Protein AF-0000000068466746 (afdb_homodimer)

Sequence (550 aa):
MGERKVFMSQSTPCHAWAKSAGLSPSRPTHLNHRTTDLIKRGIPFWFIPQRPQYKPQELTPSAFEVVCAAPTAYIDFARQKLDHKIAVAAQNCYKVANGAFTGEISPGMIKDCGATWVVLGHSERRHVFGESDELIGQKVAHALAEGLGVIACIGEKLDEREAGITEKVVFEQTKVIADNVKDWNKVVLAYEPVWAIGTGKTATPQQAQEVHEKLRGWLKSNVSDAVAQSTRIIYGGSVTGATCKELASQPDVDGFLVGGASLKPEFVDIINAKQMGERKVFMSQSTPCHAWAKSAGLSPSRPTHLNHRTTDLIKRGIPFWFIPQRPQYKPQELTPSAFEVVCAAPTAYIDFARQKLDHKIAVAAQNCYKVANGAFTGEISPGMIKDCGATWVVLGHSERRHVFGESDELIGQKVAHALAEGLGVIACIGEKLDEREAGITEKVVFEQTKVIADNVKDWNKVVLAYEPVWAIGTGKTATPQQAQEVHEKLRGWLKSNVSDAVAQSTRIIYGGSVTGATCKELASQPDVDGFLVGGASLKPEFVDIINAKQ

InterPro domains:
  IPR000652 Triosephosphate isomerase [PF00121] (62-273)
  IPR000652 Triosephosphate isomerase [PS51440] (27-273)
  IPR000652 Triosephosphate isomerase [PTHR21139] (60-272)
  IPR000652 Triosephosphate isomerase [TIGR00419] (62-266)
  IPR000652 Triosephosphate isomerase [cd00311] (61-272)
  IPR013785 Aldolase-type TIM barrel [G3DSA:3.20.20.70] (52-275)
  IPR020861 Triosephosphate isomerase, active site [PS00171] (190-200)
  IPR022896 Triosephosphate isomerase, bacterial/eukaryotic [MF_00147_B] (27-273)
  IPR035990 Triosephosphate isomerase superfamily [SSF51351] (59-273)

Radius of gyration: 24.69 Å; Cα contacts (8 Å, |Δi|>4): 1128; chains: 2; bounding box: 55×73×59 Å

Organism: Equus asinus (NCBI:txid9793)

pLDDT: mean 82.62, std 21.28, range [28.38, 98.88]

Structure (mmCIF, N/CA/C/O backbone):
data_AF-0000000068466746-model_v1
#
loop_
_entity.id
_entity.type
_entity.pdbx_description
1 polymer 'Triosephosphate isomerase'
#
loop_
_atom_site.group_PDB
_atom_site.id
_atom_site.type_symbol
_atom_site.label_atom_id
_atom_site.label_alt_id
_atom_site.label_comp_id
_atom_site.label_asym_id
_atom_site.label_entity_id
_atom_site.label_seq_id
_atom_site.pdbx_PDB_ins_code
_atom_site.Cartn_x
_atom_site.Cartn_y
_atom_site.Cartn_z
_atom_site.occupancy
_atom_site.B_iso_or_equiv
_atom_site.auth_seq_id
_atom_site.auth_comp_id
_atom_site.auth_asym_id
_atom_site.auth_atom_id
_atom_site.pdbx_PDB_model_num
ATOM 1 N N . MET A 1 1 ? -11.305 -35.062 -11.664 1 28.62 1 MET A N 1
ATOM 2 C CA . MET A 1 1 ? -11.672 -33.688 -11.352 1 28.62 1 MET A CA 1
ATOM 3 C C . MET A 1 1 ? -10.75 -32.719 -12.07 1 28.62 1 MET A C 1
ATOM 5 O O . MET A 1 1 ? -9.523 -32.844 -12.008 1 28.62 1 MET A O 1
ATOM 9 N N . GLY A 1 2 ? -11.102 -32.188 -13.133 1 36.06 2 GLY A N 1
ATOM 10 C CA . GLY A 1 2 ? -10.273 -31.484 -14.109 1 36.06 2 GLY A CA 1
ATOM 11 C C . GLY A 1 2 ? -9.375 -30.438 -13.492 1 36.06 2 GLY A C 1
ATOM 12 O O . GLY A 1 2 ? -9.711 -29.859 -12.461 1 36.06 2 GLY A O 1
ATOM 13 N N . GLU A 1 3 ? -8.055 -30.5 -13.719 1 44.56 3 GLU A N 1
ATOM 14 C CA . GLU A 1 3 ? -6.922 -29.75 -13.195 1 44.56 3 GLU A CA 1
ATOM 15 C C . GLU A 1 3 ? -7.125 -28.25 -13.367 1 44.56 3 GLU A C 1
ATOM 17 O O . GLU A 1 3 ? -7.324 -27.766 -14.484 1 44.56 3 GLU A O 1
ATOM 22 N N . ARG A 1 4 ? -7.805 -27.672 -12.422 1 46.62 4 ARG A N 1
ATOM 23 C CA . ARG A 1 4 ? -8.07 -26.234 -12.5 1 46.62 4 ARG A CA 1
ATOM 24 C C . ARG A 1 4 ? -6.77 -25.438 -12.523 1 46.62 4 ARG A C 1
ATOM 26 O O . ARG A 1 4 ? -5.867 -25.688 -11.719 1 46.62 4 ARG A O 1
ATOM 33 N N . LYS A 1 5 ? -6.461 -24.766 -13.695 1 52.16 5 LYS A N 1
ATOM 34 C CA . LYS A 1 5 ? -5.309 -23.875 -13.828 1 52.16 5 LYS A CA 1
ATOM 35 C C . LYS A 1 5 ? -5.652 -22.469 -13.375 1 52.16 5 LYS A C 1
ATOM 37 O O . LYS A 1 5 ? -6.812 -22.047 -13.438 1 52.16 5 LYS A O 1
ATOM 42 N N . VAL A 1 6 ? -4.754 -21.859 -12.641 1 53.94 6 VAL A N 1
ATOM 43 C CA . VAL A 1 6 ? -4.941 -20.5 -12.141 1 53.94 6 VAL A CA 1
ATOM 44 C C . VAL A 1 6 ? -4.031 -19.531 -12.906 1 53.94 6 VAL A C 1
ATOM 46 O O . VAL A 1 6 ? -2.84 -19.797 -13.07 1 53.94 6 VAL A O 1
ATOM 49 N N . PHE A 1 7 ? -4.707 -18.609 -13.578 1 54.59 7 PHE A N 1
ATOM 50 C CA . PHE A 1 7 ? -3.982 -17.516 -14.234 1 54.59 7 PHE A CA 1
ATOM 51 C C . PHE A 1 7 ? -4.152 -16.219 -13.461 1 54.59 7 PHE A C 1
ATOM 53 O O . PHE A 1 7 ? -5.273 -15.82 -13.141 1 54.59 7 PHE A O 1
ATOM 60 N N . MET A 1 8 ? -3.072 -15.758 -12.945 1 62.41 8 MET A N 1
ATOM 61 C CA . MET A 1 8 ? -3.113 -14.5 -12.219 1 62.41 8 MET A CA 1
ATOM 62 C C . MET A 1 8 ? -2.383 -13.398 -12.984 1 62.41 8 MET A C 1
ATOM 64 O O . MET A 1 8 ? -1.306 -13.641 -13.539 1 62.41 8 MET A O 1
ATOM 68 N N . SER A 1 9 ? -3.17 -12.336 -13.281 1 47.03 9 SER A N 1
ATOM 69 C CA . SER A 1 9 ? -2.557 -11.133 -13.836 1 47.03 9 SER A CA 1
ATOM 70 C C . SER A 1 9 ? -2.174 -10.148 -12.742 1 47.03 9 SER A C 1
ATOM 72 O O . SER A 1 9 ? -2.971 -9.867 -11.844 1 47.03 9 SER A O 1
ATOM 74 N N . GLN A 1 10 ? -0.985 -9.969 -12.562 1 44 10 GLN A N 1
ATOM 75 C CA . GLN A 1 10 ? -0.5 -8.922 -11.672 1 44 10 GLN A CA 1
ATOM 76 C C . GLN A 1 10 ? 0.014 -7.719 -12.469 1 44 10 GLN A C 1
ATOM 78 O O . GLN A 1 10 ? 0.921 -7.855 -13.289 1 44 10 GLN A O 1
ATOM 83 N N . SER A 1 11 ? -0.916 -6.621 -12.68 1 43.25 11 SER A N 1
ATOM 84 C CA . SER A 1 11 ? -0.458 -5.465 -13.445 1 43.25 11 SER A CA 1
ATOM 85 C C . SER A 1 11 ? 0.37 -4.523 -12.578 1 43.25 11 SER A C 1
ATOM 87 O O . SER A 1 11 ? 0.077 -4.344 -11.391 1 43.25 11 SER A O 1
ATOM 89 N N . THR A 1 12 ? 1.605 -4.453 -12.82 1 42.25 12 THR A N 1
ATOM 90 C CA . THR A 1 12 ? 2.416 -3.375 -12.266 1 42.25 12 THR A CA 1
ATOM 91 C C . THR A 1 12 ? 1.878 -2.016 -12.703 1 42.25 12 THR A C 1
ATOM 93 O O . THR A 1 12 ? 1.372 -1.871 -13.82 1 42.25 12 THR A O 1
ATOM 96 N N . PRO A 1 13 ? 1.682 -1.043 -11.797 1 42.19 13 PRO A N 1
ATOM 97 C CA . PRO A 1 13 ? 1.099 0.283 -12.023 1 42.19 13 PRO A CA 1
ATOM 98 C C . PRO A 1 13 ? 1.595 0.939 -13.305 1 42.19 13 PRO A C 1
ATOM 100 O O . PRO A 1 13 ? 1.326 2.119 -13.547 1 42.19 13 PRO A O 1
ATOM 103 N N . CYS A 1 14 ? 2.238 0.568 -14.266 1 35.06 14 CYS A N 1
ATOM 104 C CA . CYS A 1 14 ? 2.99 1.465 -15.141 1 35.06 14 CYS A CA 1
ATOM 105 C C . CYS A 1 14 ? 2.057 2.26 -16.047 1 35.06 14 CYS A C 1
ATOM 107 O O . CYS A 1 14 ? 1.263 1.681 -16.781 1 35.06 14 CYS A O 1
ATOM 109 N N . HIS A 1 15 ? 1.691 3.451 -15.664 1 36.41 15 HIS A N 1
ATOM 110 C CA . HIS A 1 15 ? 1.267 4.441 -16.656 1 36.41 15 HIS A CA 1
ATOM 111 C C . HIS A 1 15 ? 1.992 4.242 -17.984 1 36.41 15 HIS A C 1
ATOM 113 O O . HIS A 1 15 ? 1.478 4.621 -19.031 1 36.41 15 HIS A O 1
ATOM 119 N N . ALA A 1 16 ? 3.217 3.904 -17.844 1 33.59 16 ALA A N 1
ATOM 120 C CA . ALA A 1 16 ? 4.016 3.887 -19.062 1 33.59 16 ALA A CA 1
ATOM 121 C C . ALA A 1 16 ? 3.396 2.965 -20.109 1 33.59 16 ALA A C 1
ATOM 123 O O . ALA A 1 16 ? 3.682 3.09 -21.297 1 33.59 16 ALA A O 1
ATOM 124 N N . TRP A 1 17 ? 2.828 2.02 -19.609 1 35.25 17 TRP A N 1
ATOM 125 C CA . TRP A 1 17 ? 2.416 1.04 -20.609 1 35.25 17 TRP A CA 1
ATOM 126 C C . TRP A 1 17 ? 1.396 1.642 -21.578 1 35.25 17 TRP A C 1
ATOM 128 O O . TRP A 1 17 ? 1.378 1.304 -22.766 1 35.25 17 TRP A O 1
ATOM 138 N N . ALA A 1 18 ? 0.621 2.525 -21.078 1 34.19 18 ALA A N 1
ATOM 139 C CA . ALA A 1 18 ? -0.237 3.133 -22.094 1 34.19 18 ALA A CA 1
ATOM 140 C C . ALA A 1 18 ? 0.592 3.729 -23.219 1 34.19 18 ALA A C 1
ATOM 142 O O . ALA A 1 18 ? 0.234 3.598 -24.391 1 34.19 18 ALA A O 1
ATOM 143 N N . LYS A 1 19 ? 1.604 4.324 -22.75 1 37.56 19 LYS A N 1
ATOM 144 C CA . LYS A 1 19 ? 2.416 4.898 -23.812 1 37.56 19 LYS A CA 1
ATOM 145 C C . LYS A 1 19 ? 3.059 3.803 -24.656 1 37.56 19 LYS A C 1
ATOM 147 O O . LYS A 1 19 ? 3.17 3.938 -25.875 1 37.56 19 LYS A O 1
ATOM 152 N N . SER A 1 20 ? 3.58 2.883 -24.016 1 30.94 20 SER A N 1
ATOM 153 C CA . SER A 1 20 ? 4.344 1.889 -24.766 1 30.94 20 SER A CA 1
ATOM 154 C C . SER A 1 20 ? 3.434 1.033 -25.641 1 30.94 20 SER A C 1
ATOM 156 O O . SER A 1 20 ? 3.902 0.339 -26.531 1 30.94 20 SER A O 1
ATOM 158 N N . ALA A 1 21 ? 2.336 0.753 -25.078 1 35.94 21 ALA A N 1
ATOM 159 C CA . ALA A 1 21 ? 1.472 -0.072 -25.922 1 35.94 21 ALA A CA 1
ATOM 160 C C . ALA A 1 21 ? 1.1 0.657 -27.203 1 35.94 21 ALA A C 1
ATOM 162 O O . ALA A 1 21 ? 0.241 0.196 -27.969 1 35.94 21 ALA A O 1
ATOM 163 N N . GLY A 1 22 ? 1.937 1.764 -27.641 1 32.28 22 GLY A N 1
ATOM 164 C CA . GLY A 1 22 ? 1.703 2.438 -28.906 1 32.28 22 GLY A CA 1
ATOM 165 C C . GLY A 1 22 ? 0.388 3.191 -28.953 1 32.28 22 GLY A C 1
ATOM 166 O O . GLY A 1 22 ? -0.135 3.48 -30.031 1 32.28 22 GLY A O 1
ATOM 167 N N . LEU A 1 23 ? -0.243 3.25 -27.859 1 34.62 23 LEU A N 1
ATOM 168 C CA . LEU A 1 23 ? -1.479 4.02 -27.922 1 34.62 23 LEU A CA 1
ATOM 169 C C . LEU A 1 23 ? -1.192 5.516 -27.844 1 34.62 23 LEU A C 1
ATOM 171 O O . LEU A 1 23 ? -0.68 6.004 -26.828 1 34.62 23 LEU A O 1
ATOM 175 N N . SER A 1 24 ? -0.604 6.109 -28.828 1 30.12 24 SER A N 1
ATOM 176 C CA . SER A 1 24 ? -0.427 7.547 -29 1 30.12 24 SER A CA 1
ATOM 177 C C . SER A 1 24 ? -1.722 8.305 -28.719 1 30.12 24 SER A C 1
ATOM 179 O O . SER A 1 24 ? -2.805 7.844 -29.094 1 30.12 24 SER A O 1
ATOM 181 N N . PRO A 1 25 ? -1.711 9.25 -27.781 1 31.89 25 PRO A N 1
ATOM 182 C CA . PRO A 1 25 ? -2.887 10.117 -27.672 1 31.89 25 PRO A CA 1
ATOM 183 C C . PRO A 1 25 ? -3.475 10.5 -29.016 1 31.89 25 PRO A C 1
ATOM 185 O O . PRO A 1 25 ? -4.582 11.031 -29.094 1 31.89 25 PRO A O 1
ATOM 188 N N . SER A 1 26 ? -2.695 10.797 -29.984 1 29.59 26 SER A N 1
ATOM 189 C CA . SER A 1 26 ? -3.289 11.312 -31.203 1 29.59 26 SER A CA 1
ATOM 190 C C . SER A 1 26 ? -4.234 10.297 -31.844 1 29.59 26 SER A C 1
ATOM 192 O O . SER A 1 26 ? -5.238 10.672 -32.438 1 29.59 26 SER A O 1
ATOM 194 N N . ARG A 1 27 ? -3.732 9.164 -32.5 1 29.78 27 ARG A N 1
ATOM 195 C CA . ARG A 1 27 ? -4.664 8.367 -33.281 1 29.78 27 ARG A CA 1
ATOM 196 C C . ARG A 1 27 ? -5.449 7.402 -32.406 1 29.78 27 ARG A C 1
ATOM 198 O O . ARG A 1 27 ? -4.91 6.387 -31.953 1 29.78 27 ARG A O 1
ATOM 205 N N . PRO A 1 28 ? -6.457 7.742 -31.547 1 35.41 28 PRO A N 1
ATOM 206 C CA . PRO A 1 28 ? -7.434 6.926 -30.828 1 35.41 28 PRO A CA 1
ATOM 207 C C . PRO A 1 28 ? -7.84 5.672 -31.594 1 35.41 28 PRO A C 1
ATOM 209 O O . PRO A 1 28 ? -8.719 5.73 -32.469 1 35.41 28 PRO A O 1
ATOM 212 N N . THR A 1 29 ? -7 4.926 -32.156 1 35.19 29 THR A N 1
ATOM 213 C CA . THR A 1 29 ? -7.664 3.779 -32.75 1 35.19 29 THR A CA 1
ATOM 214 C C . THR A 1 29 ? -8.688 3.178 -31.797 1 35.19 29 THR A C 1
ATOM 216 O O . THR A 1 29 ? -8.758 3.57 -30.625 1 35.19 29 THR A O 1
ATOM 219 N N . HIS A 1 30 ? -9.156 1.721 -32.125 1 38.94 30 HIS A N 1
ATOM 220 C CA . HIS A 1 30 ? -10.383 0.983 -31.828 1 38.94 30 HIS A CA 1
ATOM 221 C C . HIS A 1 30 ? -10.5 0.667 -30.344 1 38.94 30 HIS A C 1
ATOM 223 O O . HIS A 1 30 ? -11.383 -0.092 -29.938 1 38.94 30 HIS A O 1
ATOM 229 N N . LEU A 1 31 ? -9.453 0.789 -29.531 1 47.31 31 LEU A N 1
ATOM 230 C CA . LEU A 1 31 ? -9.891 0.447 -28.172 1 47.31 31 LEU A CA 1
ATOM 231 C C . LEU A 1 31 ? -10.758 1.558 -27.594 1 47.31 31 LEU A C 1
ATOM 233 O O . LEU A 1 31 ? -10.398 2.734 -27.672 1 47.31 31 LEU A O 1
ATOM 237 N N . ASN A 1 32 ? -11.977 1.319 -27.391 1 54.09 32 ASN A N 1
ATOM 238 C CA . ASN A 1 32 ? -12.898 2.268 -26.781 1 54.09 32 ASN A CA 1
ATOM 239 C C . ASN A 1 32 ? -12.359 2.795 -25.453 1 54.09 32 ASN A C 1
ATOM 241 O O . ASN A 1 32 ? -11.438 2.217 -24.875 1 54.09 32 ASN A O 1
ATOM 245 N N . HIS A 1 33 ? -12.547 4.043 -25.094 1 53 33 HIS A N 1
ATOM 246 C CA . HIS A 1 33 ? -12.18 4.777 -23.891 1 53 33 HIS A CA 1
ATOM 247 C C . HIS A 1 33 ? -12.203 3.867 -22.656 1 53 33 HIS A C 1
ATOM 249 O O . HIS A 1 33 ? -11.352 3.99 -21.781 1 53 33 HIS A O 1
ATOM 255 N N . ARG A 1 34 ? -12.93 2.906 -22.75 1 57.84 34 ARG A N 1
ATOM 256 C CA . ARG A 1 34 ? -13.094 2.002 -21.625 1 57.84 34 ARG A CA 1
ATOM 257 C C . ARG A 1 34 ? -11.906 1.056 -21.5 1 57.84 34 ARG A C 1
ATOM 259 O O . ARG A 1 34 ? -11.414 0.801 -20.391 1 57.84 34 ARG A O 1
ATOM 266 N N . THR A 1 35 ? -11.438 0.625 -22.656 1 56.09 35 THR A N 1
ATOM 267 C CA . THR A 1 35 ? -10.312 -0.31 -22.672 1 56.09 35 THR A CA 1
ATOM 268 C C . THR A 1 35 ? -9.031 0.377 -22.219 1 56.09 35 THR A C 1
ATOM 270 O O . THR A 1 35 ? -8.266 -0.182 -21.422 1 56.09 35 THR A O 1
ATOM 273 N N . THR A 1 36 ? -8.961 1.594 -22.625 1 60 36 THR A N 1
ATOM 274 C CA . THR A 1 36 ? -7.766 2.354 -22.266 1 60 36 THR A CA 1
ATOM 275 C C . THR A 1 36 ? -7.738 2.648 -20.766 1 60 36 THR A C 1
ATOM 277 O O . THR A 1 36 ? -6.68 2.59 -20.141 1 60 36 THR A O 1
ATOM 280 N N . ASP A 1 37 ? -8.922 2.793 -20.281 1 68.94 37 ASP A N 1
ATOM 281 C CA . ASP A 1 37 ? -9.039 3.1 -18.859 1 68.94 37 ASP A CA 1
ATOM 282 C C . ASP A 1 37 ? -8.648 1.899 -18 1 68.94 37 ASP A C 1
ATOM 284 O O . ASP A 1 37 ? -7.988 2.055 -16.969 1 68.94 37 ASP A O 1
ATOM 288 N N . LEU A 1 38 ? -8.867 0.789 -18.547 1 68.44 38 LEU A N 1
ATOM 289 C CA . LEU A 1 38 ? -8.562 -0.439 -17.812 1 68.44 38 LEU A CA 1
ATOM 290 C C . LEU A 1 38 ? -7.066 -0.732 -17.844 1 68.44 38 LEU A C 1
ATOM 292 O O . LEU A 1 38 ? -6.457 -0.992 -16.797 1 68.44 38 LEU A O 1
ATOM 296 N N . ILE A 1 39 ? -6.512 -0.577 -18.938 1 64.38 39 ILE A N 1
ATOM 297 C CA . ILE A 1 39 ? -5.098 -0.888 -19.109 1 64.38 39 ILE A CA 1
ATOM 298 C C . ILE A 1 39 ? -4.246 0.077 -18.297 1 64.38 39 ILE A C 1
ATOM 300 O O . ILE A 1 39 ? -3.283 -0.335 -17.641 1 64.38 39 ILE A O 1
ATOM 304 N N . LYS A 1 40 ? -4.746 1.323 -18.328 1 66.94 40 LYS A N 1
ATOM 305 C CA . LYS A 1 40 ? -4.027 2.342 -17.562 1 66.94 40 LYS A CA 1
ATOM 306 C C . LYS A 1 40 ? -4.035 2.018 -16.062 1 66.94 40 LYS A C 1
ATOM 308 O O . LYS A 1 40 ? -3.119 2.406 -15.336 1 66.94 40 LYS A O 1
ATOM 313 N N . ARG A 1 41 ? -4.992 1.191 -15.82 1 74.19 41 ARG A N 1
ATOM 314 C CA . ARG A 1 41 ? -5.156 0.898 -14.406 1 74.19 41 ARG A CA 1
ATOM 315 C C . ARG A 1 41 ? -4.664 -0.506 -14.07 1 74.19 41 ARG A C 1
ATOM 317 O O . ARG A 1 41 ? -4.906 -1.015 -12.977 1 74.19 41 ARG A O 1
ATOM 324 N N . GLY A 1 42 ? -3.932 -1.112 -15.102 1 67.62 42 GLY A N 1
ATOM 325 C CA . GLY A 1 42 ? -3.328 -2.416 -14.875 1 67.62 42 GLY A CA 1
ATOM 326 C C . GLY A 1 42 ? -4.34 -3.549 -14.867 1 67.62 42 GLY A C 1
ATOM 327 O O . GLY A 1 42 ? -4.113 -4.586 -14.242 1 67.62 42 GLY A O 1
ATOM 328 N N . ILE A 1 43 ? -5.5 -3.291 -15.453 1 69.19 43 ILE A N 1
ATOM 329 C CA . ILE A 1 43 ? -6.559 -4.293 -15.508 1 69.19 43 ILE A CA 1
ATOM 330 C C . ILE A 1 43 ? -6.648 -4.867 -16.922 1 69.19 43 ILE A C 1
ATOM 332 O O . ILE A 1 43 ? -6.758 -4.121 -17.891 1 69.19 43 ILE A O 1
ATOM 336 N N . PRO A 1 44 ? -6.52 -6.188 -16.953 1 64.75 44 PRO A N 1
ATOM 337 C CA . PRO A 1 44 ? -6.641 -6.789 -18.281 1 64.75 44 PRO A CA 1
ATOM 338 C C . PRO A 1 44 ? -8 -6.531 -18.922 1 64.75 44 PRO A C 1
ATOM 340 O O . PRO A 1 44 ? -9.039 -6.84 -18.328 1 64.75 44 PRO A O 1
ATOM 343 N N . PHE A 1 45 ? -8.047 -5.957 -20.094 1 57.38 45 PHE A N 1
ATOM 344 C CA . PHE A 1 45 ? -9.258 -5.461 -20.734 1 57.38 45 PHE A CA 1
ATOM 345 C C . PHE A 1 45 ? -10.023 -6.605 -21.391 1 57.38 45 PHE A C 1
ATOM 347 O O . PHE A 1 45 ? -11.203 -6.457 -21.719 1 57.38 45 PHE A O 1
ATOM 354 N N . TRP A 1 46 ? -9.438 -7.75 -21.484 1 58.53 46 TRP A N 1
ATOM 355 C CA . TRP A 1 46 ? -10.078 -8.859 -22.172 1 58.53 46 TRP A CA 1
ATOM 356 C C . TRP A 1 46 ? -11.188 -9.469 -21.312 1 58.53 46 TRP A C 1
ATOM 358 O O . TRP A 1 46 ? -11.984 -10.273 -21.812 1 58.53 46 TRP A O 1
ATOM 368 N N . PHE A 1 47 ? -11.352 -8.984 -20.156 1 57.38 47 PHE A N 1
ATOM 369 C CA . PHE A 1 47 ? -12.273 -9.641 -19.234 1 57.38 47 PHE A CA 1
ATOM 370 C C . PHE A 1 47 ? -13.492 -8.766 -18.969 1 57.38 47 PHE A C 1
ATOM 372 O O . PHE A 1 47 ? -14.219 -8.984 -18 1 57.38 47 PHE A O 1
ATOM 379 N N . ILE A 1 48 ? -13.734 -7.777 -19.906 1 53.81 48 ILE A N 1
ATOM 380 C CA . ILE A 1 48 ? -14.93 -6.961 -19.719 1 53.81 48 ILE A CA 1
ATOM 381 C C . ILE A 1 48 ? -16.094 -7.566 -20.5 1 53.81 48 ILE A C 1
ATOM 383 O O . ILE A 1 48 ? -15.906 -8.109 -21.594 1 53.81 48 ILE A O 1
ATOM 387 N N . PRO A 1 49 ? -17.328 -7.695 -19.953 1 48.69 49 PRO A N 1
ATOM 388 C CA . PRO A 1 49 ? -18.484 -8.312 -20.625 1 48.69 49 PRO A CA 1
ATOM 389 C C . PRO A 1 49 ? -18.719 -7.754 -22.031 1 48.69 49 PRO A C 1
ATOM 391 O O . PRO A 1 49 ? -19.203 -8.469 -22.906 1 48.69 49 PRO A O 1
ATOM 394 N N . GLN A 1 50 ? -18.781 -6.555 -22.359 1 44.22 50 GLN A N 1
ATOM 395 C CA . GLN A 1 50 ? -19.5 -6.031 -23.516 1 44.22 50 GLN A CA 1
ATOM 396 C C . GLN A 1 50 ? -18.734 -6.262 -24.812 1 44.22 50 GLN A C 1
ATOM 398 O O . GLN A 1 50 ? -19.109 -5.754 -25.859 1 44.22 50 GLN A O 1
ATOM 403 N N . ARG A 1 51 ? -17.609 -6.629 -24.906 1 44.53 51 ARG A N 1
ATOM 404 C CA . ARG A 1 51 ? -17.141 -6.508 -26.281 1 44.53 51 ARG A CA 1
ATOM 405 C C . ARG A 1 51 ? -17.734 -7.609 -27.156 1 44.53 51 ARG A C 1
ATOM 407 O O . ARG A 1 51 ? -17.516 -8.797 -26.906 1 44.53 51 ARG A O 1
ATOM 414 N N . PRO A 1 52 ? -18.688 -7.184 -28.016 1 39.56 52 PRO A N 1
ATOM 415 C CA . PRO A 1 52 ? -19.156 -8.125 -29.031 1 39.56 52 PRO A CA 1
ATOM 416 C C . PRO A 1 52 ? -18 -8.797 -29.781 1 39.56 52 PRO A C 1
ATOM 418 O O . PRO A 1 52 ? -18.125 -9.945 -30.219 1 39.56 52 PRO A O 1
ATOM 421 N N . GLN A 1 53 ? -17.094 -7.953 -30.203 1 37.41 53 GLN A N 1
ATOM 422 C CA . GLN A 1 53 ? -16.141 -8.523 -31.156 1 37.41 53 GLN A CA 1
ATOM 423 C C . GLN A 1 53 ? -15.234 -9.539 -30.469 1 37.41 53 GLN A C 1
ATOM 425 O O . GLN A 1 53 ? -14.602 -10.367 -31.141 1 37.41 53 GLN A O 1
ATOM 430 N N . TYR A 1 54 ? -14.734 -9.117 -29.453 1 37.69 54 TYR A N 1
ATOM 431 C CA . TYR A 1 54 ? -13.961 -10.172 -28.812 1 37.69 54 TYR A CA 1
ATOM 432 C C . TYR A 1 54 ? -14.859 -11.07 -27.969 1 37.69 54 TYR A C 1
ATOM 434 O O . TYR A 1 54 ? -15.352 -10.648 -26.906 1 37.69 54 TYR A O 1
ATOM 442 N N . LYS A 1 55 ? -15.719 -11.719 -28.641 1 37.84 55 LYS A N 1
ATOM 443 C CA . LYS A 1 55 ? -16.391 -12.797 -27.922 1 37.84 55 LYS A CA 1
ATOM 444 C C . LYS A 1 55 ? -15.422 -13.492 -26.953 1 37.84 55 LYS A C 1
ATOM 446 O O . LYS A 1 55 ? -14.406 -14.047 -27.391 1 37.84 55 LYS A O 1
ATOM 451 N N . PRO A 1 56 ? -15.273 -12.781 -25.672 1 40.47 56 PRO A N 1
ATOM 452 C CA . PRO A 1 56 ? -14.422 -13.703 -24.906 1 40.47 56 PRO A CA 1
ATOM 453 C C . PRO A 1 56 ? -14.453 -15.125 -25.469 1 40.47 56 PRO A C 1
ATOM 455 O O . PRO A 1 56 ? -15.531 -15.695 -25.656 1 40.47 56 PRO A O 1
ATOM 458 N N . GLN A 1 57 ? -13.812 -15.391 -26.469 1 39.66 57 GLN A N 1
ATOM 459 C CA . GLN A 1 57 ? -13.836 -16.844 -26.672 1 39.66 57 GLN A CA 1
ATOM 460 C C . GLN A 1 57 ? -14.289 -17.562 -25.406 1 39.66 57 GLN A C 1
ATOM 462 O O . GLN A 1 57 ? -13.969 -17.141 -24.297 1 39.66 57 GLN A O 1
ATOM 467 N N . GLU A 1 58 ? -15.352 -18.25 -25.516 1 41.69 58 GLU A N 1
ATOM 468 C CA . GLU A 1 58 ? -15.914 -19.109 -24.453 1 41.69 58 GLU A CA 1
ATOM 469 C C . GLU A 1 58 ? -14.836 -19.562 -23.484 1 41.69 58 GLU A C 1
ATOM 471 O O . GLU A 1 58 ? -13.992 -20.391 -23.812 1 41.69 58 GLU A O 1
ATOM 476 N N . LEU A 1 59 ? -14.133 -18.547 -22.906 1 46.38 59 LEU A N 1
ATOM 477 C CA . LEU A 1 59 ? -13.469 -19.125 -21.75 1 46.38 59 LEU A CA 1
ATOM 478 C C . LEU A 1 59 ? -14.289 -20.266 -21.156 1 46.38 59 LEU A C 1
ATOM 480 O O . LEU A 1 59 ? -15.438 -20.062 -20.75 1 46.38 59 LEU A O 1
ATOM 484 N N . THR A 1 60 ? -14.375 -21.312 -21.906 1 42.94 60 THR A N 1
ATOM 485 C CA . THR A 1 60 ? -15.039 -22.422 -21.219 1 42.94 60 THR A CA 1
ATOM 486 C C . THR A 1 60 ? -14.68 -22.422 -19.734 1 42.94 60 THR A C 1
ATOM 488 O O . THR A 1 60 ? -13.539 -22.703 -19.359 1 42.94 60 THR A O 1
ATOM 491 N N . PRO A 1 61 ? -15.352 -21.547 -19.047 1 47.84 61 PRO A N 1
ATOM 492 C CA . PRO A 1 61 ? -15.156 -21.266 -17.625 1 47.84 61 PRO A CA 1
ATOM 493 C C . PRO A 1 61 ? -14.695 -22.5 -16.844 1 47.84 61 PRO A C 1
ATOM 495 O O . PRO A 1 61 ? -14.016 -22.359 -15.82 1 47.84 61 PRO A O 1
ATOM 498 N N . SER A 1 62 ? -15.047 -23.734 -17.297 1 54.06 62 SER A N 1
ATOM 499 C CA . SER A 1 62 ? -15.062 -24.797 -16.312 1 54.06 62 SER A CA 1
ATOM 500 C C . SER A 1 62 ? -13.664 -25.344 -16.047 1 54.06 62 SER A C 1
ATOM 502 O O . SER A 1 62 ? -13.422 -26 -15.031 1 54.06 62 SER A O 1
ATOM 504 N N . ALA A 1 63 ? -12.508 -24.844 -16.875 1 64.56 63 ALA A N 1
ATOM 505 C CA . ALA A 1 63 ? -11.281 -25.594 -16.656 1 64.56 63 ALA A CA 1
ATOM 506 C C . ALA A 1 63 ? -10.195 -24.734 -16.031 1 64.56 63 ALA A C 1
ATOM 508 O O . ALA A 1 63 ? -9.195 -25.234 -15.516 1 64.56 63 ALA A O 1
ATOM 509 N N . PHE A 1 64 ? -10.461 -23.375 -16.016 1 76.88 64 PHE A N 1
ATOM 510 C CA . PHE A 1 64 ? -9.414 -22.562 -15.414 1 76.88 64 PHE A CA 1
ATOM 511 C C . PHE A 1 64 ? -10.023 -21.422 -14.594 1 76.88 64 PHE A C 1
ATOM 513 O O . PHE A 1 64 ? -11.18 -21.047 -14.805 1 76.88 64 PHE A O 1
ATOM 520 N N . GLU A 1 65 ? -9.32 -21.062 -13.648 1 84.75 65 GLU A N 1
ATOM 521 C CA . GLU A 1 65 ? -9.641 -19.891 -12.828 1 84.75 65 GLU A CA 1
ATOM 522 C C . GLU A 1 65 ? -8.742 -18.719 -13.172 1 84.75 65 GLU A C 1
ATOM 524 O O . GLU A 1 65 ? -7.523 -18.859 -13.297 1 84.75 65 GLU A O 1
ATOM 529 N N . VAL A 1 66 ? -9.336 -17.609 -13.438 1 86.94 66 VAL A N 1
ATOM 530 C CA . VAL A 1 66 ? -8.594 -16.375 -13.734 1 86.94 66 VAL A CA 1
ATOM 531 C C . VAL A 1 66 ? -8.742 -15.391 -12.586 1 86.94 66 VAL A C 1
ATOM 533 O O . VAL A 1 66 ? -9.852 -15.148 -12.102 1 86.94 66 VAL A O 1
ATOM 536 N N . VAL A 1 67 ? -7.629 -14.922 -12.109 1 90.69 67 VAL A N 1
ATOM 537 C CA . VAL A 1 67 ? -7.602 -13.938 -11.039 1 90.69 67 VAL A CA 1
ATOM 538 C C . VAL A 1 67 ? -6.805 -12.711 -11.484 1 90.69 67 VAL A C 1
ATOM 540 O O . VAL A 1 67 ? -5.695 -12.844 -12 1 90.69 67 VAL A O 1
ATOM 543 N N . CYS A 1 68 ? -7.359 -11.516 -11.328 1 90.31 68 CYS A N 1
ATOM 544 C CA . CYS A 1 68 ? -6.676 -10.266 -11.633 1 90.31 68 CYS A CA 1
ATOM 545 C C . CYS A 1 68 ? -6.176 -9.586 -10.367 1 90.31 68 CYS A C 1
ATOM 547 O O . CYS A 1 68 ? -6.973 -9.156 -9.531 1 90.31 68 CYS A O 1
ATOM 549 N N . ALA A 1 69 ? -4.898 -9.523 -10.234 1 93.81 69 ALA A N 1
ATOM 550 C CA . ALA A 1 69 ? -4.312 -8.805 -9.102 1 93.81 69 ALA A CA 1
ATOM 551 C C . ALA A 1 69 ? -4.109 -7.332 -9.43 1 93.81 69 ALA A C 1
ATOM 553 O O . ALA A 1 69 ? -3.07 -6.949 -9.977 1 93.81 69 ALA A O 1
ATOM 554 N N . ALA A 1 70 ? -5.031 -6.559 -9.023 1 91.56 70 ALA A N 1
ATOM 555 C CA . ALA A 1 70 ? -5.02 -5.137 -9.352 1 91.56 70 ALA A CA 1
ATOM 556 C C . ALA A 1 70 ? -4.254 -4.34 -8.297 1 91.56 70 ALA A C 1
ATOM 558 O O . ALA A 1 70 ? -4.203 -4.73 -7.133 1 91.56 70 ALA A O 1
ATOM 559 N N . PRO A 1 71 ? -3.641 -3.184 -8.766 1 93 71 PRO A N 1
ATOM 560 C CA . PRO A 1 71 ? -3.139 -2.273 -7.734 1 93 71 PRO A CA 1
ATOM 561 C C . PRO A 1 71 ? -4.203 -1.911 -6.699 1 93 71 PRO A C 1
ATOM 563 O O . PRO A 1 71 ? -5.387 -1.808 -7.035 1 93 71 PRO A O 1
ATOM 566 N N . THR A 1 72 ? -3.781 -1.713 -5.516 1 94.44 72 THR A N 1
ATOM 567 C CA . THR A 1 72 ? -4.688 -1.52 -4.391 1 94.44 72 THR A CA 1
ATOM 568 C C . THR A 1 72 ? -5.695 -0.412 -4.691 1 94.44 72 THR A C 1
ATOM 570 O O . THR A 1 72 ? -6.879 -0.541 -4.379 1 94.44 72 THR A O 1
ATOM 573 N N . ALA A 1 73 ? -5.215 0.641 -5.309 1 93.19 73 ALA A N 1
ATOM 574 C CA . ALA A 1 73 ? -6.062 1.8 -5.578 1 93.19 73 ALA A CA 1
ATOM 575 C C . ALA A 1 73 ? -7.207 1.434 -6.52 1 93.19 73 ALA A C 1
ATOM 577 O O . ALA A 1 73 ? -8.203 2.152 -6.598 1 93.19 73 ALA A O 1
ATOM 578 N N . TYR A 1 74 ? -7.086 0.252 -7.199 1 92.19 74 TYR A N 1
ATOM 579 C CA . TYR A 1 74 ? -8.039 -0.049 -8.266 1 92.19 74 TYR A CA 1
ATOM 580 C C . TYR A 1 74 ? -8.781 -1.348 -7.977 1 92.19 74 TYR A C 1
ATOM 582 O O . TYR A 1 74 ? -9.414 -1.917 -8.867 1 92.19 74 TYR A O 1
ATOM 590 N N . ILE A 1 75 ? -8.688 -1.853 -6.801 1 93.88 75 ILE A N 1
ATOM 591 C CA . ILE A 1 75 ? -9.344 -3.119 -6.496 1 93.88 75 ILE A CA 1
ATOM 592 C C . ILE A 1 75 ? -10.852 -2.982 -6.695 1 93.88 75 ILE A C 1
ATOM 594 O O . ILE A 1 75 ? -11.469 -3.799 -7.383 1 93.88 75 ILE A O 1
ATOM 598 N N . ASP A 1 76 ? -11.453 -1.981 -6.125 1 91.25 76 ASP A N 1
ATOM 599 C CA . ASP A 1 76 ? -12.891 -1.772 -6.246 1 91.25 76 ASP A CA 1
ATOM 600 C C . ASP A 1 76 ? -13.297 -1.536 -7.699 1 91.25 76 ASP A C 1
ATOM 602 O O . ASP A 1 76 ? -14.289 -2.094 -8.172 1 91.25 76 ASP A O 1
ATOM 606 N N . PHE A 1 77 ? -12.5 -0.752 -8.414 1 89.88 77 PHE A N 1
ATOM 607 C CA . PHE A 1 77 ? -12.742 -0.481 -9.828 1 89.88 77 PHE A CA 1
ATOM 608 C C . PHE A 1 77 ? -12.703 -1.77 -10.641 1 89.88 77 PHE A C 1
ATOM 610 O O . PHE A 1 77 ? -13.594 -2.021 -11.453 1 89.88 77 PHE A O 1
ATOM 617 N N . ALA A 1 78 ? -11.672 -2.588 -10.375 1 89.44 78 ALA A N 1
ATOM 618 C CA . ALA A 1 78 ? -11.531 -3.861 -11.078 1 89.44 78 ALA A CA 1
ATOM 619 C C . ALA A 1 78 ? -12.734 -4.766 -10.82 1 89.44 78 ALA A C 1
ATOM 621 O O . ALA A 1 78 ? -13.273 -5.371 -11.75 1 89.44 78 ALA A O 1
ATOM 622 N N . ARG A 1 79 ? -13.117 -4.812 -9.578 1 91.88 79 ARG A N 1
ATOM 623 C CA . ARG A 1 79 ? -14.25 -5.664 -9.234 1 91.88 79 ARG A CA 1
ATOM 624 C C . ARG A 1 79 ? -15.516 -5.199 -9.953 1 91.88 79 ARG A C 1
ATOM 626 O O . ARG A 1 79 ? -16.312 -6.02 -10.414 1 91.88 79 ARG A O 1
ATOM 633 N N . GLN A 1 80 ? -15.664 -3.926 -10.133 1 86.75 80 GLN A N 1
ATOM 634 C CA . GLN A 1 80 ? -16.859 -3.363 -10.766 1 86.75 80 GLN A CA 1
ATOM 635 C C . GLN A 1 80 ? -16.844 -3.607 -12.266 1 86.75 80 GLN A C 1
ATOM 637 O O . GLN A 1 80 ? -17.891 -3.764 -12.883 1 86.75 80 GLN A O 1
ATOM 642 N N . LYS A 1 81 ? -15.719 -3.652 -12.82 1 82.56 81 LYS A N 1
ATOM 643 C CA . LYS A 1 81 ? -15.625 -3.623 -14.273 1 82.56 81 LYS A CA 1
ATOM 644 C C . LYS A 1 81 ? -15.43 -5.027 -14.844 1 82.56 81 LYS A C 1
ATOM 646 O O . LYS A 1 81 ? -15.859 -5.316 -15.961 1 82.56 81 LYS A O 1
ATOM 651 N N . LEU A 1 82 ? -14.812 -5.891 -14.086 1 83.31 82 LEU A N 1
ATOM 652 C CA . LEU A 1 82 ? -14.477 -7.215 -14.594 1 83.31 82 LEU A CA 1
ATOM 653 C C . LEU A 1 82 ? -15.672 -8.156 -14.469 1 83.31 82 LEU A C 1
ATOM 655 O O . LEU A 1 82 ? -16.484 -8.023 -13.547 1 83.31 82 LEU A O 1
ATOM 659 N N . ASP A 1 83 ? -15.711 -9.078 -15.422 1 80.31 83 ASP A N 1
ATOM 660 C CA . ASP A 1 83 ? -16.672 -10.172 -15.32 1 80.31 83 ASP A CA 1
ATOM 661 C C . ASP A 1 83 ? -16.562 -10.891 -13.977 1 80.31 83 ASP A C 1
ATOM 663 O O . ASP A 1 83 ? -15.445 -11.141 -13.5 1 80.31 83 ASP A O 1
ATOM 667 N N . HIS A 1 84 ? -17.719 -11.234 -13.375 1 84 84 HIS A N 1
ATOM 668 C CA . HIS A 1 84 ? -17.75 -11.844 -12.047 1 84 84 HIS A CA 1
ATOM 669 C C . HIS A 1 84 ? -17.047 -13.203 -12.062 1 84 84 HIS A C 1
ATOM 671 O O . HIS A 1 84 ? -16.703 -13.734 -11 1 84 84 HIS A O 1
ATOM 677 N N . LYS A 1 85 ? -16.797 -13.742 -13.242 1 78.5 85 LYS A N 1
ATOM 678 C CA . LYS A 1 85 ? -16.109 -15.016 -13.352 1 78.5 85 LYS A CA 1
ATOM 679 C C . LYS A 1 85 ? -14.609 -14.852 -13.094 1 78.5 85 LYS A C 1
ATOM 681 O O . LYS A 1 85 ? -13.906 -15.836 -12.844 1 78.5 85 LYS A O 1
ATOM 686 N N . ILE A 1 86 ? -14.203 -13.602 -13.211 1 85.12 86 ILE A N 1
ATOM 687 C CA . ILE A 1 86 ? -12.797 -13.297 -12.945 1 85.12 86 ILE A CA 1
ATOM 688 C C . ILE A 1 86 ? -12.648 -12.812 -11.508 1 85.12 86 ILE A C 1
ATOM 690 O O . ILE A 1 86 ? -13.211 -11.781 -11.125 1 85.12 86 ILE A O 1
ATOM 694 N N . ALA A 1 87 ? -11.945 -13.531 -10.773 1 91.44 87 ALA A N 1
ATOM 695 C CA . ALA A 1 87 ? -11.703 -13.094 -9.398 1 91.44 87 ALA A CA 1
ATOM 696 C C . ALA A 1 87 ? -10.711 -11.938 -9.359 1 91.44 87 ALA A C 1
ATOM 698 O O . ALA A 1 87 ? -9.945 -11.734 -10.312 1 91.44 87 ALA A O 1
ATOM 699 N N . VAL A 1 88 ? -10.781 -11.156 -8.32 1 93.31 88 VAL A N 1
ATOM 700 C CA . VAL A 1 88 ? -9.867 -10.039 -8.109 1 93.31 88 VAL A CA 1
ATOM 701 C C . VAL A 1 88 ? -8.992 -10.312 -6.891 1 93.31 88 VAL A C 1
ATOM 703 O O . VAL A 1 88 ? -9.453 -10.867 -5.895 1 93.31 88 VAL A O 1
ATOM 706 N N . ALA A 1 89 ? -7.754 -9.93 -7.016 1 95.5 89 ALA A N 1
ATOM 707 C CA . ALA A 1 89 ? -6.781 -10.062 -5.934 1 95.5 89 ALA A CA 1
ATOM 708 C C . ALA A 1 89 ? -6.102 -8.727 -5.641 1 95.5 89 ALA A C 1
ATOM 710 O O . ALA A 1 89 ? -6.012 -7.867 -6.516 1 95.5 89 ALA A O 1
ATOM 711 N N . ALA A 1 90 ? -5.703 -8.594 -4.379 1 96.62 90 ALA A N 1
ATOM 712 C CA . ALA A 1 90 ? -4.754 -7.539 -4.039 1 96.62 90 ALA A CA 1
ATOM 713 C C . ALA A 1 90 ? -3.316 -7.988 -4.301 1 96.62 90 ALA A C 1
ATOM 715 O O . ALA A 1 90 ? -3.047 -9.18 -4.43 1 96.62 90 ALA A O 1
ATOM 716 N N . GLN A 1 91 ? -2.451 -7.023 -4.387 1 96.56 91 GLN A N 1
ATOM 717 C CA . GLN A 1 91 ? -1.046 -7.324 -4.652 1 96.56 91 GLN A CA 1
ATOM 718 C C . GLN A 1 91 ? -0.252 -7.426 -3.352 1 96.56 91 GLN A C 1
ATOM 720 O O . GLN A 1 91 ? 0.935 -7.758 -3.369 1 96.56 91 GLN A O 1
ATOM 725 N N . ASN A 1 92 ? -0.929 -7.109 -2.266 1 97.44 92 ASN A N 1
ATOM 726 C CA . ASN A 1 92 ? -0.312 -7.152 -0.944 1 97.44 92 ASN A CA 1
ATOM 727 C C . ASN A 1 92 ? -1.324 -6.852 0.158 1 97.44 92 ASN A C 1
ATOM 729 O O . ASN A 1 92 ? -2.404 -6.324 -0.112 1 97.44 92 ASN A O 1
ATOM 733 N N . CYS A 1 93 ? -0.984 -7.211 1.378 1 97.62 93 CYS A N 1
ATOM 734 C CA . CYS A 1 93 ? -1.686 -6.777 2.582 1 97.62 93 CYS A CA 1
ATOM 735 C C . CYS A 1 93 ? -0.808 -6.949 3.816 1 97.62 93 CYS A C 1
ATOM 737 O O . CYS A 1 93 ? 0.246 -7.582 3.75 1 97.62 93 CYS A O 1
ATOM 739 N N . TYR A 1 94 ? -1.22 -6.316 4.836 1 97.12 94 TYR A N 1
ATOM 740 C CA . TYR A 1 94 ? -0.429 -6.406 6.059 1 97.12 94 TYR A CA 1
ATOM 741 C C . TYR A 1 94 ? -0.926 -7.543 6.945 1 97.12 94 TYR A C 1
ATOM 743 O O . TYR A 1 94 ? -1.829 -8.289 6.562 1 97.12 94 TYR A O 1
ATOM 751 N N . LYS A 1 95 ? -0.376 -7.723 8.094 1 97.94 95 LYS A N 1
ATOM 752 C CA . LYS A 1 95 ? -0.471 -8.945 8.875 1 97.94 95 LYS A CA 1
ATOM 753 C C . LYS A 1 95 ? -1.504 -8.805 9.992 1 97.94 95 LYS A C 1
ATOM 755 O O . LYS A 1 95 ? -1.679 -9.719 10.805 1 97.94 95 LYS A O 1
ATOM 760 N N . VAL A 1 96 ? -2.184 -7.625 10.125 1 95.19 96 VAL A N 1
ATOM 761 C CA . VAL A 1 96 ? -3.154 -7.406 11.188 1 95.19 96 VAL A CA 1
ATOM 762 C C . VAL A 1 96 ? -4.387 -6.695 10.625 1 95.19 96 VAL A C 1
ATOM 764 O O . VAL A 1 96 ? -4.344 -6.141 9.531 1 95.19 96 VAL A O 1
ATOM 767 N N . ALA A 1 97 ? -5.434 -6.742 11.414 1 92.31 97 ALA A N 1
ATOM 768 C CA . ALA A 1 97 ? -6.707 -6.168 10.992 1 92.31 97 ALA A CA 1
ATOM 769 C C . ALA A 1 97 ? -6.676 -4.645 11.07 1 92.31 97 ALA A C 1
ATOM 771 O O . ALA A 1 97 ? -7.324 -3.963 10.266 1 92.31 97 ALA A O 1
ATOM 772 N N . ASN A 1 98 ? -5.965 -4.129 12.07 1 87.94 98 ASN A N 1
ATOM 773 C CA . ASN A 1 98 ? -5.867 -2.697 12.336 1 87.94 98 ASN A CA 1
ATOM 774 C C . ASN A 1 98 ? -4.648 -2.367 13.195 1 87.94 98 ASN A C 1
ATOM 776 O O . ASN A 1 98 ? -4.004 -3.266 13.734 1 87.94 98 ASN A O 1
ATOM 780 N N . GLY A 1 99 ? -4.281 -1.095 13.203 1 87.5 99 GLY A N 1
ATOM 781 C CA . GLY A 1 99 ? -3.168 -0.644 14.023 1 87.5 99 GLY A CA 1
ATOM 782 C C . GLY A 1 99 ? -2.387 0.495 13.391 1 87.5 99 GLY A C 1
ATOM 783 O O . GLY A 1 99 ? -2.85 1.117 12.438 1 87.5 99 GLY A O 1
ATOM 784 N N . ALA A 1 100 ? -1.245 0.809 13.984 1 88.19 100 ALA A N 1
ATOM 785 C CA . ALA A 1 100 ? -0.39 1.911 13.555 1 88.19 100 ALA A CA 1
ATOM 786 C C . ALA A 1 100 ? 0.491 1.492 12.383 1 88.19 100 ALA A C 1
ATOM 788 O O . ALA A 1 100 ? 1.706 1.347 12.531 1 88.19 100 ALA A O 1
ATOM 789 N N . PHE A 1 101 ? -0.172 1.306 11.227 1 93.25 101 PHE A N 1
ATOM 790 C CA . PHE A 1 101 ? 0.507 0.875 10.008 1 93.25 101 PHE A CA 1
ATOM 791 C C . PHE A 1 101 ? 0.064 1.712 8.812 1 93.25 101 PHE A C 1
ATOM 793 O O . PHE A 1 101 ? -0.337 1.169 7.781 1 93.25 101 PHE A O 1
ATOM 800 N N . THR A 1 102 ? 0.196 3.029 9.016 1 92.06 102 THR A N 1
ATOM 801 C CA . THR A 1 102 ? -0.237 3.996 8.016 1 92.06 102 THR A CA 1
ATOM 802 C C . THR A 1 102 ? 0.275 3.607 6.629 1 92.06 102 THR A C 1
ATOM 804 O O . THR A 1 102 ? 1.455 3.293 6.465 1 92.06 102 THR A O 1
ATOM 807 N N . GLY A 1 103 ? -0.661 3.533 5.695 1 93.81 103 GLY A N 1
ATOM 808 C CA . GLY A 1 103 ? -0.287 3.264 4.316 1 93.81 103 GLY A CA 1
ATOM 809 C C . GLY A 1 103 ? -0.501 1.818 3.908 1 93.81 103 GLY A C 1
ATOM 810 O O . GLY A 1 103 ? -0.519 1.499 2.719 1 93.81 103 GLY A O 1
ATOM 811 N N . GLU A 1 104 ? -0.647 0.895 4.879 1 95 104 GLU A N 1
ATOM 812 C CA . GLU A 1 104 ? -0.892 -0.513 4.578 1 95 104 GLU A CA 1
ATOM 813 C C . GLU A 1 104 ? -2.385 -0.798 4.449 1 95 104 GLU A C 1
ATOM 815 O O . GLU A 1 104 ? -3.215 0.014 4.863 1 95 104 GLU A O 1
ATOM 820 N N . ILE A 1 105 ? -2.686 -1.905 3.834 1 94 105 ILE A N 1
ATOM 821 C CA . ILE A 1 105 ? -4.07 -2.354 3.729 1 94 105 ILE A CA 1
ATOM 822 C C . ILE A 1 105 ? -4.227 -3.707 4.418 1 94 105 ILE A C 1
ATOM 824 O O . ILE A 1 105 ? -3.314 -4.535 4.391 1 94 105 ILE A O 1
ATOM 828 N N . SER A 1 106 ? -5.414 -3.867 5.008 1 95.25 106 SER A N 1
ATOM 829 C CA . SER A 1 106 ? -5.707 -5.121 5.691 1 95.25 106 SER A CA 1
ATOM 830 C C . SER A 1 106 ? -6.484 -6.074 4.789 1 95.25 106 SER A C 1
ATOM 832 O O . SER A 1 106 ? -7.117 -5.645 3.82 1 95.25 106 SER A O 1
ATOM 834 N N . PRO A 1 107 ? -6.406 -7.387 5.156 1 97.06 107 PRO A N 1
ATOM 835 C CA . PRO A 1 107 ? -7.27 -8.328 4.438 1 97.06 107 PRO A CA 1
ATOM 836 C C . PRO A 1 107 ? -8.742 -7.934 4.484 1 97.06 107 PRO A C 1
ATOM 838 O O . PRO A 1 107 ? -9.469 -8.117 3.502 1 97.06 107 PRO A O 1
ATOM 841 N N . GLY A 1 108 ? -9.195 -7.41 5.59 1 95.25 108 GLY A N 1
ATOM 842 C CA . GLY A 1 108 ? -10.57 -6.957 5.691 1 95.25 108 GLY A CA 1
ATOM 843 C C . GLY A 1 108 ? -10.93 -5.895 4.668 1 95.25 108 GLY A C 1
ATOM 844 O O . GLY A 1 108 ? -12.031 -5.902 4.113 1 95.25 108 GLY A O 1
ATOM 845 N N . MET A 1 109 ? -10.016 -4.977 4.363 1 93.25 109 MET A N 1
ATOM 846 C CA . MET A 1 109 ? -10.242 -3.936 3.365 1 93.25 109 MET A CA 1
ATOM 847 C C . MET A 1 109 ? -10.32 -4.531 1.965 1 93.25 109 MET A C 1
ATOM 849 O O . MET A 1 109 ? -11.117 -4.078 1.137 1 93.25 109 MET A O 1
ATOM 853 N N . ILE A 1 110 ? -9.492 -5.523 1.726 1 96.25 110 ILE A N 1
ATOM 854 C CA . ILE A 1 110 ? -9.5 -6.211 0.439 1 96.25 110 ILE A CA 1
ATOM 855 C C . ILE A 1 110 ? -10.875 -6.844 0.202 1 96.25 110 ILE A C 1
ATOM 857 O O . ILE A 1 110 ? -11.469 -6.664 -0.861 1 96.25 110 ILE A O 1
ATOM 861 N N . LYS A 1 111 ? -11.398 -7.492 1.165 1 95.75 111 LYS A N 1
ATOM 862 C CA . LYS A 1 111 ? -12.711 -8.133 1.075 1 95.75 111 LYS A CA 1
ATOM 863 C C . LYS A 1 111 ? -13.82 -7.094 0.911 1 95.75 111 LYS A C 1
ATOM 865 O O . LYS A 1 111 ? -14.766 -7.309 0.152 1 95.75 111 LYS A O 1
ATOM 870 N N . ASP A 1 112 ? -13.617 -6.039 1.635 1 93.19 112 ASP A N 1
ATOM 871 C CA . ASP A 1 112 ? -14.609 -4.969 1.562 1 93.19 112 ASP A CA 1
ATOM 872 C C . ASP A 1 112 ? -14.734 -4.43 0.139 1 93.19 112 ASP A C 1
ATOM 874 O O . ASP A 1 112 ? -15.82 -4.012 -0.282 1 93.19 112 ASP A O 1
ATOM 878 N N . CYS A 1 113 ? -13.656 -4.492 -0.606 1 92.75 113 CYS A N 1
ATOM 879 C CA . CYS A 1 113 ? -13.648 -4.008 -1.982 1 92.75 113 CYS A CA 1
ATOM 880 C C . CYS A 1 113 ? -14.086 -5.102 -2.947 1 92.75 113 CYS A C 1
ATOM 882 O O . CYS A 1 113 ? -14.078 -4.906 -4.164 1 92.75 113 CYS A O 1
ATOM 884 N N . GLY A 1 114 ? -14.352 -6.281 -2.467 1 94.31 114 GLY A N 1
ATOM 885 C CA . GLY A 1 114 ? -14.922 -7.344 -3.279 1 94.31 114 GLY A CA 1
ATOM 886 C C . GLY A 1 114 ? -13.875 -8.312 -3.812 1 94.31 114 GLY A C 1
ATOM 887 O O . GLY A 1 114 ? -14.203 -9.227 -4.57 1 94.31 114 GLY A O 1
ATOM 888 N N . ALA A 1 115 ? -12.672 -8.133 -3.422 1 95.69 115 ALA A N 1
ATOM 889 C CA . ALA A 1 115 ? -11.633 -9.078 -3.826 1 95.69 115 ALA A CA 1
ATOM 890 C C . ALA A 1 115 ? -11.617 -10.297 -2.912 1 95.69 115 ALA A C 1
ATOM 892 O O . ALA A 1 115 ? -12.055 -10.227 -1.761 1 95.69 115 ALA A O 1
ATOM 893 N N . THR A 1 116 ? -11.062 -11.391 -3.465 1 97 116 THR A N 1
ATOM 894 C CA . THR A 1 116 ? -11.141 -12.633 -2.701 1 97 116 THR A CA 1
ATOM 895 C C . THR A 1 116 ? -9.758 -13.273 -2.572 1 97 116 THR A C 1
ATOM 897 O O . THR A 1 116 ? -9.609 -14.312 -1.919 1 97 116 THR A O 1
ATOM 900 N N . TRP A 1 117 ? -8.742 -12.703 -3.207 1 97.06 117 TRP A N 1
ATOM 901 C CA . TRP A 1 117 ? -7.383 -13.227 -3.189 1 97.06 117 TRP A CA 1
ATOM 902 C C . TRP A 1 117 ? -6.383 -12.133 -2.84 1 97.06 117 TRP A C 1
ATOM 904 O O . TRP A 1 117 ? -6.703 -10.938 -2.918 1 97.06 117 TRP A O 1
ATOM 914 N N . VAL A 1 118 ? -5.211 -12.547 -2.416 1 98.12 118 VAL A N 1
ATOM 915 C CA . VAL A 1 118 ? -4.094 -11.625 -2.244 1 98.12 118 VAL A CA 1
ATOM 916 C C . VAL A 1 118 ? -2.783 -12.328 -2.592 1 98.12 118 VAL A C 1
ATOM 918 O O . VAL A 1 118 ? -2.59 -13.492 -2.252 1 98.12 118 VAL A O 1
ATOM 921 N N . VAL A 1 119 ? -1.93 -11.625 -3.332 1 97.69 119 VAL A N 1
ATOM 922 C CA . VAL A 1 119 ? -0.575 -12.086 -3.609 1 97.69 119 VAL A CA 1
ATOM 923 C C . VAL A 1 119 ? 0.352 -11.695 -2.463 1 97.69 119 VAL A C 1
ATOM 925 O O . VAL A 1 119 ? 0.412 -10.523 -2.08 1 97.69 119 VAL A O 1
ATOM 928 N N . LEU A 1 120 ? 1.063 -12.68 -1.88 1 98.62 120 LEU A N 1
ATOM 929 C CA . LEU A 1 120 ? 1.991 -12.406 -0.79 1 98.62 120 LEU A CA 1
ATOM 930 C C . LEU A 1 120 ? 3.35 -13.047 -1.054 1 98.62 120 LEU A C 1
ATOM 932 O O . LEU A 1 120 ? 3.426 -14.133 -1.635 1 98.62 120 LEU A O 1
ATOM 936 N N . GLY A 1 121 ? 4.379 -12.359 -0.706 1 98.12 121 GLY A N 1
ATOM 937 C CA . GLY A 1 121 ? 5.727 -12.883 -0.858 1 98.12 121 GLY A CA 1
ATOM 938 C C . GLY A 1 121 ? 6.285 -12.695 -2.258 1 98.12 121 GLY A C 1
ATOM 939 O O . GLY A 1 121 ? 7.219 -13.398 -2.658 1 98.12 121 GLY A O 1
ATOM 940 N N . HIS A 1 122 ? 5.664 -11.812 -3.018 1 96.88 122 HIS A N 1
ATOM 941 C CA . HIS A 1 122 ? 6.207 -11.516 -4.34 1 96.88 122 HIS A CA 1
ATOM 942 C C . HIS A 1 122 ? 7.68 -11.133 -4.258 1 96.88 122 HIS A C 1
ATOM 944 O O . HIS A 1 122 ? 8.109 -10.516 -3.281 1 96.88 122 HIS A O 1
ATOM 950 N N . SER A 1 123 ? 8.422 -11.398 -5.301 1 95.69 123 SER A N 1
ATOM 951 C CA . SER A 1 123 ? 9.867 -11.195 -5.328 1 95.69 123 SER A CA 1
ATOM 952 C C . SER A 1 123 ? 10.227 -9.75 -5.031 1 95.69 123 SER A C 1
ATOM 954 O O . SER A 1 123 ? 11.18 -9.477 -4.301 1 95.69 123 SER A O 1
ATOM 956 N N . GLU A 1 124 ? 9.445 -8.891 -5.57 1 93.12 124 GLU A N 1
ATOM 957 C CA . GLU A 1 124 ? 9.727 -7.477 -5.379 1 93.12 124 GLU A CA 1
ATOM 958 C C . GLU A 1 124 ? 9.461 -7.047 -3.939 1 93.12 124 GLU A C 1
ATOM 960 O O . GLU A 1 124 ? 10.148 -6.164 -3.414 1 93.12 124 GLU A O 1
ATOM 965 N N . ARG A 1 125 ? 8.484 -7.652 -3.281 1 97.06 125 ARG A N 1
ATOM 966 C CA . ARG A 1 125 ? 8.242 -7.383 -1.869 1 97.06 125 ARG A CA 1
ATOM 967 C C . ARG A 1 125 ? 9.383 -7.898 -1.006 1 97.06 125 ARG A C 1
ATOM 969 O O . ARG A 1 125 ? 9.766 -7.266 -0.018 1 97.06 125 ARG A O 1
ATOM 976 N N . ARG A 1 126 ? 9.969 -9.023 -1.402 1 97.25 126 ARG A N 1
ATOM 977 C CA . ARG A 1 126 ? 11.086 -9.609 -0.675 1 97.25 126 ARG A CA 1
ATOM 978 C C . ARG A 1 126 ? 12.359 -8.797 -0.885 1 97.25 126 ARG A C 1
ATOM 980 O O . ARG A 1 126 ? 12.984 -8.352 0.08 1 97.25 126 ARG A O 1
ATOM 987 N N . HIS A 1 127 ? 12.688 -8.453 -2.104 1 94.62 127 HIS A N 1
ATOM 988 C CA . HIS A 1 127 ? 14.055 -8.055 -2.41 1 94.62 127 HIS A CA 1
ATOM 989 C C . HIS A 1 127 ? 14.18 -6.535 -2.492 1 94.62 127 HIS A C 1
ATOM 991 O O . HIS A 1 127 ? 15.25 -5.98 -2.24 1 94.62 127 HIS A O 1
ATOM 997 N N . VAL A 1 128 ? 13.031 -5.922 -2.855 1 93.38 128 VAL A N 1
ATOM 998 C CA . VAL A 1 128 ? 13.07 -4.465 -2.939 1 93.38 128 VAL A CA 1
ATOM 999 C C . VAL A 1 128 ? 12.625 -3.857 -1.614 1 93.38 128 VAL A C 1
ATOM 1001 O O . VAL A 1 128 ? 13.227 -2.902 -1.124 1 93.38 128 VAL A O 1
ATOM 1004 N N . PHE A 1 129 ? 11.641 -4.488 -0.935 1 95.5 129 PHE A N 1
ATOM 1005 C CA . PHE A 1 129 ? 11.039 -3.859 0.234 1 95.5 129 PHE A CA 1
ATOM 1006 C C . PHE A 1 129 ? 11.406 -4.617 1.506 1 95.5 129 PHE A C 1
ATOM 1008 O O . PHE A 1 129 ? 11 -4.227 2.604 1 95.5 129 PHE A O 1
ATOM 1015 N N . GLY A 1 130 ? 12.094 -5.723 1.375 1 96.5 130 GLY A N 1
ATOM 1016 C CA . GLY A 1 130 ? 12.75 -6.359 2.506 1 96.5 130 GLY A CA 1
ATOM 1017 C C . GLY A 1 130 ? 11.805 -7.191 3.355 1 96.5 130 GLY A C 1
ATOM 1018 O O . GLY A 1 130 ? 12.039 -7.379 4.551 1 96.5 130 GLY A O 1
ATOM 1019 N N . GLU A 1 131 ? 10.711 -7.664 2.805 1 97.75 131 GLU A N 1
ATOM 1020 C CA . GLU A 1 131 ? 9.828 -8.523 3.586 1 97.75 131 GLU A CA 1
ATOM 1021 C C . GLU A 1 131 ? 10.492 -9.867 3.883 1 97.75 131 GLU A C 1
ATOM 1023 O O . GLU A 1 131 ? 10.922 -10.57 2.965 1 97.75 131 GLU A O 1
ATOM 1028 N N . SER A 1 132 ? 10.5 -10.227 5.113 1 98.25 132 SER A N 1
ATOM 1029 C CA . SER A 1 132 ? 11.117 -11.477 5.547 1 98.25 132 SER A CA 1
ATOM 1030 C C . SER A 1 132 ? 10.141 -12.641 5.414 1 98.25 132 SER A C 1
ATOM 1032 O O . SER A 1 132 ? 8.93 -12.445 5.34 1 98.25 132 SER A O 1
ATOM 1034 N N . ASP A 1 133 ? 10.727 -13.812 5.438 1 98.56 133 ASP A N 1
ATOM 1035 C CA . ASP A 1 133 ? 9.883 -15 5.445 1 98.56 133 ASP A CA 1
ATOM 1036 C C . ASP A 1 133 ? 8.93 -14.992 6.637 1 98.56 133 ASP A C 1
ATOM 1038 O O . ASP A 1 133 ? 7.758 -15.352 6.504 1 98.56 133 ASP A O 1
ATOM 1042 N N . GLU A 1 134 ? 9.43 -14.555 7.75 1 98.56 134 GLU A N 1
ATOM 1043 C CA . GLU A 1 134 ? 8.617 -14.523 8.961 1 98.56 134 GLU A CA 1
ATOM 1044 C C . GLU A 1 134 ? 7.414 -13.594 8.789 1 98.56 134 GLU A C 1
ATOM 1046 O O . GLU A 1 134 ? 6.289 -13.969 9.125 1 98.56 134 GLU A O 1
ATOM 1051 N N . LEU A 1 135 ? 7.664 -12.414 8.312 1 98.5 135 LEU A N 1
ATOM 1052 C CA . LEU A 1 135 ? 6.578 -11.469 8.078 1 98.5 135 LEU A CA 1
ATOM 1053 C C . LEU A 1 135 ? 5.586 -12.031 7.066 1 98.5 135 LEU A C 1
ATOM 1055 O O . LEU A 1 135 ? 4.371 -11.93 7.262 1 98.5 135 LEU A O 1
ATOM 1059 N N . ILE A 1 136 ? 6.117 -12.648 6.004 1 98.75 136 ILE A N 1
ATOM 1060 C CA . ILE A 1 136 ? 5.258 -13.211 4.965 1 98.75 136 ILE A CA 1
ATOM 1061 C C . ILE A 1 136 ? 4.383 -14.312 5.559 1 98.75 136 ILE A C 1
ATOM 1063 O O . ILE A 1 136 ? 3.191 -14.391 5.262 1 98.75 136 ILE A O 1
ATOM 1067 N N . GLY A 1 137 ? 4.992 -15.109 6.395 1 98.81 137 GLY A N 1
ATOM 1068 C CA . GLY A 1 137 ? 4.199 -16.109 7.082 1 98.81 137 GLY A CA 1
ATOM 1069 C C . GLY A 1 137 ? 3.064 -15.531 7.898 1 98.81 137 GLY A C 1
ATOM 1070 O O . GLY A 1 137 ? 1.94 -16.031 7.863 1 98.81 137 GLY A O 1
ATOM 1071 N N . GLN A 1 138 ? 3.293 -14.461 8.609 1 98.81 138 GLN A N 1
ATOM 1072 C CA . GLN A 1 138 ? 2.273 -13.797 9.414 1 98.81 138 GLN A CA 1
ATOM 1073 C C . GLN A 1 138 ? 1.178 -13.203 8.531 1 98.81 138 GLN A C 1
ATOM 1075 O O . GLN A 1 138 ? -0.005 -13.273 8.875 1 98.81 138 GLN A O 1
ATOM 1080 N N . LYS A 1 139 ? 1.603 -12.664 7.461 1 98.75 139 LYS A N 1
ATOM 1081 C CA . LYS A 1 139 ? 0.632 -12.125 6.512 1 98.75 139 LYS A CA 1
ATOM 1082 C C . LYS A 1 139 ? -0.267 -13.227 5.957 1 98.75 139 LYS A C 1
ATOM 1084 O O . LYS A 1 139 ? -1.481 -13.047 5.852 1 98.75 139 LYS A O 1
ATOM 1089 N N . VAL A 1 140 ? 0.34 -14.352 5.617 1 98.81 140 VAL A N 1
ATOM 1090 C CA . VAL A 1 140 ? -0.407 -15.492 5.098 1 98.81 140 VAL A CA 1
ATOM 1091 C C . VAL A 1 140 ? -1.425 -15.961 6.133 1 98.81 140 VAL A C 1
ATOM 1093 O O . VAL A 1 140 ? -2.604 -16.141 5.816 1 98.81 140 VAL A O 1
ATOM 1096 N N . ALA A 1 141 ? -1.011 -16.062 7.332 1 98.75 141 ALA A N 1
ATOM 1097 C CA . ALA A 1 141 ? -1.894 -16.516 8.406 1 98.75 141 ALA A CA 1
ATOM 1098 C C . ALA A 1 141 ? -3.096 -15.586 8.555 1 98.75 141 ALA A C 1
ATOM 1100 O O . ALA A 1 141 ? -4.238 -16.047 8.609 1 98.75 141 ALA A O 1
ATOM 1101 N N . HIS A 1 142 ? -2.834 -14.375 8.586 1 98.5 142 HIS A N 1
ATOM 1102 C CA . HIS A 1 142 ? -3.918 -13.422 8.812 1 98.5 142 HIS A CA 1
ATOM 1103 C C . HIS A 1 142 ? -4.855 -13.359 7.609 1 98.5 142 HIS A C 1
ATOM 1105 O O . HIS A 1 142 ? -6.074 -13.289 7.77 1 98.5 142 HIS A O 1
ATOM 1111 N N . ALA A 1 143 ? -4.277 -13.32 6.418 1 98.56 143 ALA A N 1
ATOM 1112 C CA . ALA A 1 143 ? -5.102 -13.297 5.211 1 98.56 143 ALA A CA 1
ATOM 1113 C C . ALA A 1 143 ? -6.055 -14.484 5.168 1 98.56 143 ALA A C 1
ATOM 1115 O O . ALA A 1 143 ? -7.25 -14.32 4.91 1 98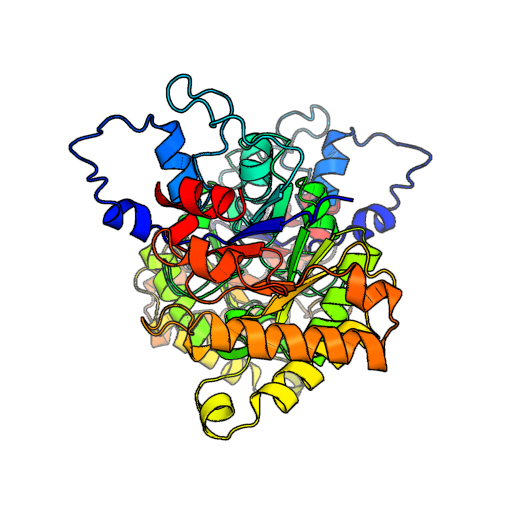.56 143 ALA A O 1
ATOM 1116 N N . LEU A 1 144 ? -5.574 -15.641 5.461 1 98.56 144 LEU A N 1
ATOM 1117 C CA . LEU A 1 144 ? -6.395 -16.844 5.469 1 98.56 144 LEU A CA 1
ATOM 1118 C C . LEU A 1 144 ? -7.441 -16.781 6.574 1 98.56 144 LEU A C 1
ATOM 1120 O O . LEU A 1 144 ? -8.602 -17.156 6.359 1 98.56 144 LEU A O 1
ATOM 1124 N N . ALA A 1 145 ? -7.043 -16.297 7.691 1 98.25 145 ALA A N 1
ATOM 1125 C CA . ALA A 1 145 ? -7.965 -16.203 8.82 1 98.25 145 ALA A CA 1
ATOM 1126 C C . ALA A 1 145 ? -9.133 -15.273 8.492 1 98.25 145 ALA A C 1
ATOM 1128 O O . ALA A 1 145 ? -10.25 -15.477 8.977 1 98.25 145 ALA A O 1
ATOM 1129 N N . GLU A 1 146 ? -8.891 -14.312 7.668 1 97.12 146 GLU A N 1
ATOM 1130 C CA . GLU A 1 146 ? -9.922 -13.344 7.293 1 97.12 146 GLU A CA 1
ATOM 1131 C C . GLU A 1 146 ? -10.742 -13.852 6.105 1 97.12 146 GLU A C 1
ATOM 1133 O O . GLU A 1 146 ? -11.648 -13.164 5.637 1 97.12 146 GLU A O 1
ATOM 1138 N N . GLY A 1 147 ? -10.328 -14.953 5.543 1 97.56 147 GLY A N 1
ATOM 1139 C CA . GLY A 1 147 ? -11.164 -15.594 4.539 1 97.56 147 GLY A CA 1
ATOM 1140 C C . GLY A 1 147 ? -10.688 -15.352 3.119 1 97.56 147 GLY A C 1
ATOM 1141 O O . GLY A 1 147 ? -11.375 -15.703 2.158 1 97.56 147 GLY A O 1
ATOM 1142 N N . LEU A 1 148 ? -9.516 -14.789 2.949 1 97.94 148 LEU A N 1
ATOM 1143 C CA . LEU A 1 148 ? -8.953 -14.602 1.616 1 97.94 148 LEU A CA 1
ATOM 1144 C C . LEU A 1 148 ? -8.227 -15.867 1.157 1 97.94 148 LEU A C 1
ATOM 1146 O O . LEU A 1 148 ? -7.715 -16.625 1.981 1 97.94 148 LEU A O 1
ATOM 1150 N N . GLY A 1 149 ? -8.25 -16.094 -0.19 1 97.75 149 GLY A N 1
ATOM 1151 C CA . GLY A 1 149 ? -7.234 -16.969 -0.762 1 97.75 149 GLY A CA 1
ATOM 1152 C C . GLY A 1 149 ? -5.875 -16.297 -0.882 1 97.75 149 GLY A C 1
ATOM 1153 O O . GLY A 1 149 ? -5.785 -15.078 -1.023 1 97.75 149 GLY A O 1
ATOM 1154 N N . VAL A 1 150 ? -4.852 -17.141 -0.802 1 98.44 150 VAL A N 1
ATOM 1155 C CA . VAL A 1 150 ? -3.508 -16.562 -0.845 1 98.44 150 VAL A CA 1
ATOM 1156 C C . VAL A 1 150 ? -2.727 -17.188 -2.004 1 98.44 150 VAL A C 1
ATOM 1158 O O . VAL A 1 150 ? -2.701 -18.406 -2.164 1 98.44 150 VAL A O 1
ATOM 1161 N N . ILE A 1 151 ? -2.197 -16.328 -2.84 1 97.69 151 ILE A N 1
ATOM 1162 C CA . ILE A 1 151 ? -1.164 -16.719 -3.793 1 97.69 151 ILE A CA 1
ATOM 1163 C C . ILE A 1 151 ? 0.215 -16.422 -3.211 1 97.69 151 ILE A C 1
ATOM 1165 O O . ILE A 1 151 ? 0.642 -15.258 -3.184 1 97.69 151 ILE A O 1
ATOM 1169 N N . ALA A 1 152 ? 0.833 -17.422 -2.725 1 98.44 152 ALA A N 1
ATOM 1170 C CA . ALA A 1 152 ? 2.105 -17.266 -2.023 1 98.44 152 ALA A CA 1
ATOM 1171 C C . ALA A 1 152 ? 3.283 -17.469 -2.977 1 98.44 152 ALA A C 1
ATOM 1173 O O . ALA A 1 152 ? 3.434 -18.531 -3.578 1 98.44 152 ALA A O 1
ATOM 1174 N N . CYS A 1 153 ? 4.113 -16.484 -3.061 1 98.12 153 CYS A N 1
ATOM 1175 C CA . CYS A 1 153 ? 5.227 -16.516 -4.004 1 98.12 153 CYS A CA 1
ATOM 1176 C C . CYS A 1 153 ? 6.512 -16.969 -3.32 1 98.12 153 CYS A C 1
ATOM 1178 O O . CYS A 1 153 ? 6.785 -16.578 -2.184 1 98.12 153 CYS A O 1
ATOM 1180 N N . ILE A 1 154 ? 7.199 -17.781 -4.016 1 98.62 154 ILE A N 1
ATOM 1181 C CA . ILE A 1 154 ? 8.516 -18.25 -3.59 1 98.62 154 ILE A CA 1
ATOM 1182 C C . ILE A 1 154 ? 9.469 -18.25 -4.785 1 98.62 154 ILE A C 1
ATOM 1184 O O . ILE A 1 154 ? 9.031 -18.359 -5.934 1 98.62 154 ILE A O 1
ATOM 1188 N N . GLY A 1 155 ? 10.758 -18.109 -4.543 1 98.06 155 GLY A N 1
ATOM 1189 C CA . GLY A 1 155 ? 11.727 -18.125 -5.629 1 98.06 155 GLY A CA 1
ATOM 1190 C C . GLY A 1 155 ? 13.133 -17.766 -5.18 1 98.06 155 GLY A C 1
ATOM 1191 O O . GLY A 1 155 ? 13.312 -17.094 -4.16 1 98.06 155 GLY A O 1
ATOM 1192 N N . GLU A 1 156 ? 14.07 -18.219 -5.961 1 97.94 156 GLU A N 1
ATOM 1193 C CA . GLU A 1 156 ? 15.477 -17.953 -5.637 1 97.94 156 GLU A CA 1
ATOM 1194 C C . GLU A 1 156 ? 16.047 -16.859 -6.527 1 97.94 156 GLU A C 1
ATOM 1196 O O . GLU A 1 156 ? 15.609 -16.672 -7.66 1 97.94 156 GLU A O 1
ATOM 1201 N N . LYS A 1 157 ? 17.031 -16.234 -6.031 1 96.06 157 LYS A N 1
ATOM 1202 C CA . LYS A 1 157 ? 17.797 -15.273 -6.812 1 96.06 157 LYS A CA 1
ATOM 1203 C C . LYS A 1 157 ? 18.766 -15.977 -7.762 1 96.06 157 LYS A C 1
ATOM 1205 O O . LYS A 1 157 ? 18.969 -17.188 -7.664 1 96.06 157 LYS A O 1
ATOM 1210 N N . LEU A 1 158 ? 19.344 -15.18 -8.656 1 94.69 158 LEU A N 1
ATOM 1211 C CA . LEU A 1 158 ? 20.266 -15.727 -9.648 1 94.69 158 LEU A CA 1
ATOM 1212 C C . LEU A 1 158 ? 21.484 -16.344 -8.969 1 94.69 158 LEU A C 1
ATOM 1214 O O . LEU A 1 158 ? 21.906 -17.438 -9.344 1 94.69 158 LEU A O 1
ATOM 1218 N N . ASP A 1 159 ? 22.016 -15.633 -8.016 1 96.25 159 ASP A N 1
ATOM 1219 C CA . ASP A 1 159 ? 23.219 -16.125 -7.336 1 96.25 159 ASP A CA 1
ATOM 1220 C C . ASP A 1 159 ? 22.922 -17.422 -6.594 1 96.25 159 ASP A C 1
ATOM 1222 O O . ASP A 1 159 ? 23.766 -18.312 -6.523 1 96.25 159 ASP A O 1
ATOM 1226 N N . GLU A 1 160 ? 21.734 -17.609 -6.066 1 97.19 160 GLU A N 1
ATOM 1227 C CA . GLU A 1 160 ? 21.312 -18.844 -5.395 1 97.19 160 GLU A CA 1
ATOM 1228 C C . GLU A 1 160 ? 21.141 -19.984 -6.387 1 97.19 160 GLU A C 1
ATOM 1230 O O . GLU A 1 160 ? 21.516 -21.125 -6.09 1 97.19 160 GLU A O 1
ATOM 1235 N N . ARG A 1 161 ? 20.625 -19.672 -7.57 1 95.44 161 ARG A N 1
ATOM 1236 C CA . ARG A 1 161 ? 20.516 -20.656 -8.641 1 95.44 161 ARG A CA 1
ATOM 1237 C C . ARG A 1 161 ? 21.906 -21.141 -9.086 1 95.44 161 ARG A C 1
ATOM 1239 O O . ARG A 1 161 ? 22.125 -22.344 -9.211 1 95.44 161 ARG A O 1
ATOM 1246 N N . GLU A 1 162 ? 22.766 -20.188 -9.273 1 95.5 162 GLU A N 1
ATOM 1247 C CA . GLU A 1 162 ? 24.125 -20.5 -9.734 1 95.5 162 GLU A CA 1
ATOM 1248 C C . GLU A 1 162 ? 24.906 -21.281 -8.672 1 95.5 162 GLU A C 1
ATOM 1250 O O . GLU A 1 162 ? 25.766 -22.078 -9 1 95.5 162 GLU A O 1
ATOM 1255 N N . ALA A 1 163 ? 24.578 -21.078 -7.43 1 97.81 163 ALA A N 1
ATOM 1256 C CA . ALA A 1 163 ? 25.219 -21.781 -6.324 1 97.81 163 ALA A CA 1
ATOM 1257 C C . ALA A 1 163 ? 24.594 -23.156 -6.121 1 97.81 163 ALA A C 1
ATOM 1259 O O . ALA A 1 163 ? 25.047 -23.922 -5.27 1 97.81 163 ALA A O 1
ATOM 1260 N N . GLY A 1 164 ? 23.562 -23.453 -6.828 1 96.94 164 GLY A N 1
ATOM 1261 C CA . GLY A 1 164 ? 22.938 -24.766 -6.766 1 96.94 164 GLY A CA 1
ATOM 1262 C C . GLY A 1 164 ? 22.094 -24.969 -5.527 1 96.94 164 GLY A C 1
ATOM 1263 O O . GLY A 1 164 ? 21.906 -26.094 -5.066 1 96.94 164 GLY A O 1
ATOM 1264 N N . ILE A 1 165 ? 21.531 -23.844 -4.984 1 98.25 165 ILE A N 1
ATOM 1265 C CA . ILE A 1 165 ? 20.812 -24.016 -3.725 1 98.25 165 ILE A CA 1
ATOM 1266 C C . ILE A 1 165 ? 19.344 -23.625 -3.91 1 98.25 165 ILE A C 1
ATOM 1268 O O . ILE A 1 165 ? 18.688 -23.172 -2.967 1 98.25 165 ILE A O 1
ATOM 1272 N N . THR A 1 166 ? 18.797 -23.719 -5.102 1 98.12 166 THR A N 1
ATOM 1273 C CA . THR A 1 166 ? 17.406 -23.422 -5.398 1 98.12 166 THR A CA 1
ATOM 1274 C C . THR A 1 166 ? 16.469 -24.156 -4.438 1 98.12 166 THR A C 1
ATOM 1276 O O . THR A 1 166 ? 15.617 -23.547 -3.799 1 98.12 166 THR A O 1
ATOM 1279 N N . GLU A 1 167 ? 16.688 -25.422 -4.301 1 98.12 167 GLU A N 1
ATOM 1280 C CA . GLU A 1 167 ? 15.812 -26.234 -3.461 1 98.12 167 GLU A CA 1
ATOM 1281 C C . GLU A 1 167 ? 15.82 -25.734 -2.016 1 98.12 167 GLU A C 1
ATOM 1283 O O . GLU A 1 167 ? 14.766 -25.641 -1.384 1 98.12 167 GLU A O 1
ATOM 1288 N N . LYS A 1 168 ? 17 -25.453 -1.548 1 98.5 168 LYS A N 1
ATOM 1289 C CA . LYS A 1 168 ? 17.125 -24.969 -0.175 1 98.5 168 LYS A CA 1
ATOM 1290 C C . LYS A 1 168 ? 16.312 -23.703 0.033 1 98.5 168 LYS A C 1
ATOM 1292 O O . LYS A 1 168 ? 15.547 -23.594 0.993 1 98.5 168 LYS A O 1
ATOM 1297 N N . VAL A 1 169 ? 16.438 -22.781 -0.871 1 98.56 169 VAL A N 1
ATOM 1298 C CA . VAL A 1 169 ? 15.797 -21.469 -0.76 1 98.56 169 VAL A CA 1
ATOM 1299 C C . VAL A 1 169 ? 14.281 -21.641 -0.847 1 98.56 169 VAL A C 1
ATOM 1301 O O . VAL A 1 169 ? 13.547 -21.156 0.026 1 98.56 169 VAL A O 1
ATOM 1304 N N . VAL A 1 170 ? 13.828 -22.344 -1.846 1 98.62 170 VAL A N 1
ATOM 1305 C CA . VAL A 1 170 ? 12.391 -22.438 -2.08 1 98.62 170 VAL A CA 1
ATOM 1306 C C . VAL A 1 170 ? 11.742 -23.281 -0.986 1 98.62 170 VAL A C 1
ATOM 1308 O O . VAL A 1 170 ? 10.609 -23.016 -0.576 1 98.62 170 VAL A O 1
ATOM 1311 N N . PHE A 1 171 ? 12.406 -24.281 -0.44 1 98.81 171 PHE A N 1
ATOM 1312 C CA . PHE A 1 171 ? 11.859 -25.109 0.631 1 98.81 171 PHE A CA 1
ATOM 1313 C 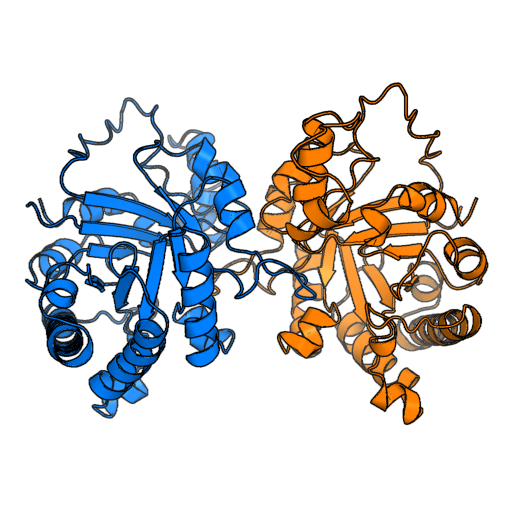C . PHE A 1 171 ? 11.773 -24.312 1.931 1 98.81 171 PHE A C 1
ATOM 1315 O O . PHE A 1 171 ? 10.797 -24.438 2.672 1 98.81 171 PHE A O 1
ATOM 1322 N N . GLU A 1 172 ? 12.766 -23.547 2.18 1 98.75 172 GLU A N 1
ATOM 1323 C CA . GLU A 1 172 ? 12.742 -22.719 3.381 1 98.75 172 GLU A CA 1
ATOM 1324 C C . GLU A 1 172 ? 11.602 -21.703 3.332 1 98.75 172 GLU A C 1
ATOM 1326 O O . GLU A 1 172 ? 10.875 -21.531 4.312 1 98.75 172 GLU A O 1
ATOM 1331 N N . GLN A 1 173 ? 11.484 -21.047 2.223 1 98.81 173 GLN A N 1
ATOM 1332 C CA . GLN A 1 173 ? 10.375 -20.109 2.051 1 98.81 173 GLN A CA 1
ATOM 1333 C C . GLN A 1 173 ? 9.031 -20.828 2.172 1 98.81 173 GLN A C 1
ATOM 1335 O O . GLN A 1 173 ? 8.125 -20.328 2.844 1 98.81 173 GLN A O 1
ATOM 1340 N N . THR A 1 174 ? 8.875 -22 1.578 1 98.88 174 THR A N 1
ATOM 1341 C CA . THR A 1 174 ? 7.637 -22.781 1.612 1 98.88 174 THR A CA 1
ATOM 1342 C C . THR A 1 174 ? 7.332 -23.25 3.031 1 98.88 174 THR A C 1
ATOM 1344 O O . THR A 1 174 ? 6.176 -23.266 3.451 1 98.88 174 THR A O 1
ATOM 1347 N N . LYS A 1 175 ? 8.336 -23.625 3.744 1 98.88 175 LYS A N 1
ATOM 1348 C CA . LYS A 1 175 ? 8.148 -24.109 5.105 1 98.88 175 LYS A CA 1
ATOM 1349 C C . LYS A 1 175 ? 7.512 -23.031 5.988 1 98.88 175 LYS A C 1
ATOM 1351 O O . LYS A 1 175 ? 6.574 -23.328 6.742 1 98.88 175 LYS A O 1
ATOM 1356 N N . VAL A 1 176 ? 8.023 -21.844 5.938 1 98.75 176 VAL A N 1
ATOM 1357 C CA . VAL A 1 176 ? 7.484 -20.75 6.75 1 98.75 176 VAL A CA 1
ATOM 1358 C C . VAL A 1 176 ? 6.023 -20.5 6.391 1 98.75 176 VAL A C 1
ATOM 1360 O O . VAL A 1 176 ? 5.188 -20.281 7.27 1 98.75 176 VAL A O 1
ATOM 1363 N N . ILE A 1 177 ? 5.73 -20.531 5.066 1 98.75 177 ILE A N 1
ATOM 1364 C CA . ILE A 1 177 ? 4.352 -20.375 4.617 1 98.75 177 ILE A CA 1
ATOM 1365 C C . ILE A 1 177 ? 3.504 -21.531 5.168 1 98.75 177 ILE A C 1
ATOM 1367 O O . ILE A 1 177 ? 2.465 -21.297 5.789 1 98.75 177 ILE A O 1
ATOM 1371 N N . ALA A 1 178 ? 3.984 -22.734 5.027 1 98.81 178 ALA A N 1
ATOM 1372 C CA . ALA A 1 178 ? 3.248 -23.922 5.434 1 98.81 178 ALA A CA 1
ATOM 1373 C C . ALA A 1 178 ? 2.965 -23.906 6.934 1 98.81 178 ALA A C 1
ATOM 1375 O O . ALA A 1 178 ? 1.896 -24.344 7.375 1 98.81 178 ALA A O 1
ATOM 1376 N N . ASP A 1 179 ? 3.873 -23.422 7.715 1 98.69 179 ASP A N 1
ATOM 1377 C CA . ASP A 1 179 ? 3.719 -23.359 9.164 1 98.69 179 ASP A CA 1
ATOM 1378 C C . ASP A 1 179 ? 2.586 -22.406 9.547 1 98.69 179 ASP A C 1
ATOM 1380 O O . ASP A 1 179 ? 2.113 -22.422 10.688 1 98.69 179 ASP A O 1
ATOM 1384 N N . ASN A 1 180 ? 2.146 -21.594 8.57 1 98.62 180 ASN A N 1
ATOM 1385 C CA . ASN A 1 180 ? 1.129 -20.594 8.852 1 98.62 180 ASN A CA 1
ATOM 1386 C C . ASN A 1 180 ? -0.159 -20.875 8.086 1 98.62 180 ASN A C 1
ATOM 1388 O O . ASN A 1 180 ? -1.039 -20 8.008 1 98.62 180 ASN A O 1
ATOM 1392 N N . VAL A 1 181 ? -0.285 -22.031 7.473 1 98.5 181 VAL A N 1
ATOM 1393 C CA . VAL A 1 181 ? -1.468 -22.391 6.695 1 98.5 181 VAL A CA 1
ATOM 1394 C C . VAL A 1 181 ? -2.291 -23.422 7.465 1 98.5 181 VAL A C 1
ATOM 1396 O O . VAL A 1 181 ? -1.778 -24.484 7.848 1 98.5 181 VAL A O 1
ATOM 1399 N N . LYS A 1 182 ? -3.537 -23.109 7.68 1 93.56 182 LYS A N 1
ATOM 1400 C CA . LYS A 1 182 ? -4.445 -24.062 8.32 1 93.56 182 LYS A CA 1
ATOM 1401 C C . LYS A 1 182 ? -5.344 -24.75 7.285 1 93.56 182 LYS A C 1
ATOM 1403 O O . LYS A 1 182 ? -5.812 -25.859 7.504 1 93.56 182 LYS A O 1
ATOM 1408 N N . ASP A 1 183 ? -5.539 -24.078 6.207 1 94.69 183 ASP A N 1
ATOM 1409 C CA . ASP A 1 183 ? -6.379 -24.594 5.133 1 94.69 183 ASP A CA 1
ATOM 1410 C C . ASP A 1 183 ? -5.711 -24.406 3.771 1 94.69 183 ASP A C 1
ATOM 1412 O O . ASP A 1 183 ? -5.684 -23.297 3.232 1 94.69 183 ASP A O 1
ATOM 1416 N N . TRP A 1 184 ? -5.273 -25.453 3.178 1 97.19 184 TRP A N 1
ATOM 1417 C CA . TRP A 1 184 ? -4.508 -25.406 1.936 1 97.19 184 TRP A CA 1
ATOM 1418 C C . TRP A 1 184 ? -5.434 -25.266 0.732 1 97.19 184 TRP A C 1
ATOM 1420 O O . TRP A 1 184 ? -4.98 -24.969 -0.377 1 97.19 184 TRP A O 1
ATOM 1430 N N . ASN A 1 185 ? -6.762 -25.375 0.956 1 94.62 185 ASN A N 1
ATOM 1431 C CA . ASN A 1 185 ? -7.715 -25.203 -0.138 1 94.62 185 ASN A CA 1
ATOM 1432 C C . ASN A 1 185 ? -7.754 -23.766 -0.643 1 94.62 185 ASN A C 1
ATOM 1434 O O . ASN A 1 185 ? -8.281 -23.5 -1.723 1 94.62 185 ASN A O 1
ATOM 1438 N N . LYS A 1 186 ? -7.156 -22.891 0.103 1 95.62 186 LYS A N 1
ATOM 1439 C CA . LYS A 1 186 ? -7.199 -21.469 -0.242 1 95.62 186 LYS A CA 1
ATOM 1440 C C . LYS A 1 186 ? -5.797 -20.938 -0.526 1 95.62 186 LYS A C 1
ATOM 1442 O O . LYS A 1 186 ? -5.551 -19.734 -0.391 1 95.62 186 LYS A O 1
ATOM 1447 N N . VAL A 1 187 ? -4.883 -21.844 -0.808 1 97.88 187 VAL A N 1
ATOM 1448 C CA . VAL A 1 187 ? -3.504 -21.422 -1.036 1 97.88 187 VAL A CA 1
ATOM 1449 C C . VAL A 1 187 ? -3.029 -21.922 -2.4 1 97.88 187 VAL A C 1
ATOM 1451 O O . VAL A 1 187 ? -3.254 -23.078 -2.758 1 97.88 187 VAL A O 1
ATOM 1454 N N . VAL A 1 188 ? -2.521 -21.047 -3.18 1 97.12 188 VAL A N 1
ATOM 1455 C CA . VAL A 1 188 ? -1.777 -21.344 -4.398 1 97.12 188 VAL A CA 1
ATOM 1456 C C . VAL A 1 188 ? -0.306 -20.984 -4.207 1 97.12 188 VAL A C 1
ATOM 1458 O O . VAL A 1 188 ? 0.013 -19.922 -3.65 1 97.12 188 VAL A O 1
ATOM 1461 N N . LEU A 1 189 ? 0.58 -21.844 -4.551 1 98.12 189 LEU A N 1
ATOM 1462 C CA . LEU A 1 189 ? 2.006 -21.531 -4.535 1 98.12 189 LEU A CA 1
ATOM 1463 C C . LEU A 1 189 ? 2.475 -21.062 -5.906 1 98.12 189 LEU A C 1
ATOM 1465 O O . LEU A 1 189 ? 2.186 -21.703 -6.922 1 98.12 189 LEU A O 1
ATOM 1469 N N . ALA A 1 190 ? 3.086 -19.922 -5.926 1 97.62 190 ALA A N 1
ATOM 1470 C CA . ALA A 1 190 ? 3.635 -19.375 -7.164 1 97.62 190 ALA A CA 1
ATOM 1471 C C . ALA A 1 190 ? 5.16 -19.391 -7.137 1 97.62 190 ALA A C 1
ATOM 1473 O O . ALA A 1 190 ? 5.777 -18.656 -6.355 1 97.62 190 ALA A O 1
ATOM 1474 N N . TYR A 1 191 ? 5.711 -20.188 -7.973 1 98.06 191 TYR A N 1
ATOM 1475 C CA . TYR A 1 191 ? 7.164 -20.188 -8.125 1 98.06 191 TYR A CA 1
ATOM 1476 C C . TYR A 1 191 ? 7.613 -19.125 -9.109 1 98.06 191 TYR A C 1
ATOM 1478 O O . TYR A 1 191 ? 7.242 -19.141 -10.281 1 98.06 191 TYR A O 1
ATOM 1486 N N . GLU A 1 192 ? 8.391 -18.203 -8.523 1 95 192 GLU A N 1
ATOM 1487 C CA . GLU A 1 192 ? 8.945 -17.078 -9.273 1 95 192 GLU A CA 1
ATOM 1488 C C . GLU A 1 192 ? 10.469 -17.078 -9.227 1 95 192 GLU A C 1
ATOM 1490 O O . GLU A 1 192 ? 11.062 -16.406 -8.367 1 95 192 GLU A O 1
ATOM 1495 N N . PRO A 1 193 ? 11.102 -17.844 -10.203 1 96.56 193 PRO A N 1
ATOM 1496 C CA . PRO A 1 193 ? 12.555 -17.625 -10.242 1 96.56 193 PRO A CA 1
ATOM 1497 C C . PRO A 1 193 ? 12.922 -16.172 -10.492 1 96.56 193 PRO A C 1
ATOM 1499 O O . PRO A 1 193 ? 12.719 -15.656 -11.594 1 96.56 193 PRO A O 1
ATOM 1502 N N . VAL A 1 194 ? 13.477 -15.57 -9.508 1 94.88 194 VAL A N 1
ATOM 1503 C CA . VAL A 1 194 ? 13.688 -14.125 -9.516 1 94.88 194 VAL A CA 1
ATOM 1504 C C . VAL A 1 194 ? 14.531 -13.734 -10.727 1 94.88 194 VAL A C 1
ATOM 1506 O O . VAL A 1 194 ? 14.32 -12.672 -11.328 1 94.88 194 VAL A O 1
ATOM 1509 N N . TRP A 1 195 ? 15.422 -14.547 -11.141 1 92.88 195 TRP A N 1
ATOM 1510 C CA . TRP A 1 195 ? 16.344 -14.305 -12.25 1 92.88 195 TRP A CA 1
ATOM 1511 C C . TRP A 1 195 ? 15.602 -14.352 -13.578 1 92.88 195 TRP A C 1
ATOM 1513 O O . TRP A 1 195 ? 16.141 -13.953 -14.617 1 92.88 195 TRP A O 1
ATOM 1523 N N . ALA A 1 196 ? 14.367 -14.758 -13.602 1 89.31 196 ALA A N 1
ATOM 1524 C CA . ALA A 1 196 ? 13.594 -14.875 -14.828 1 89.31 196 ALA A CA 1
ATOM 1525 C C . ALA A 1 196 ? 12.477 -13.836 -14.875 1 89.31 196 ALA A C 1
ATOM 1527 O O . ALA A 1 196 ? 11.609 -13.883 -15.758 1 89.31 196 ALA A O 1
ATOM 1528 N N . ILE A 1 197 ? 12.422 -12.922 -13.93 1 85.06 197 ILE A N 1
ATOM 1529 C CA . ILE A 1 197 ? 11.359 -11.922 -13.867 1 85.06 197 ILE A CA 1
ATOM 1530 C C . ILE A 1 197 ? 11.852 -10.609 -14.469 1 85.06 197 ILE A C 1
ATOM 1532 O O . ILE A 1 197 ? 12.711 -9.93 -13.883 1 85.06 197 ILE A O 1
ATOM 1536 N N . GLY A 1 198 ? 11.43 -10.234 -15.531 1 73.5 198 GLY A N 1
ATOM 1537 C CA . GLY A 1 198 ? 11.695 -8.938 -16.125 1 73.5 198 GLY A CA 1
ATOM 1538 C C . GLY A 1 198 ? 13.133 -8.773 -16.578 1 73.5 198 GLY A C 1
ATOM 1539 O O . GLY A 1 198 ? 13.609 -7.648 -16.766 1 73.5 198 GLY A O 1
ATOM 1540 N N . THR A 1 199 ? 13.945 -9.734 -16.641 1 71.94 199 THR A N 1
ATOM 1541 C CA . THR A 1 199 ? 15.359 -9.633 -16.984 1 71.94 199 THR A CA 1
ATOM 1542 C C . THR A 1 199 ? 15.594 -9.992 -18.438 1 71.94 199 THR A C 1
ATOM 1544 O O . THR A 1 199 ? 16.672 -9.75 -18.984 1 71.94 199 THR A O 1
ATOM 1547 N N . GLY A 1 200 ? 14.625 -10.484 -19.047 1 74 200 GLY A N 1
ATOM 1548 C CA . GLY A 1 200 ? 14.812 -11.008 -20.391 1 74 200 GLY A CA 1
ATOM 1549 C C . GLY A 1 200 ? 15.289 -12.453 -20.406 1 74 200 GLY A C 1
ATOM 1550 O O . GLY A 1 200 ? 15.219 -13.117 -21.438 1 74 200 GLY A O 1
ATOM 1551 N N . LYS A 1 201 ? 15.781 -12.93 -19.234 1 80.31 201 LYS A N 1
ATOM 1552 C CA . LYS A 1 201 ? 16.094 -14.352 -19.094 1 80.31 201 LYS A CA 1
ATOM 1553 C C . LYS A 1 201 ? 14.852 -15.164 -18.75 1 80.31 201 LYS A C 1
ATOM 1555 O O . LYS A 1 201 ? 14.016 -14.719 -17.969 1 80.31 201 LYS A O 1
ATOM 1560 N N . THR A 1 202 ? 14.695 -16.266 -19.469 1 83.88 202 THR A N 1
ATOM 1561 C CA . THR A 1 202 ? 13.539 -17.125 -19.234 1 83.88 202 THR A CA 1
ATOM 1562 C C . THR A 1 202 ? 13.984 -18.547 -18.875 1 83.88 202 THR A C 1
ATOM 1564 O O . THR A 1 202 ? 14.922 -19.078 -19.469 1 83.88 202 THR A O 1
ATOM 1567 N N . ALA A 1 203 ? 13.422 -19.062 -17.859 1 91.31 203 ALA A N 1
ATOM 1568 C CA . ALA A 1 203 ? 13.656 -20.469 -17.531 1 91.31 203 ALA A CA 1
ATOM 1569 C C . ALA A 1 203 ? 13.078 -21.375 -18.609 1 91.31 203 ALA A C 1
ATOM 1571 O O . ALA A 1 203 ? 12.055 -21.047 -19.234 1 91.31 203 ALA A O 1
ATOM 1572 N N . THR A 1 204 ? 13.781 -22.516 -18.828 1 94.06 204 THR A N 1
ATOM 1573 C CA . THR A 1 204 ? 13.195 -23.516 -19.703 1 94.06 204 THR A CA 1
ATOM 1574 C C . THR A 1 204 ? 12.023 -24.234 -19.031 1 94.06 204 THR A C 1
ATOM 1576 O O . THR A 1 204 ? 11.945 -24.266 -17.797 1 94.06 204 THR A O 1
ATOM 1579 N N . PRO A 1 205 ? 11.156 -24.766 -19.875 1 95.5 205 PRO A N 1
ATOM 1580 C CA . PRO A 1 205 ? 10.062 -25.547 -19.281 1 95.5 205 PRO A CA 1
ATOM 1581 C C . PRO A 1 205 ? 10.562 -26.656 -18.375 1 95.5 205 PRO A C 1
ATOM 1583 O O . PRO A 1 205 ? 9.961 -26.922 -17.328 1 95.5 205 PRO A O 1
ATOM 1586 N N . GLN A 1 206 ? 11.688 -27.219 -18.719 1 96.12 206 GLN A N 1
ATOM 1587 C CA . GLN A 1 206 ? 12.258 -28.281 -17.906 1 96.12 206 GLN A CA 1
ATOM 1588 C C . GLN A 1 206 ? 12.75 -27.766 -16.562 1 96.12 206 GLN A C 1
ATOM 1590 O O . GLN A 1 206 ? 12.602 -28.438 -15.547 1 96.12 206 GLN A O 1
ATOM 1595 N N . GLN A 1 207 ? 13.305 -26.594 -16.609 1 95.69 207 GLN A N 1
ATOM 1596 C CA . GLN A 1 207 ? 13.75 -25.984 -15.359 1 95.69 207 GLN A CA 1
ATOM 1597 C C . GLN A 1 207 ? 12.57 -25.672 -14.445 1 95.69 207 GLN A C 1
ATOM 1599 O O . GLN A 1 207 ? 12.641 -25.906 -13.234 1 95.69 207 GLN A O 1
ATOM 1604 N N . ALA A 1 208 ? 11.523 -25.109 -14.992 1 96.75 208 ALA A N 1
ATOM 1605 C CA . ALA A 1 208 ? 10.305 -24.859 -14.234 1 96.75 208 ALA A CA 1
ATOM 1606 C C . ALA A 1 208 ? 9.734 -26.156 -13.656 1 96.75 208 ALA A C 1
ATOM 1608 O O . ALA A 1 208 ? 9.414 -26.219 -12.469 1 96.75 208 ALA A O 1
ATOM 1609 N N . GLN A 1 209 ? 9.688 -27.234 -14.477 1 97.62 209 GLN A N 1
ATOM 1610 C CA . GLN A 1 209 ? 9.156 -28.531 -14.07 1 97.62 209 GLN A CA 1
ATOM 1611 C C . GLN A 1 209 ? 9.984 -29.141 -12.938 1 97.62 209 GLN A C 1
ATOM 1613 O O . GLN A 1 209 ? 9.43 -29.703 -12 1 97.62 209 GLN A O 1
ATOM 1618 N N . GLU A 1 210 ? 11.234 -28.953 -13.07 1 97.75 210 GLU A N 1
ATOM 1619 C CA . GLU A 1 210 ? 12.125 -29.516 -12.062 1 97.75 210 GLU A CA 1
ATOM 1620 C C . GLU A 1 210 ? 11.805 -28.969 -10.672 1 97.75 210 GLU A C 1
ATOM 1622 O O . GLU A 1 210 ? 11.633 -29.734 -9.719 1 97.75 210 GLU A O 1
ATOM 1627 N N . VAL A 1 211 ? 11.695 -27.656 -10.531 1 98.19 211 VAL A N 1
ATOM 1628 C CA . VAL A 1 211 ? 11.445 -27.031 -9.242 1 98.19 211 VAL A CA 1
ATOM 1629 C C . VAL A 1 211 ? 10.016 -27.344 -8.781 1 98.19 211 VAL A C 1
ATOM 1631 O O . VAL A 1 211 ? 9.781 -27.625 -7.605 1 98.19 211 VAL A O 1
ATOM 1634 N N . HIS A 1 212 ? 9.055 -27.312 -9.742 1 98.44 212 HIS A N 1
ATOM 1635 C CA . HIS A 1 212 ? 7.668 -27.625 -9.406 1 98.44 212 HIS A CA 1
ATOM 1636 C C . HIS A 1 212 ? 7.535 -29.047 -8.859 1 98.44 212 HIS A C 1
ATOM 1638 O O . HIS A 1 212 ? 6.824 -29.266 -7.879 1 98.44 212 HIS A O 1
ATOM 1644 N N . GLU A 1 213 ? 8.227 -29.984 -9.5 1 98.44 213 GLU A N 1
ATOM 1645 C CA . GLU A 1 213 ? 8.211 -31.359 -9.039 1 98.44 213 GLU A CA 1
ATOM 1646 C C . GLU A 1 213 ? 8.789 -31.484 -7.633 1 98.44 213 GLU A C 1
ATOM 1648 O O . GLU A 1 213 ? 8.242 -32.188 -6.789 1 98.44 213 GLU A O 1
ATOM 1653 N N . LYS A 1 214 ? 9.875 -30.844 -7.426 1 98.56 214 LYS A N 1
ATOM 1654 C CA . LYS A 1 214 ? 10.516 -30.875 -6.113 1 98.56 214 LYS A CA 1
ATOM 1655 C C . LYS A 1 214 ? 9.617 -30.25 -5.051 1 98.56 214 LYS A C 1
ATOM 1657 O O . LYS A 1 214 ? 9.547 -30.734 -3.92 1 98.56 214 LYS A O 1
ATOM 1662 N N . LEU A 1 215 ? 8.93 -29.172 -5.395 1 98.62 215 LEU A N 1
ATOM 1663 C CA . LEU A 1 215 ? 8.008 -28.516 -4.48 1 98.62 215 LEU A CA 1
ATOM 1664 C C . LEU A 1 215 ? 6.848 -29.422 -4.117 1 98.62 215 LEU A C 1
ATOM 1666 O O . LEU A 1 215 ? 6.453 -29.516 -2.949 1 98.62 215 LEU A O 1
ATOM 1670 N N . ARG A 1 216 ? 6.297 -30.094 -5.098 1 98.5 216 ARG A N 1
ATOM 1671 C CA . ARG A 1 216 ? 5.207 -31.031 -4.84 1 98.5 216 ARG A CA 1
ATOM 1672 C C . ARG A 1 216 ? 5.664 -32.156 -3.939 1 98.5 216 ARG A C 1
ATOM 1674 O O . ARG A 1 216 ? 4.934 -32.594 -3.041 1 98.5 216 ARG A O 1
ATOM 1681 N N . GLY A 1 217 ? 6.852 -32.688 -4.211 1 98.62 217 GLY A N 1
ATOM 1682 C CA . GLY A 1 217 ? 7.434 -33.656 -3.326 1 98.62 217 GLY A CA 1
ATOM 1683 C C . GLY A 1 217 ? 7.617 -33.156 -1.906 1 98.62 217 GLY A C 1
ATOM 1684 O O . GLY A 1 217 ? 7.363 -33.906 -0.947 1 98.62 217 GLY A O 1
ATOM 1685 N N . TRP A 1 218 ? 8.023 -31.969 -1.774 1 98.75 218 TRP A N 1
ATOM 1686 C CA . TRP A 1 218 ? 8.203 -31.375 -0.455 1 98.75 218 TRP A CA 1
ATOM 1687 C C . TRP A 1 218 ? 6.875 -31.312 0.296 1 98.75 218 TRP A C 1
ATOM 1689 O O . TRP A 1 218 ? 6.805 -31.641 1.479 1 98.75 218 TRP A O 1
ATOM 1699 N N . LEU A 1 219 ? 5.832 -30.859 -0.367 1 98.75 219 LEU A N 1
ATOM 1700 C CA . LEU A 1 219 ? 4.504 -30.797 0.238 1 98.75 219 LEU A CA 1
ATOM 1701 C C . LEU A 1 219 ? 4.051 -32.156 0.707 1 98.75 219 LEU A C 1
ATOM 1703 O O . LEU A 1 219 ? 3.475 -32.312 1.789 1 98.75 219 LEU A O 1
ATOM 1707 N N . LYS A 1 220 ? 4.355 -33.188 -0.142 1 98.62 220 LYS A N 1
ATOM 1708 C CA . LYS A 1 220 ? 3.988 -34.531 0.201 1 98.62 220 LYS A CA 1
ATOM 1709 C C . LYS A 1 220 ? 4.672 -35 1.49 1 98.62 220 LYS A C 1
ATOM 1711 O O . LYS A 1 220 ? 4.031 -35.562 2.373 1 98.62 220 LYS A O 1
ATOM 1716 N N . SER A 1 221 ? 5.895 -34.625 1.647 1 98.56 221 SER A N 1
ATOM 1717 C CA . SER A 1 221 ? 6.719 -35.125 2.752 1 98.56 221 SER A CA 1
ATOM 1718 C C . SER A 1 221 ? 6.492 -34.281 4.012 1 98.56 221 SER A C 1
ATOM 1720 O O . SER A 1 221 ? 6.617 -34.812 5.125 1 98.56 221 SER A O 1
ATOM 1722 N N . ASN A 1 222 ? 6.125 -33.031 3.877 1 98.5 222 ASN A N 1
ATOM 1723 C CA . ASN A 1 222 ? 6.164 -32.125 5.023 1 98.5 222 ASN A CA 1
ATOM 1724 C C . ASN A 1 222 ? 4.766 -31.688 5.434 1 98.5 222 ASN A C 1
ATOM 1726 O O . ASN A 1 222 ? 4.57 -31.172 6.531 1 98.5 222 ASN A O 1
ATOM 1730 N N . VAL A 1 223 ? 3.801 -31.844 4.551 1 98.25 223 VAL A N 1
ATOM 1731 C CA . VAL A 1 223 ? 2.426 -31.469 4.863 1 98.25 223 VAL A CA 1
ATOM 1732 C C . VAL A 1 223 ? 1.523 -32.688 4.785 1 98.25 223 VAL A C 1
ATOM 1734 O O . VAL A 1 223 ? 1.103 -33.219 5.812 1 98.25 223 VAL A O 1
ATOM 1737 N N . SER A 1 224 ? 1.168 -33.281 3.633 1 98.25 224 SER A N 1
ATOM 1738 C CA . SER A 1 224 ? 0.437 -34.531 3.42 1 98.25 224 SER A CA 1
ATOM 1739 C C . SER A 1 224 ? 0.328 -34.844 1.935 1 98.25 224 SER A C 1
ATOM 1741 O O . SER A 1 224 ? 0.492 -33.969 1.084 1 98.25 224 SER A O 1
ATOM 1743 N N . ASP A 1 225 ? 0.028 -36.031 1.61 1 97.94 225 ASP A N 1
ATOM 1744 C CA . ASP A 1 225 ? -0.192 -36.469 0.235 1 97.94 225 ASP A CA 1
ATOM 1745 C C . ASP A 1 225 ? -1.387 -35.75 -0.386 1 97.94 225 ASP A C 1
ATOM 1747 O O . ASP A 1 225 ? -1.344 -35.344 -1.554 1 97.94 225 ASP A O 1
ATOM 1751 N N . ALA A 1 226 ? -2.42 -35.594 0.401 1 97.56 226 ALA A N 1
ATOM 1752 C CA . ALA A 1 226 ? -3.631 -34.938 -0.078 1 97.56 226 ALA A CA 1
ATOM 1753 C C . ALA A 1 226 ? -3.348 -33.5 -0.476 1 97.56 226 ALA A C 1
ATOM 1755 O O . ALA A 1 226 ? -3.791 -33.031 -1.531 1 97.56 226 ALA A O 1
ATOM 1756 N N . VAL A 1 227 ? -2.551 -32.75 0.36 1 97.94 227 VAL A N 1
ATOM 1757 C CA . VAL A 1 227 ? -2.203 -31.359 0.086 1 97.94 227 VAL A CA 1
ATOM 1758 C C . VAL A 1 227 ? -1.297 -31.281 -1.142 1 97.94 227 VAL A C 1
ATOM 1760 O O . VAL A 1 227 ? -1.459 -30.406 -1.987 1 97.94 227 VAL A O 1
ATOM 1763 N N . ALA A 1 228 ? -0.351 -32.156 -1.3 1 98.06 228 ALA A N 1
ATOM 1764 C CA . ALA A 1 228 ? 0.54 -32.219 -2.457 1 98.06 228 ALA A CA 1
ATOM 1765 C C . ALA A 1 228 ? -0.249 -32.375 -3.752 1 98.06 228 ALA A C 1
ATOM 1767 O O . ALA A 1 228 ? 0.076 -31.75 -4.77 1 98.06 228 ALA A O 1
ATOM 1768 N N . GLN A 1 229 ? -1.301 -33.156 -3.725 1 95.31 229 GLN A N 1
ATOM 1769 C CA . GLN A 1 229 ? -2.078 -33.469 -4.918 1 95.31 229 GLN A CA 1
ATOM 1770 C C . GLN A 1 229 ? -3.041 -32.344 -5.262 1 95.31 229 GLN A C 1
ATOM 1772 O O . GLN A 1 229 ? -3.318 -32.094 -6.438 1 95.31 229 GLN A O 1
ATOM 1777 N N . SER A 1 230 ? -3.496 -31.656 -4.25 1 94.56 230 SER A N 1
ATOM 1778 C CA . SER A 1 230 ? -4.582 -30.719 -4.492 1 94.56 230 SER A CA 1
ATOM 1779 C C . SER A 1 230 ? -4.059 -29.281 -4.648 1 94.56 230 SER A C 1
ATOM 1781 O O . SER A 1 230 ? -4.719 -28.438 -5.254 1 94.56 230 SER A O 1
ATOM 1783 N N . THR A 1 231 ? -2.871 -28.984 -4.086 1 96.81 231 THR A N 1
ATOM 1784 C CA . THR A 1 231 ? -2.346 -27.625 -4.137 1 96.81 231 THR A CA 1
ATOM 1785 C C . THR A 1 231 ? -1.954 -27.25 -5.562 1 96.81 231 THR A C 1
ATOM 1787 O O . THR A 1 231 ? -1.246 -28 -6.234 1 96.81 231 THR A O 1
ATOM 1790 N N . ARG A 1 232 ? -2.441 -26.172 -5.996 1 95.62 232 ARG A N 1
ATOM 1791 C CA . ARG A 1 232 ? -2.014 -25.656 -7.293 1 95.62 232 ARG A CA 1
ATOM 1792 C C . ARG A 1 232 ? -0.672 -24.938 -7.18 1 95.62 232 ARG A C 1
ATOM 1794 O O . ARG A 1 232 ? -0.507 -24.047 -6.348 1 95.62 232 ARG A O 1
ATOM 1801 N N . ILE A 1 233 ? 0.279 -25.344 -7.969 1 97.19 233 ILE A N 1
ATOM 1802 C CA . ILE A 1 233 ? 1.589 -24.719 -8.078 1 97.19 233 ILE A CA 1
ATOM 1803 C C . ILE A 1 233 ? 1.728 -24.047 -9.445 1 97.19 233 ILE A C 1
ATOM 1805 O O . ILE A 1 233 ? 1.7 -24.734 -10.477 1 97.19 233 ILE A O 1
ATOM 1809 N N . ILE A 1 234 ? 1.87 -22.703 -9.406 1 96.31 234 ILE A N 1
ATOM 1810 C CA . ILE A 1 234 ? 1.866 -21.969 -10.664 1 96.31 234 ILE A CA 1
ATOM 1811 C C . ILE A 1 234 ? 3.242 -21.359 -10.914 1 96.31 234 ILE A C 1
ATOM 1813 O O . ILE A 1 234 ? 4.062 -21.266 -10 1 96.31 234 ILE A O 1
ATOM 1817 N N . TYR A 1 235 ? 3.414 -21.062 -12.211 1 95.94 235 TYR A N 1
ATOM 1818 C CA . TYR A 1 235 ? 4.723 -20.562 -12.625 1 95.94 235 TYR A CA 1
ATOM 1819 C C . TYR A 1 235 ? 4.664 -19.078 -12.961 1 95.94 235 TYR A C 1
ATOM 1821 O O . TYR A 1 235 ? 3.787 -18.641 -13.703 1 95.94 235 TYR A O 1
ATOM 1829 N N . GLY A 1 236 ? 5.594 -18.312 -12.336 1 93 236 GLY A N 1
ATOM 1830 C CA . GLY A 1 236 ? 5.629 -16.859 -12.531 1 93 236 GLY A CA 1
ATOM 1831 C C . GLY A 1 236 ? 6.949 -16.375 -13.086 1 93 236 GLY A C 1
ATOM 1832 O O . GLY A 1 236 ? 7.512 -15.398 -12.594 1 93 236 GLY A O 1
ATOM 1833 N N . GLY A 1 237 ? 7.492 -16.969 -14.133 1 90.19 237 GLY A N 1
ATOM 1834 C CA . GLY A 1 237 ? 8.734 -16.531 -14.742 1 90.19 237 GLY A CA 1
ATOM 1835 C C . GLY A 1 237 ? 8.578 -16.109 -16.188 1 90.19 237 GLY A C 1
ATOM 1836 O O . GLY A 1 237 ? 8.914 -16.875 -17.094 1 90.19 237 GLY A O 1
ATOM 1837 N N . SER A 1 238 ? 8.086 -14.883 -16.469 1 86 238 SER A N 1
ATOM 1838 C CA . SER A 1 238 ? 8.023 -14.234 -17.781 1 86 238 SER A CA 1
ATOM 1839 C C . SER A 1 238 ? 7.281 -15.102 -18.797 1 86 238 SER A C 1
ATOM 1841 O O . SER A 1 238 ? 7.773 -15.344 -19.891 1 86 238 SER A O 1
ATOM 1843 N N . VAL A 1 239 ? 6.168 -15.57 -18.453 1 90 239 VAL A N 1
ATOM 1844 C CA . VAL A 1 239 ? 5.309 -16.328 -19.344 1 90 239 VAL A CA 1
ATOM 1845 C C . VAL A 1 239 ? 4.762 -15.422 -20.438 1 90 239 VAL A C 1
ATOM 1847 O O . VAL A 1 239 ? 4.328 -14.305 -20.172 1 90 239 VAL A O 1
ATOM 1850 N N . THR A 1 240 ? 4.938 -15.844 -21.656 1 87.88 240 THR A N 1
ATOM 1851 C CA . THR A 1 240 ? 4.43 -15.117 -22.812 1 87.88 240 THR A CA 1
ATOM 1852 C C . THR A 1 240 ? 3.566 -16.031 -23.688 1 87.88 240 THR A C 1
ATOM 1854 O O . THR A 1 240 ? 3.48 -17.234 -23.438 1 87.88 240 THR A O 1
ATOM 1857 N N . GLY A 1 241 ? 2.898 -15.43 -24.672 1 88.44 241 GLY A N 1
ATOM 1858 C CA . GLY A 1 241 ? 2.162 -16.219 -25.641 1 88.44 241 GLY A CA 1
ATOM 1859 C C . GLY A 1 241 ? 3.025 -17.25 -26.344 1 88.44 241 GLY A C 1
ATOM 1860 O O . GLY A 1 241 ? 2.551 -18.328 -26.703 1 88.44 241 GLY A O 1
ATOM 1861 N N . ALA A 1 242 ? 4.285 -16.938 -26.469 1 91.38 242 ALA A N 1
ATOM 1862 C CA . ALA A 1 242 ? 5.207 -17.812 -27.203 1 91.38 242 ALA A CA 1
ATOM 1863 C C . ALA A 1 242 ? 5.652 -18.984 -26.359 1 91.38 242 ALA A C 1
ATOM 1865 O O . ALA A 1 242 ? 5.938 -20.062 -26.875 1 91.38 242 ALA A O 1
ATOM 1866 N N . THR A 1 243 ? 5.664 -18.875 -25 1 92.12 243 THR A N 1
ATOM 1867 C CA . THR A 1 243 ? 6.254 -19.906 -24.141 1 92.12 243 THR A CA 1
ATOM 1868 C C . THR A 1 243 ? 5.172 -20.672 -23.391 1 92.12 243 THR A C 1
ATOM 1870 O O . THR A 1 243 ? 5.434 -21.734 -22.828 1 92.12 243 THR A O 1
ATOM 1873 N N . CYS A 1 244 ? 3.955 -20.188 -23.375 1 92.44 244 CYS A N 1
ATOM 1874 C CA . CYS A 1 244 ? 2.914 -20.641 -22.453 1 92.44 244 CYS A CA 1
ATOM 1875 C C . CYS A 1 244 ? 2.537 -22.094 -22.75 1 92.44 244 CYS A C 1
ATOM 1877 O O . CYS A 1 244 ? 2.293 -22.875 -21.828 1 92.44 244 CYS A O 1
ATOM 1879 N N . LYS A 1 245 ? 2.512 -22.531 -24 1 92.5 245 LYS A N 1
ATOM 1880 C CA . LYS A 1 245 ? 2.062 -23.875 -24.344 1 92.5 245 LYS A CA 1
ATOM 1881 C C . LYS A 1 245 ? 3.037 -24.938 -23.844 1 92.5 245 LYS A C 1
ATOM 1883 O O . LYS A 1 245 ? 2.623 -25.938 -23.25 1 92.5 245 LYS A O 1
ATOM 1888 N N . GLU A 1 246 ? 4.312 -24.703 -24.078 1 94.88 246 GLU A N 1
ATOM 1889 C CA . GLU A 1 246 ? 5.316 -25.641 -23.609 1 94.88 246 GLU A CA 1
ATOM 1890 C C . GLU A 1 246 ? 5.355 -25.703 -22.078 1 94.88 246 GLU A C 1
ATOM 1892 O O . GLU A 1 246 ? 5.453 -26.781 -21.5 1 94.88 246 GLU A O 1
ATOM 1897 N N . LEU A 1 247 ? 5.25 -24.578 -21.469 1 94.81 247 LEU A N 1
ATOM 1898 C CA . LEU A 1 247 ? 5.227 -24.516 -20.016 1 94.81 247 LEU A CA 1
ATOM 1899 C C . LEU A 1 247 ? 4.008 -25.25 -19.453 1 94.81 247 LEU A C 1
ATOM 1901 O O . LEU A 1 247 ? 4.121 -26.016 -18.5 1 94.81 247 LEU A O 1
ATOM 1905 N N . ALA A 1 248 ? 2.859 -25.078 -20.125 1 92.56 248 ALA A N 1
ATOM 1906 C CA . ALA A 1 248 ? 1.6 -25.656 -19.656 1 92.56 248 ALA A CA 1
ATOM 1907 C C . ALA A 1 248 ? 1.601 -27.172 -19.812 1 92.56 248 ALA A C 1
ATOM 1909 O O . ALA A 1 248 ? 0.828 -27.859 -19.141 1 92.56 248 ALA A O 1
ATOM 1910 N N . SER A 1 249 ? 2.455 -27.672 -20.672 1 93.31 249 SER A N 1
ATOM 1911 C CA . SER A 1 249 ? 2.512 -29.109 -20.922 1 93.31 249 SER A CA 1
ATOM 1912 C C . SER A 1 249 ? 3.285 -29.844 -19.828 1 93.31 249 SER A C 1
ATOM 1914 O O . SER A 1 249 ? 3.232 -31.062 -19.734 1 93.31 249 SER A O 1
ATOM 1916 N N . GLN A 1 250 ? 4.012 -29.047 -19.016 1 94.62 250 GLN A N 1
ATOM 1917 C CA . GLN A 1 250 ? 4.746 -29.656 -17.906 1 94.62 250 GLN A CA 1
ATOM 1918 C C . GLN A 1 250 ? 3.793 -30.203 -16.844 1 94.62 250 GLN A C 1
ATOM 1920 O O . GLN A 1 250 ? 2.854 -29.516 -16.438 1 94.62 250 GLN A O 1
ATOM 1925 N N . PRO A 1 251 ? 3.969 -31.406 -16.359 1 94.88 251 PRO A N 1
ATOM 1926 C CA . PRO A 1 251 ? 2.979 -32.125 -15.539 1 94.88 251 PRO A CA 1
ATOM 1927 C C . PRO A 1 251 ? 2.695 -31.406 -14.219 1 94.88 251 PRO A C 1
ATOM 1929 O O . PRO A 1 251 ? 1.587 -31.516 -13.688 1 94.88 251 PRO A O 1
ATOM 1932 N N . ASP A 1 252 ? 3.715 -30.688 -13.664 1 96.38 252 ASP A N 1
ATOM 1933 C CA . ASP A 1 252 ? 3.502 -30.125 -12.336 1 96.38 252 ASP A CA 1
ATOM 1934 C C . ASP A 1 252 ? 3.236 -28.625 -12.406 1 96.38 252 ASP A C 1
ATOM 1936 O O . ASP A 1 252 ? 3.16 -27.953 -11.375 1 96.38 252 ASP A O 1
ATOM 1940 N N . VAL A 1 253 ? 3.09 -28.047 -13.578 1 94.94 253 VAL A N 1
ATOM 1941 C CA . VAL A 1 253 ? 2.719 -26.656 -13.75 1 94.94 253 VAL A CA 1
ATOM 1942 C C . VAL A 1 253 ? 1.2 -26.531 -13.859 1 94.94 253 VAL A C 1
ATOM 1944 O O . VAL A 1 253 ? 0.614 -26.891 -14.883 1 94.94 253 VAL A O 1
ATOM 1947 N N . ASP A 1 2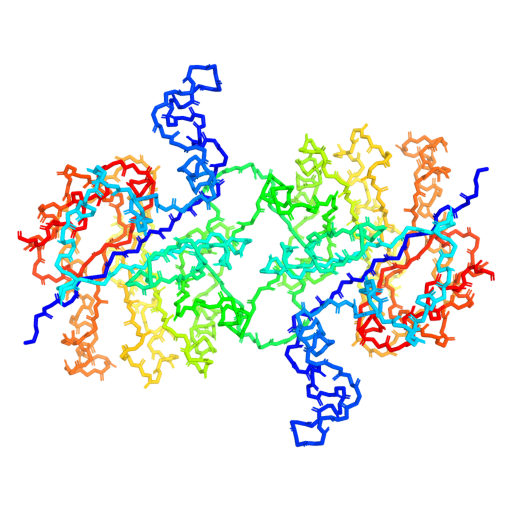54 ? 0.613 -25.906 -12.828 1 93.94 254 ASP A N 1
ATOM 1948 C CA . ASP A 1 254 ? -0.842 -25.906 -12.711 1 93.94 254 ASP A CA 1
ATOM 1949 C C . ASP A 1 254 ? -1.429 -24.578 -13.18 1 93.94 254 ASP A C 1
ATOM 1951 O O . ASP A 1 254 ? -2.631 -24.344 -13.047 1 93.94 254 ASP A O 1
ATOM 1955 N N . GLY A 1 255 ? -0.613 -23.656 -13.664 1 93.31 255 GLY A N 1
ATOM 1956 C CA . GLY A 1 255 ? -1.042 -22.344 -14.109 1 93.31 255 GLY A CA 1
ATOM 1957 C C . GLY A 1 255 ? 0.082 -21.328 -14.133 1 93.31 255 GLY A C 1
ATOM 1958 O O . GLY A 1 255 ? 1.258 -21.688 -14.078 1 93.31 255 GLY A O 1
ATOM 1959 N N . PHE A 1 256 ? -0.359 -20.047 -14.227 1 92.94 256 PHE A N 1
ATOM 1960 C CA . PHE A 1 256 ? 0.66 -19.016 -14.43 1 92.94 256 PHE A CA 1
ATOM 1961 C C . PHE A 1 256 ? 0.354 -17.781 -13.594 1 92.94 256 PHE A C 1
ATOM 1963 O O . PHE A 1 256 ? -0.812 -17.438 -13.383 1 92.94 256 PHE A O 1
ATOM 1970 N N . LEU A 1 257 ? 1.334 -17.219 -13.07 1 93.31 257 LEU A N 1
ATOM 1971 C CA . LEU A 1 257 ? 1.336 -15.836 -12.609 1 93.31 257 LEU A CA 1
ATOM 1972 C C . LEU A 1 257 ? 1.977 -14.922 -13.648 1 93.31 257 LEU A C 1
ATOM 1974 O O . LEU A 1 257 ? 3.199 -14.906 -13.797 1 93.31 257 LEU A O 1
ATOM 1978 N N . VAL A 1 258 ? 1.123 -14.086 -14.32 1 89.38 258 VAL A N 1
ATOM 1979 C CA . VAL A 1 258 ? 1.545 -13.391 -15.531 1 89.38 258 VAL A CA 1
ATOM 1980 C C . VAL A 1 258 ? 1.672 -11.898 -15.258 1 89.38 258 VAL A C 1
ATOM 1982 O O . VAL A 1 258 ? 0.767 -11.289 -14.68 1 89.38 258 VAL A O 1
ATOM 1985 N N . GLY A 1 259 ? 2.752 -11.32 -15.633 1 85.88 259 GLY A N 1
ATOM 1986 C CA . GLY A 1 259 ? 2.961 -9.891 -15.469 1 85.88 259 GLY A CA 1
ATOM 1987 C C . GLY A 1 259 ? 2.529 -9.086 -16.672 1 85.88 259 GLY A C 1
ATOM 1988 O O . GLY A 1 259 ? 1.371 -9.156 -17.094 1 85.88 259 GLY A O 1
ATOM 1989 N N . GLY A 1 260 ? 3.475 -8.453 -17.312 1 81.5 260 GLY A N 1
ATOM 1990 C CA . GLY A 1 260 ? 3.217 -7.531 -18.406 1 81.5 260 GLY A CA 1
ATOM 1991 C C . GLY A 1 260 ? 2.445 -8.156 -19.547 1 81.5 260 GLY A C 1
ATOM 1992 O O . GLY A 1 260 ? 1.654 -7.488 -20.219 1 81.5 260 GLY A O 1
ATOM 1993 N N . ALA A 1 261 ? 2.555 -9.391 -19.812 1 83.38 261 ALA A N 1
ATOM 1994 C CA . ALA A 1 261 ? 1.879 -10.078 -20.922 1 83.38 261 ALA A CA 1
ATOM 1995 C C . ALA A 1 261 ? 0.367 -10.086 -20.703 1 83.38 261 ALA A C 1
ATOM 1997 O O . ALA A 1 261 ? -0.395 -10.266 -21.656 1 83.38 261 ALA A O 1
ATOM 1998 N N . SER A 1 262 ? -0.069 -9.953 -19.438 1 83.75 262 SER A N 1
ATOM 1999 C CA . SER A 1 262 ? -1.499 -9.961 -19.156 1 83.75 262 SER A CA 1
ATOM 2000 C C . SER A 1 262 ? -2.186 -8.719 -19.719 1 83.75 262 SER A C 1
ATOM 2002 O O . SER A 1 262 ? -3.412 -8.688 -19.844 1 83.75 262 SER A O 1
ATOM 2004 N N . LEU A 1 263 ? -1.421 -7.723 -20.016 1 78.38 263 LEU A N 1
ATOM 2005 C CA . LEU A 1 263 ? -1.983 -6.469 -20.5 1 78.38 263 LEU A CA 1
ATOM 2006 C C . LEU A 1 263 ? -1.938 -6.402 -22.016 1 78.38 263 LEU A C 1
ATOM 2008 O O . LEU A 1 263 ? -2.27 -5.371 -22.609 1 78.38 263 LEU A O 1
ATOM 2012 N N . LYS A 1 264 ? -1.49 -7.477 -22.594 1 75.94 264 LYS A N 1
ATOM 2013 C CA . LYS A 1 264 ? -1.367 -7.582 -24.047 1 75.94 264 LYS A CA 1
ATOM 2014 C C . LYS A 1 264 ? -2.357 -8.594 -24.609 1 75.94 264 LYS A C 1
ATOM 2016 O O . LYS A 1 264 ? -2.854 -9.461 -23.875 1 75.94 264 LYS A O 1
ATOM 2021 N N . PRO A 1 265 ? -2.617 -8.523 -25.891 1 74.69 265 PRO A N 1
ATOM 2022 C CA . PRO A 1 265 ? -3.559 -9.461 -26.516 1 74.69 265 PRO A CA 1
ATOM 2023 C C . PRO A 1 265 ? -3.135 -10.914 -26.359 1 74.69 265 PRO A C 1
ATOM 2025 O O . PRO A 1 265 ? -3.984 -11.812 -26.328 1 74.69 265 PRO A O 1
ATOM 2028 N N . GLU A 1 266 ? -1.871 -11.195 -26.203 1 82.5 266 GLU A N 1
ATOM 2029 C CA . GLU A 1 266 ? -1.358 -12.555 -26.109 1 82.5 266 GLU A CA 1
ATOM 2030 C C . GLU A 1 266 ? -1.852 -13.242 -24.828 1 82.5 266 GLU A C 1
ATOM 2032 O O . GLU A 1 266 ? -1.718 -14.453 -24.688 1 82.5 266 GLU A O 1
ATOM 2037 N N . PHE A 1 267 ? -2.457 -12.445 -23.984 1 83.94 267 PHE A N 1
ATOM 2038 C CA . PHE A 1 267 ? -2.957 -13.008 -22.734 1 83.94 267 PHE A CA 1
ATOM 2039 C C . PHE A 1 267 ? -4.012 -14.078 -23 1 83.94 267 PHE A C 1
ATOM 2041 O O . PHE A 1 267 ? -4.125 -15.047 -22.25 1 83.94 267 PHE A O 1
ATOM 2048 N N . VAL A 1 268 ? -4.746 -13.938 -24.031 1 77.62 268 VAL A N 1
ATOM 2049 C CA . VAL A 1 268 ? -5.758 -14.922 -24.391 1 77.62 268 VAL A CA 1
ATOM 2050 C C . VAL A 1 268 ? -5.086 -16.266 -24.703 1 77.62 268 VAL A C 1
ATOM 2052 O O . VAL A 1 268 ? -5.602 -17.312 -24.312 1 77.62 268 VAL A O 1
ATOM 2055 N N . ASP A 1 269 ? -3.943 -16.188 -25.328 1 83.62 269 ASP A N 1
ATOM 2056 C CA . ASP A 1 269 ? -3.189 -17.406 -25.625 1 83.62 269 ASP A CA 1
ATOM 2057 C C . ASP A 1 269 ? -2.713 -18.078 -24.328 1 83.62 269 ASP A C 1
ATOM 2059 O O . ASP A 1 269 ? -2.713 -19.312 -24.234 1 83.62 269 ASP A O 1
ATOM 2063 N N . ILE A 1 270 ? -2.367 -17.281 -23.391 1 87 270 ILE A N 1
ATOM 2064 C CA . ILE A 1 270 ? -1.853 -17.781 -22.125 1 87 270 ILE A CA 1
ATOM 2065 C C . ILE A 1 270 ? -2.971 -18.469 -21.359 1 87 270 ILE A C 1
ATOM 2067 O O . ILE A 1 270 ? -2.781 -19.578 -20.828 1 87 270 ILE A O 1
ATOM 2071 N N . ILE A 1 271 ? -4.109 -17.875 -21.375 1 82.25 271 ILE A N 1
ATOM 2072 C CA . ILE A 1 271 ? -5.254 -18.438 -20.672 1 82.25 271 ILE A CA 1
ATOM 2073 C C . ILE A 1 271 ? -5.648 -19.781 -21.297 1 82.25 271 ILE A C 1
ATOM 2075 O O . ILE A 1 271 ? -6.039 -20.719 -20.594 1 82.25 271 ILE A O 1
ATOM 2079 N N . ASN A 1 272 ? -5.414 -19.891 -22.562 1 78.19 272 ASN A N 1
ATOM 2080 C CA . ASN A 1 272 ? -5.852 -21.062 -23.297 1 78.19 272 ASN A CA 1
ATOM 2081 C C . ASN A 1 272 ? -4.719 -22.078 -23.453 1 78.19 272 ASN A C 1
ATOM 2083 O O . ASN A 1 272 ? -4.852 -23.047 -24.203 1 78.19 272 ASN A O 1
ATOM 2087 N N . ALA A 1 273 ? -3.666 -21.844 -22.891 1 83.19 273 ALA A N 1
ATOM 2088 C CA . ALA A 1 273 ? -2.471 -22.641 -23.125 1 83.19 273 ALA A CA 1
ATOM 2089 C C . ALA A 1 273 ? -2.701 -24.109 -22.75 1 83.19 273 ALA A C 1
ATOM 2091 O O . ALA A 1 273 ? -2.086 -25 -23.328 1 83.19 273 ALA A O 1
ATOM 2092 N N . LYS A 1 274 ? -3.469 -24.422 -21.703 1 71.5 274 LYS A N 1
ATOM 2093 C CA . LYS A 1 274 ? -3.68 -25.828 -21.344 1 71.5 274 LYS A CA 1
ATOM 2094 C C . LYS A 1 274 ? -4.906 -26.391 -22.047 1 71.5 274 LYS A C 1
ATOM 2096 O O . LYS A 1 274 ? -5.254 -27.562 -21.844 1 71.5 274 LYS A O 1
ATOM 2101 N N . GLN A 1 275 ? -5.547 -25.75 -23.047 1 59.44 275 GLN A N 1
ATOM 2102 C CA . GLN A 1 275 ? -6.613 -26.422 -23.781 1 59.44 275 GLN A CA 1
ATOM 2103 C C . GLN A 1 275 ? -6.043 -27.453 -24.766 1 59.44 275 GLN A C 1
ATOM 2105 O O . GLN A 1 275 ? -4.941 -27.266 -25.281 1 59.44 275 GLN A O 1
ATOM 2110 N N . MET B 1 1 ? -3.99 37.969 4.418 1 28.38 1 MET B N 1
ATOM 2111 C CA . MET B 1 1 ? -4.473 36.781 3.752 1 28.38 1 MET B CA 1
ATOM 2112 C C . MET B 1 1 ? -4.699 35.656 4.758 1 28.38 1 MET B C 1
ATOM 2114 O O . MET B 1 1 ? -3.826 35.375 5.578 1 28.38 1 MET B O 1
ATOM 2118 N N . GLY B 1 2 ? -5.828 35.406 5.191 1 35.22 2 GLY B N 1
ATOM 2119 C CA . GLY B 1 2 ? -6.203 34.625 6.363 1 35.22 2 GLY B CA 1
ATOM 2120 C C . GLY B 1 2 ? -5.535 33.281 6.414 1 35.22 2 GLY B C 1
ATOM 2121 O O . GLY B 1 2 ? -5.25 32.656 5.371 1 35.22 2 GLY B O 1
ATOM 2122 N N . GLU B 1 3 ? -4.812 32.938 7.504 1 43.84 3 GLU B N 1
ATOM 2123 C CA . GLU B 1 3 ? -3.955 31.797 7.812 1 43.84 3 GLU B CA 1
ATOM 2124 C C . GLU B 1 3 ? -4.695 30.484 7.605 1 43.84 3 GLU B C 1
ATOM 2126 O O . GLU B 1 3 ? -5.75 30.25 8.203 1 43.84 3 GLU B O 1
ATOM 2131 N N . ARG B 1 4 ? -4.684 30.031 6.383 1 45.91 4 ARG B N 1
ATOM 2132 C CA . ARG B 1 4 ? -5.379 28.781 6.07 1 45.91 4 ARG B CA 1
ATOM 2133 C C . ARG B 1 4 ? -4.824 27.625 6.895 1 45.91 4 ARG B C 1
ATOM 2135 O O . ARG B 1 4 ? -3.609 27.469 7.004 1 45.91 4 ARG B O 1
ATOM 2142 N N . LYS B 1 5 ? -5.668 27.078 7.859 1 51.16 5 LYS B N 1
ATOM 2143 C CA . LYS B 1 5 ? -5.312 25.906 8.641 1 51.16 5 LYS B CA 1
ATOM 2144 C C . LYS B 1 5 ? -5.66 24.625 7.891 1 51.16 5 LYS B C 1
ATOM 2146 O O . LYS B 1 5 ? -6.562 24.609 7.051 1 51.16 5 LYS B O 1
ATOM 2151 N N . VAL B 1 6 ? -4.758 23.672 7.938 1 52.12 6 VAL B N 1
ATOM 2152 C CA . VAL B 1 6 ? -4.957 22.391 7.27 1 52.12 6 VAL B CA 1
ATOM 2153 C C . VAL B 1 6 ? -5.227 21.312 8.312 1 52.12 6 VAL B C 1
ATOM 2155 O O . VAL B 1 6 ? -4.508 21.203 9.305 1 52.12 6 VAL B O 1
ATOM 2158 N N . PHE B 1 7 ? -6.438 20.734 8.18 1 53.31 7 PHE B N 1
ATOM 2159 C CA . PHE B 1 7 ? -6.777 19.578 9 1 53.31 7 PHE B CA 1
ATOM 2160 C C . PHE B 1 7 ? -6.762 18.312 8.164 1 53.31 7 PHE B C 1
ATOM 2162 O O . PHE B 1 7 ? -7.363 18.25 7.094 1 53.31 7 PHE B O 1
ATOM 2169 N N . MET B 1 8 ? -5.855 17.469 8.516 1 62.47 8 MET B N 1
ATOM 2170 C CA . MET B 1 8 ? -5.766 16.188 7.805 1 62.47 8 MET B CA 1
ATOM 2171 C C . MET B 1 8 ? -6.199 15.039 8.703 1 62.47 8 MET B C 1
ATOM 2173 O O . MET B 1 8 ? -5.832 14.984 9.875 1 62.47 8 MET B O 1
ATOM 2177 N N . SER B 1 9 ? -7.238 14.32 8.18 1 47.25 9 SER B N 1
ATOM 2178 C CA . SER B 1 9 ? -7.617 13.07 8.828 1 47.25 9 SER B CA 1
ATOM 2179 C C . SER B 1 9 ? -6.898 11.875 8.203 1 47.25 9 SER B C 1
ATOM 2181 O O . SER B 1 9 ? -6.852 11.75 6.977 1 47.25 9 SER B O 1
ATOM 2183 N N . GLN B 1 10 ? -6.09 11.328 8.914 1 43.38 10 GLN B N 1
ATOM 2184 C CA . GLN B 1 10 ? -5.473 10.078 8.484 1 43.38 10 GLN B CA 1
ATOM 2185 C C . GLN B 1 10 ? -6.07 8.891 9.242 1 43.38 10 GLN B C 1
ATOM 2187 O O . GLN B 1 10 ? -5.98 8.812 10.469 1 43.38 10 GLN B O 1
ATOM 2192 N N . SER B 1 11 ? -7.191 8.219 8.609 1 43.22 11 SER B N 1
ATOM 2193 C CA . SER B 1 11 ? -7.801 7.094 9.305 1 43.22 11 SER B CA 1
ATOM 2194 C C . SER B 1 11 ? -7.031 5.805 9.055 1 43.22 11 SER B C 1
ATOM 2196 O O . SER B 1 11 ? -6.535 5.578 7.945 1 43.22 11 SER B O 1
ATOM 2198 N N . THR B 1 12 ? -6.387 5.305 10.016 1 42.06 12 THR B N 1
ATOM 2199 C CA . THR B 1 12 ? -5.863 3.943 9.969 1 42.06 12 THR B CA 1
ATOM 2200 C C . THR B 1 12 ? -6.992 2.934 9.805 1 42.06 12 THR B C 1
ATOM 2202 O O . THR B 1 12 ? -8.086 3.119 10.344 1 42.06 12 THR B O 1
ATOM 2205 N N . PRO B 1 13 ? -6.93 1.986 8.844 1 42.12 13 PRO B N 1
ATOM 2206 C CA . PRO B 1 13 ? -7.93 0.997 8.438 1 42.12 13 PRO B CA 1
ATOM 2207 C C . PRO B 1 13 ? -8.625 0.339 9.625 1 42.12 13 PRO B C 1
ATOM 2209 O O . PRO B 1 13 ? -9.406 -0.599 9.445 1 42.12 13 PRO B O 1
ATOM 2212 N N . CYS B 1 14 ? -8.664 0.528 10.812 1 35.25 14 CYS B N 1
ATOM 2213 C CA . CYS B 1 14 ? -9.055 -0.529 11.734 1 35.25 14 CYS B CA 1
ATOM 2214 C C . CYS B 1 14 ? -10.555 -0.776 11.68 1 35.25 14 CYS B C 1
ATOM 2216 O O . CYS B 1 14 ? -11.352 0.158 11.812 1 35.25 14 CYS B O 1
ATOM 2218 N N . HIS B 1 15 ? -10.977 -1.826 10.992 1 36.53 15 HIS B N 1
ATOM 2219 C CA . HIS B 1 15 ? -12.273 -2.434 11.266 1 36.53 15 HIS B CA 1
ATOM 2220 C C . HIS B 1 15 ? -12.648 -2.283 12.734 1 36.53 15 HIS B C 1
ATOM 2222 O O . HIS B 1 15 ? -13.836 -2.254 13.078 1 36.53 15 HIS B O 1
ATOM 2228 N N . ALA B 1 16 ? -11.656 -2.406 13.508 1 33.59 16 ALA B N 1
ATOM 2229 C CA . ALA B 1 16 ? -11.977 -2.455 14.93 1 33.59 16 ALA B CA 1
ATOM 2230 C C . ALA B 1 16 ? -12.75 -1.216 15.359 1 33.59 16 ALA B C 1
ATOM 2232 O O . ALA B 1 16 ? -13.461 -1.239 16.359 1 33.59 16 ALA B O 1
ATOM 2233 N N . TRP B 1 17 ? -12.422 -0.23 14.742 1 35.06 17 TRP B N 1
ATOM 2234 C CA . TRP B 1 17 ? -13.047 0.976 15.281 1 35.06 17 TRP B CA 1
ATOM 2235 C C . TRP B 1 17 ? -14.562 0.906 15.172 1 35.06 17 TRP B C 1
ATOM 2237 O O . TRP B 1 17 ? -15.281 1.416 16.031 1 35.06 17 TRP B O 1
ATOM 2247 N N . ALA B 1 18 ? -15 0.262 14.164 1 34.28 18 ALA B N 1
ATOM 2248 C CA . ALA B 1 18 ? -16.453 0.135 14.211 1 34.28 18 ALA B CA 1
ATOM 2249 C C . ALA B 1 18 ? -16.906 -0.51 15.516 1 34.28 18 ALA B C 1
ATOM 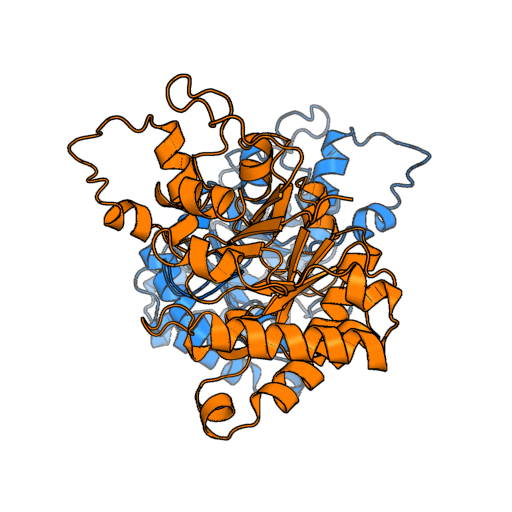2251 O O . ALA B 1 18 ? -17.906 -0.082 16.109 1 34.28 18 ALA B O 1
ATOM 2252 N N . LYS B 1 19 ? -16.156 -1.475 15.812 1 37.47 19 LYS B N 1
ATOM 2253 C CA . LYS B 1 19 ? -16.578 -2.098 17.062 1 37.47 19 LYS B CA 1
ATOM 2254 C C . LYS B 1 19 ? -16.375 -1.153 18.25 1 37.47 19 LYS B C 1
ATOM 2256 O O . LYS B 1 19 ? -17.188 -1.113 19.172 1 37.47 19 LYS B O 1
ATOM 2261 N N . SER B 1 20 ? -15.281 -0.581 18.266 1 31.2 20 SER B N 1
ATOM 2262 C CA . SER B 1 20 ? -14.977 0.228 19.438 1 31.2 20 SER B CA 1
ATOM 2263 C C . SER B 1 20 ? -15.875 1.458 19.516 1 31.2 20 SER B C 1
ATOM 2265 O O . SER B 1 20 ? -15.969 2.111 20.547 1 31.2 20 SER B O 1
ATOM 2267 N N . ALA B 1 21 ? -16.078 1.975 18.375 1 36.09 21 ALA B N 1
ATOM 2268 C CA . ALA B 1 21 ? -16.938 3.158 18.453 1 36.09 21 ALA B CA 1
ATOM 2269 C C . ALA B 1 21 ? -18.312 2.807 19.016 1 36.09 21 ALA B C 1
ATOM 2271 O O . ALA B 1 21 ? -19.219 3.635 19 1 36.09 21 ALA B O 1
ATOM 2272 N N . GLY B 1 22 ? -18.453 1.594 19.766 1 32.94 22 GLY B N 1
ATOM 2273 C CA . GLY B 1 22 ? -19.703 1.244 20.422 1 32.94 22 GLY B CA 1
ATOM 2274 C C . GLY B 1 22 ? -20.812 0.922 19.422 1 32.94 22 GLY B C 1
ATOM 2275 O O . GLY B 1 22 ? -22 0.98 19.781 1 32.94 22 GLY B O 1
ATOM 2276 N N . LEU B 1 23 ? -20.469 0.934 18.203 1 35.31 23 LEU B N 1
ATOM 2277 C CA . LEU B 1 23 ? -21.547 0.593 17.297 1 35.31 23 LEU B CA 1
ATOM 2278 C C . LEU B 1 23 ? -21.797 -0.913 17.281 1 35.31 23 LEU B C 1
ATOM 2280 O O . LEU B 1 23 ? -20.922 -1.684 16.891 1 35.31 23 LEU B O 1
ATOM 2284 N N . SER B 1 24 ? -22.328 -1.487 18.328 1 30.58 24 SER B N 1
ATOM 2285 C CA . SER B 1 24 ? -22.812 -2.863 18.438 1 30.58 24 SER B CA 1
ATOM 2286 C C . SER B 1 24 ? -23.641 -3.256 17.219 1 30.58 24 SER B C 1
ATOM 2288 O O . SER B 1 24 ? -24.453 -2.463 16.719 1 30.58 24 SER B O 1
ATOM 2290 N N . PRO B 1 25 ? -23.266 -4.289 16.469 1 31.17 25 PRO B N 1
ATOM 2291 C CA . PRO B 1 25 ? -24.172 -4.797 15.438 1 31.17 25 PRO B CA 1
ATOM 2292 C C . PRO B 1 25 ? -25.625 -4.812 15.891 1 31.17 25 PRO B C 1
ATOM 2294 O O . PRO B 1 25 ? -26.531 -4.992 15.07 1 31.17 25 PRO B O 1
ATOM 2297 N N . SER B 1 26 ? -25.938 -5.242 17.125 1 31.48 26 SER B N 1
ATOM 2298 C CA . SER B 1 26 ? -27.328 -5.449 17.484 1 31.48 26 SER B CA 1
ATOM 2299 C C . SER B 1 26 ? -28.141 -4.176 17.266 1 31.48 26 SER B C 1
ATOM 2301 O O . SER B 1 26 ? -29.328 -4.234 16.922 1 31.48 26 SER B O 1
ATOM 2303 N N . ARG B 1 27 ? -28.062 -3.135 18.266 1 28.83 27 ARG B N 1
ATOM 2304 C CA . ARG B 1 27 ? -29.016 -2.029 18.203 1 28.83 27 ARG B CA 1
ATOM 2305 C C . ARG B 1 27 ? -28.531 -0.952 17.234 1 28.83 27 ARG B C 1
ATOM 2307 O O . ARG B 1 27 ? -27.609 -0.199 17.547 1 28.83 27 ARG B O 1
ATOM 2314 N N . PRO B 1 28 ? -28.594 -1.047 15.828 1 34.97 28 PRO B N 1
ATOM 2315 C CA . PRO B 1 28 ? -28.391 -0.05 14.773 1 34.97 28 PRO B CA 1
ATOM 2316 C C . PRO B 1 28 ? -28.781 1.359 15.211 1 34.97 28 PRO B C 1
ATOM 2318 O O . PRO B 1 28 ? -29.969 1.703 15.203 1 34.97 28 PRO B O 1
ATOM 2321 N N . THR B 1 29 ? -28.359 1.857 16.297 1 35.41 29 THR B N 1
ATOM 2322 C CA . THR B 1 29 ? -28.812 3.24 16.391 1 35.41 29 THR B CA 1
ATOM 2323 C C . THR B 1 29 ? -28.625 3.967 15.062 1 35.41 29 THR B C 1
ATOM 2325 O O . THR B 1 29 ? -27.984 3.447 14.148 1 35.41 29 THR B O 1
ATOM 2328 N N . HIS B 1 30 ? -28.75 5.547 15.156 1 38.62 30 HIS B N 1
ATOM 2329 C CA . HIS B 1 30 ? -29.141 6.566 14.18 1 38.62 30 HIS B CA 1
ATOM 2330 C C . HIS B 1 30 ? -28.078 6.723 13.102 1 38.62 30 HIS B C 1
ATOM 2332 O O . HIS B 1 30 ? -28.125 7.652 12.297 1 38.62 30 HIS B O 1
ATOM 2338 N N . LEU B 1 31 ? -26.859 6.215 13.242 1 47.41 31 LEU B N 1
ATOM 2339 C CA . LEU B 1 31 ? -26.094 6.5 12.031 1 47.41 31 LEU B CA 1
ATOM 2340 C C . LEU B 1 31 ? -26.594 5.66 10.867 1 47.41 31 LEU B C 1
ATOM 2342 O O . LEU B 1 31 ? -26.797 4.453 11 1 47.41 31 LEU B O 1
ATOM 2346 N N . ASN B 1 32 ? -27.125 6.262 9.898 1 54.56 32 ASN B N 1
ATOM 2347 C CA . ASN B 1 32 ? -27.594 5.594 8.695 1 54.56 32 ASN B CA 1
ATOM 2348 C C . ASN B 1 32 ? -26.484 4.742 8.062 1 54.56 32 ASN B C 1
ATOM 2350 O O . ASN B 1 32 ? -25.312 4.891 8.406 1 54.56 32 ASN B O 1
ATOM 2354 N N . HIS B 1 33 ? -26.781 3.6 7.52 1 52.78 33 HIS B N 1
ATOM 2355 C CA . HIS B 1 33 ? -25.938 2.631 6.836 1 52.78 33 HIS B CA 1
ATOM 2356 C C . HIS B 1 33 ? -24.797 3.322 6.09 1 52.78 33 HIS B C 1
ATOM 2358 O O . HIS B 1 33 ? -23.672 2.814 6.055 1 52.78 33 HIS B O 1
ATOM 2364 N N . ARG B 1 34 ? -25.016 4.473 5.789 1 57.59 34 ARG B N 1
ATOM 2365 C CA . ARG B 1 34 ? -24.031 5.215 5.004 1 57.59 34 ARG B CA 1
ATOM 2366 C C . ARG B 1 34 ? -22.891 5.703 5.887 1 57.59 34 ARG B C 1
ATOM 2368 O O . ARG B 1 34 ? -21.719 5.637 5.492 1 57.59 34 ARG B O 1
ATOM 2375 N N . THR B 1 35 ? -23.266 6.129 7.07 1 56.16 35 THR B N 1
ATOM 2376 C CA . THR B 1 35 ? -22.266 6.648 7.996 1 56.16 35 THR B CA 1
ATOM 2377 C C . THR B 1 35 ? -21.344 5.531 8.492 1 56.16 35 THR B C 1
ATOM 2379 O O . THR B 1 35 ? -20.125 5.703 8.555 1 56.16 35 THR B O 1
ATOM 2382 N N . THR B 1 36 ? -21.969 4.43 8.664 1 59.72 36 THR B N 1
ATOM 2383 C CA . THR B 1 36 ? -21.203 3.289 9.156 1 59.72 36 THR B CA 1
ATOM 2384 C C . THR B 1 36 ? -20.234 2.797 8.094 1 59.72 36 THR B C 1
ATOM 2386 O O . THR B 1 36 ? -19.094 2.424 8.406 1 59.72 36 THR B O 1
ATOM 2389 N N . ASP B 1 37 ? -20.672 2.979 6.898 1 68.88 37 ASP B N 1
ATOM 2390 C CA . ASP B 1 37 ? -19.844 2.533 5.785 1 68.88 37 ASP B CA 1
ATOM 2391 C C . ASP B 1 37 ? -18.594 3.416 5.637 1 68.88 37 ASP B C 1
ATOM 2393 O O . ASP B 1 37 ? -17.5 2.92 5.363 1 68.88 37 ASP B O 1
ATOM 2397 N N . LEU B 1 38 ? -18.766 4.605 6.008 1 68.56 38 LEU B N 1
ATOM 2398 C CA . LEU B 1 38 ? -17.672 5.562 5.891 1 68.56 38 LEU B CA 1
ATOM 2399 C C . LEU B 1 38 ? -16.641 5.363 7.008 1 68.56 38 LEU B C 1
ATOM 2401 O O . LEU B 1 38 ? -15.445 5.266 6.754 1 68.56 38 LEU B O 1
ATOM 2405 N N . ILE B 1 39 ? -17.109 5.191 8.133 1 64 39 ILE B N 1
ATOM 2406 C CA . ILE B 1 39 ? -16.266 5.062 9.305 1 64 39 ILE B CA 1
ATOM 2407 C C . ILE B 1 39 ? -15.445 3.77 9.203 1 64 39 ILE B C 1
ATOM 2409 O O . ILE B 1 39 ? -14.25 3.758 9.492 1 64 39 ILE B O 1
ATOM 2413 N N . LYS B 1 40 ? -16.188 2.766 8.688 1 66.75 40 LYS B N 1
ATOM 2414 C CA . LYS B 1 40 ? -15.516 1.478 8.531 1 66.75 40 LYS B CA 1
ATOM 2415 C C . LYS B 1 40 ? -14.359 1.576 7.539 1 66.75 40 LYS B C 1
ATOM 2417 O O . LYS B 1 40 ? -13.383 0.822 7.633 1 66.75 40 LYS B O 1
ATOM 2422 N N . ARG B 1 41 ? -14.523 2.617 6.801 1 74.5 41 ARG B N 1
ATOM 2423 C CA . ARG B 1 41 ? -13.523 2.75 5.742 1 74.5 41 ARG B CA 1
ATOM 2424 C C . ARG B 1 41 ? -12.539 3.867 6.055 1 74.5 41 ARG B C 1
ATOM 2426 O O . ARG B 1 41 ? -11.758 4.277 5.191 1 74.5 41 ARG B O 1
ATOM 2433 N N . GLY B 1 42 ? -12.617 4.348 7.367 1 67.75 42 GLY B N 1
ATOM 2434 C CA . GLY B 1 42 ? -11.664 5.348 7.82 1 67.75 42 GLY B CA 1
ATOM 2435 C C . GLY B 1 42 ? -11.938 6.73 7.258 1 67.75 42 GLY B C 1
ATOM 2436 O O . GLY B 1 42 ? -11.023 7.547 7.133 1 67.75 42 GLY B O 1
ATOM 2437 N N . ILE B 1 43 ? -13.164 6.926 6.797 1 68.94 43 ILE B N 1
ATOM 2438 C CA . ILE B 1 43 ? -13.555 8.211 6.23 1 68.94 43 ILE B CA 1
ATOM 2439 C C . ILE B 1 43 ? -14.422 8.977 7.23 1 68.94 43 ILE B C 1
ATOM 2441 O O . ILE B 1 43 ? -15.422 8.453 7.723 1 68.94 43 ILE B O 1
ATOM 2445 N N . PRO B 1 44 ? -13.914 10.164 7.535 1 64.69 44 PRO B N 1
ATOM 2446 C CA . PRO B 1 44 ? -14.734 10.953 8.461 1 64.69 44 PRO B CA 1
ATOM 2447 C C . PRO B 1 44 ? -16.125 11.25 7.91 1 64.69 44 PRO B C 1
ATOM 2449 O O . PRO B 1 44 ? -16.266 11.789 6.809 1 64.69 44 PRO B O 1
ATOM 2452 N N . PHE B 1 45 ? -17.172 10.875 8.594 1 57.16 45 PHE B N 1
ATOM 2453 C CA . PHE B 1 45 ? -18.547 10.898 8.125 1 57.16 45 PHE B CA 1
ATOM 2454 C C . PHE B 1 45 ? -19.125 12.305 8.188 1 57.16 45 PHE B C 1
ATOM 2456 O O . PHE B 1 45 ? -20.141 12.602 7.562 1 57.16 45 PHE B O 1
ATOM 2463 N N . TRP B 1 46 ? -18.469 13.188 8.844 1 58.16 46 TRP B N 1
ATOM 2464 C CA . TRP B 1 46 ? -19 14.531 9.031 1 58.16 46 TRP B CA 1
ATOM 2465 C C . TRP B 1 46 ? -18.891 15.344 7.742 1 58.16 46 TRP B C 1
ATOM 2467 O O . TRP B 1 46 ? -19.469 16.422 7.633 1 58.16 46 TRP B O 1
ATOM 2477 N N . PHE B 1 47 ? -18.312 14.781 6.734 1 56.84 47 PHE B N 1
ATOM 2478 C CA . PHE B 1 47 ? -18.031 15.57 5.543 1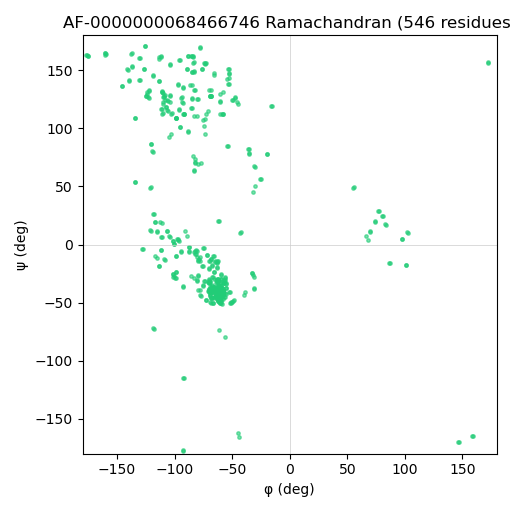 56.84 47 PHE B CA 1
ATOM 2479 C C . PHE B 1 47 ? -18.906 15.117 4.375 1 56.84 47 PHE B C 1
ATOM 2481 O O . PHE B 1 47 ? -18.594 15.422 3.219 1 56.84 47 PHE B O 1
ATOM 2488 N N . ILE B 1 48 ? -20.031 14.391 4.711 1 53.38 48 ILE B N 1
ATOM 2489 C CA . ILE B 1 48 ? -20.922 13.992 3.617 1 53.38 48 ILE B CA 1
ATOM 2490 C C . ILE B 1 48 ? -22.016 15.039 3.434 1 53.38 48 ILE B C 1
ATOM 2492 O O . ILE B 1 48 ? -22.5 15.625 4.406 1 53.38 48 ILE B O 1
ATOM 2496 N N . PRO B 1 49 ? -22.391 15.484 2.201 1 47.5 49 PRO B N 1
ATOM 2497 C CA . PRO B 1 49 ? -23.391 16.516 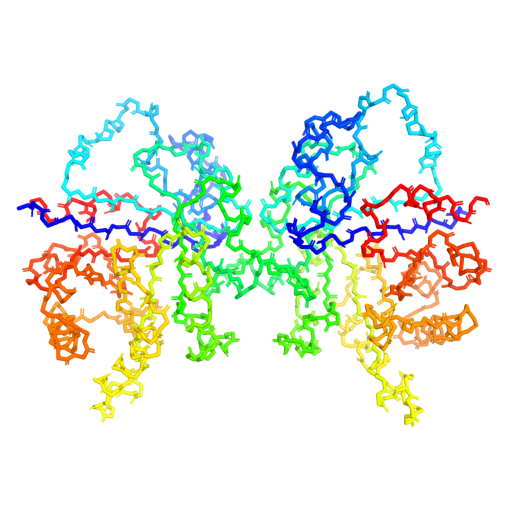1.957 1 47.5 49 PRO B CA 1
ATOM 2498 C C . PRO B 1 49 ? -24.703 16.234 2.689 1 47.5 49 PRO B C 1
ATOM 2500 O O . PRO B 1 49 ? -25.422 17.172 3.068 1 47.5 49 PRO B O 1
ATOM 2503 N N . GLN B 1 50 ? -25.359 15.172 2.693 1 43.06 50 GLN B N 1
ATOM 2504 C CA . GLN B 1 50 ? -26.812 15.078 2.887 1 43.06 50 GLN B CA 1
ATOM 2505 C C . GLN B 1 50 ? -27.172 15.234 4.355 1 43.06 50 GLN B C 1
ATOM 2507 O O . GLN B 1 50 ? -28.328 15.016 4.742 1 43.06 50 GLN B O 1
ATOM 2512 N N . ARG B 1 51 ? -26.438 15.18 5.277 1 43.84 51 ARG B N 1
ATOM 2513 C CA . ARG B 1 51 ? -27.188 15.109 6.523 1 43.84 51 ARG B CA 1
ATOM 2514 C C . ARG B 1 51 ? -27.812 16.453 6.863 1 43.84 51 ARG B C 1
ATOM 2516 O O . ARG B 1 51 ? -27.109 17.453 7.023 1 43.84 51 ARG B O 1
ATOM 2523 N N . PRO B 1 52 ? -29.141 16.516 6.715 1 39.22 52 PRO B N 1
ATOM 2524 C CA . PRO B 1 52 ? -29.844 17.703 7.227 1 39.22 52 PRO B CA 1
ATOM 2525 C C . PRO B 1 52 ? -29.438 18.047 8.656 1 39.22 52 PRO B C 1
ATOM 2527 O O . PRO B 1 52 ? -29.453 19.234 9.031 1 39.22 52 PRO B O 1
ATOM 2530 N N . GLN B 1 53 ? -29.438 17.016 9.469 1 37.03 53 GLN B N 1
ATOM 2531 C CA . GLN B 1 53 ? -29.328 17.375 10.875 1 37.03 53 GLN B CA 1
ATOM 2532 C C . GLN B 1 53 ? -27.938 17.938 11.188 1 37.03 53 GLN B C 1
ATOM 2534 O O . GLN B 1 53 ? -27.75 18.609 12.211 1 37.03 53 GLN B O 1
ATOM 2539 N N . TYR B 1 54 ? -27.047 17.25 10.766 1 37.34 54 TYR B N 1
ATOM 2540 C CA . TYR B 1 54 ? -25.766 17.906 11.016 1 37.34 54 TYR B CA 1
ATOM 2541 C C . TYR B 1 54 ? -25.453 18.922 9.93 1 37.34 54 TYR B C 1
ATOM 2543 O O . TYR B 1 54 ? -25.141 18.562 8.789 1 37.34 54 TYR B O 1
ATOM 2551 N N . LYS B 1 55 ? -26.281 19.875 9.891 1 37.5 55 LYS B N 1
ATOM 2552 C CA . LYS B 1 55 ? -25.844 21.016 9.086 1 37.5 55 LYS B CA 1
ATOM 2553 C C . LYS B 1 55 ? -24.344 21.234 9.203 1 37.5 55 LYS B C 1
ATOM 2555 O O . LYS B 1 55 ? -23.828 21.469 10.305 1 37.5 55 LYS B O 1
ATOM 2560 N N . PRO B 1 56 ? -23.547 20.359 8.312 1 40.16 56 PRO B N 1
ATOM 2561 C CA . PRO B 1 56 ? -22.188 20.859 8.516 1 40.16 56 PRO B CA 1
ATOM 2562 C C . PRO B 1 56 ? -22.141 22.266 9.094 1 40.16 56 PRO B C 1
ATOM 2564 O O . PRO B 1 56 ? -22.797 23.172 8.562 1 40.16 56 PRO B O 1
ATOM 2567 N N . GLN B 1 57 ? -22.344 22.422 10.273 1 39.66 57 GLN B N 1
ATOM 2568 C CA . GLN B 1 57 ? -22.016 23.797 10.609 1 39.66 57 GLN B CA 1
ATOM 2569 C C . GLN B 1 57 ? -21.188 24.453 9.516 1 39.66 57 GLN B C 1
ATOM 2571 O O . GLN B 1 57 ? -20.344 23.797 8.898 1 39.66 57 GLN B O 1
ATOM 2576 N N . GLU B 1 58 ? -21.688 25.469 8.953 1 41.53 58 GLU B N 1
ATOM 2577 C CA . GLU B 1 58 ? -21.031 26.297 7.945 1 41.53 58 GLU B CA 1
ATOM 2578 C C . GLU B 1 58 ? -19.516 26.219 8.078 1 41.53 58 GLU B C 1
ATOM 2580 O O . GLU B 1 58 ? -18.938 26.766 9.031 1 41.53 58 GLU B O 1
ATOM 2585 N N . LEU B 1 59 ? -19 24.953 8.016 1 46.34 59 LEU B N 1
ATOM 2586 C CA . LEU B 1 59 ? -17.578 25.125 7.758 1 46.34 59 LEU B CA 1
ATOM 2587 C C . LEU B 1 59 ? -17.312 26.391 6.949 1 46.34 59 LEU B C 1
ATOM 2589 O O . LEU B 1 59 ? -17.812 26.531 5.832 1 46.34 59 LEU B O 1
ATOM 2593 N N . THR B 1 60 ? -17.562 27.5 7.555 1 42.75 60 THR B N 1
ATOM 2594 C CA . THR B 1 60 ? -17.141 28.656 6.773 1 42.75 60 THR B CA 1
ATOM 2595 C C . THR B 1 60 ? -15.852 28.344 6.008 1 42.75 60 THR B C 1
ATOM 2597 O O . THR B 1 60 ? -14.781 28.234 6.602 1 42.75 60 THR B O 1
ATOM 2600 N N . PRO B 1 61 ? -16.062 27.625 4.945 1 47.75 61 PRO B N 1
ATOM 2601 C CA . PRO B 1 61 ? -15.016 27.094 4.066 1 47.75 61 PRO B CA 1
ATOM 2602 C C . PRO B 1 61 ? -13.797 28 3.979 1 47.75 61 PRO B C 1
ATOM 2604 O O . PRO B 1 61 ? -12.688 27.531 3.727 1 47.75 61 PRO B O 1
ATOM 2607 N N . SER B 1 62 ? -13.961 29.328 4.211 1 54.09 62 SER B N 1
ATOM 2608 C CA . SER B 1 62 ? -12.953 30.203 3.623 1 54.09 62 SER B CA 1
ATOM 2609 C C . SER B 1 62 ? -11.695 30.25 4.48 1 54.09 62 SER B C 1
ATOM 2611 O O . SER B 1 62 ? -10.625 30.641 4.004 1 54.09 62 SER B O 1
ATOM 2613 N N . ALA B 1 63 ? -11.664 29.547 5.797 1 64.56 63 ALA B N 1
ATOM 2614 C CA . ALA B 1 63 ? -10.469 29.844 6.582 1 64.56 63 ALA B CA 1
ATOM 2615 C C . ALA B 1 63 ? -9.633 28.578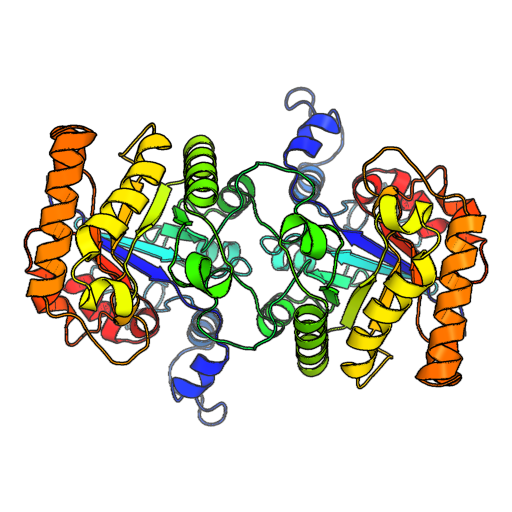 6.801 1 64.56 63 ALA B C 1
ATOM 2617 O O . ALA B 1 63 ? -8.477 28.672 7.23 1 64.56 63 ALA B O 1
ATOM 2618 N N . PHE B 1 64 ? -10.234 27.422 6.438 1 76.56 64 PHE B N 1
ATOM 2619 C CA . PHE B 1 64 ? -9.422 26.219 6.652 1 76.56 64 PHE B CA 1
ATOM 2620 C C . PHE B 1 64 ? -9.594 25.234 5.5 1 76.56 64 PHE B C 1
ATOM 2622 O O . PHE B 1 64 ? -10.586 25.297 4.77 1 76.56 64 PHE B O 1
ATOM 2629 N N . GLU B 1 65 ? -8.594 24.547 5.305 1 84.5 65 GLU B N 1
ATOM 2630 C CA . GLU B 1 65 ? -8.586 23.438 4.352 1 84.5 65 GLU B CA 1
ATOM 2631 C C . GLU B 1 65 ? -8.648 22.094 5.066 1 84.5 65 GLU B C 1
ATOM 2633 O O . GLU B 1 65 ? -7.918 21.859 6.031 1 84.5 65 GLU B O 1
ATOM 2638 N N . VAL B 1 66 ? -9.555 21.281 4.664 1 86.69 66 VAL B N 1
ATOM 2639 C CA . VAL B 1 66 ? -9.695 19.938 5.227 1 86.69 66 VAL B CA 1
ATOM 2640 C C . VAL B 1 66 ? -9.289 18.891 4.184 1 86.69 66 VAL B C 1
ATOM 2642 O O . VAL B 1 66 ? -9.727 18.969 3.031 1 86.69 66 VAL B O 1
ATOM 2645 N N . VAL B 1 67 ? -8.406 18.047 4.59 1 90.44 67 VAL B N 1
ATOM 2646 C CA . VAL B 1 67 ? -7.953 16.953 3.727 1 90.44 67 VAL B CA 1
ATOM 2647 C C . VAL B 1 67 ? -8.156 15.617 4.43 1 90.44 67 VAL B C 1
ATOM 2649 O O . VAL B 1 67 ? -7.781 15.453 5.594 1 90.44 67 VAL B O 1
ATOM 2652 N N . CYS B 1 68 ? -8.758 14.648 3.758 1 90.19 68 CYS B N 1
ATOM 2653 C CA . CYS B 1 68 ? -8.953 13.305 4.277 1 90.19 68 CYS B CA 1
ATOM 2654 C C . CYS B 1 68 ? -7.949 12.336 3.66 1 90.19 68 CYS B C 1
ATOM 2656 O O . CYS B 1 68 ? -8 12.07 2.457 1 90.19 68 CYS B O 1
ATOM 2658 N N . ALA B 1 69 ? -7.07 11.852 4.465 1 93.69 69 ALA B N 1
ATOM 2659 C CA . ALA B 1 69 ? -6.129 10.836 3.994 1 93.69 69 ALA B CA 1
ATOM 2660 C C . ALA B 1 69 ? -6.703 9.43 4.168 1 93.69 69 ALA B C 1
ATOM 2662 O O . ALA B 1 69 ? -6.566 8.82 5.23 1 93.69 69 ALA B O 1
ATOM 2663 N N . ALA B 1 70 ? -7.238 8.938 3.131 1 91.44 70 ALA B N 1
ATOM 2664 C CA . ALA B 1 70 ? -7.914 7.645 3.17 1 91.44 70 ALA B CA 1
ATOM 2665 C C . ALA B 1 70 ? -6.941 6.508 2.869 1 91.44 70 ALA B C 1
ATOM 2667 O O . ALA B 1 70 ? -5.957 6.695 2.148 1 91.44 70 ALA B O 1
ATOM 2668 N N . PRO B 1 71 ? -7.258 5.297 3.473 1 92.81 71 PRO B N 1
ATOM 2669 C CA . PRO B 1 71 ? -6.508 4.141 2.982 1 92.81 71 PRO B CA 1
ATOM 2670 C C . PRO B 1 71 ? -6.57 3.996 1.463 1 92.81 71 PRO B C 1
ATOM 2672 O O . PRO B 1 71 ? -7.59 4.324 0.85 1 92.81 71 PRO B O 1
ATOM 2675 N N . THR B 1 72 ? -5.523 3.52 0.903 1 94.38 72 THR B N 1
ATOM 2676 C CA . THR B 1 72 ? -5.367 3.471 -0.547 1 94.38 72 THR B CA 1
ATOM 2677 C C . THR B 1 72 ? -6.57 2.795 -1.198 1 94.38 72 THR B C 1
ATOM 2679 O O . THR B 1 72 ? -7.059 3.248 -2.236 1 94.38 72 THR B O 1
ATOM 2682 N N . ALA B 1 73 ? -7.047 1.738 -0.579 1 93.12 73 ALA B N 1
ATOM 2683 C CA . ALA B 1 73 ? -8.141 0.959 -1.146 1 93.12 73 ALA B CA 1
ATOM 2684 C C . ALA B 1 73 ? -9.414 1.798 -1.253 1 93.12 73 ALA B C 1
ATOM 2686 O O . ALA B 1 73 ? -10.336 1.447 -1.993 1 93.12 73 ALA B O 1
ATOM 2687 N N . TYR B 1 74 ? -9.445 2.957 -0.528 1 92.06 74 TYR B N 1
ATOM 2688 C CA . TYR B 1 74 ? -10.695 3.691 -0.422 1 92.06 74 TYR B CA 1
ATOM 2689 C C . TYR B 1 74 ? -10.555 5.105 -0.97 1 92.06 74 TYR B C 1
ATOM 2691 O O . TYR B 1 74 ? -11.406 5.965 -0.728 1 92.06 74 TYR B O 1
ATOM 2699 N N . ILE B 1 75 ? -9.492 5.387 -1.647 1 93.69 75 ILE B N 1
ATOM 2700 C CA . ILE B 1 75 ? -9.289 6.738 -2.148 1 93.69 75 ILE B CA 1
ATOM 2701 C C . ILE B 1 75 ? -10.422 7.121 -3.096 1 93.69 75 ILE B C 1
ATOM 2703 O O . ILE B 1 75 ? -11.031 8.18 -2.945 1 93.69 75 ILE B O 1
ATOM 2707 N N . ASP B 1 76 ? -10.719 6.297 -4.055 1 91.19 76 ASP B N 1
ATOM 2708 C CA . ASP B 1 76 ? -11.781 6.574 -5.016 1 91.19 76 ASP B CA 1
ATOM 2709 C C . ASP B 1 76 ? -13.141 6.688 -4.324 1 91.19 76 ASP B C 1
ATOM 2711 O O . ASP B 1 76 ? -13.922 7.594 -4.621 1 91.19 76 ASP B O 1
ATOM 2715 N N . PHE B 1 77 ? -13.383 5.793 -3.375 1 89.75 77 PHE B N 1
ATOM 2716 C CA . PHE B 1 77 ? -14.625 5.812 -2.602 1 89.75 77 PHE B CA 1
ATOM 2717 C C . PHE B 1 77 ? -14.758 7.125 -1.836 1 89.75 77 PHE B C 1
ATOM 2719 O O . PHE B 1 77 ? -15.82 7.758 -1.866 1 89.75 77 PHE B O 1
ATOM 2726 N N . ALA B 1 78 ? -13.664 7.531 -1.175 1 89.25 78 ALA B N 1
ATOM 2727 C CA . ALA B 1 78 ? -13.664 8.781 -0.416 1 89.25 78 ALA B CA 1
ATOM 2728 C C . ALA B 1 78 ? -13.953 9.977 -1.324 1 89.25 78 ALA B C 1
ATOM 2730 O O . ALA B 1 78 ? -14.75 10.852 -0.978 1 89.25 78 ALA B O 1
ATOM 2731 N N . ARG B 1 79 ? -13.305 9.969 -2.447 1 91.75 79 ARG B N 1
ATOM 2732 C CA . ARG B 1 79 ? -13.5 11.078 -3.369 1 91.75 79 ARG B CA 1
ATOM 2733 C C . ARG B 1 79 ? -14.953 11.148 -3.832 1 91.75 79 ARG B C 1
ATOM 2735 O O . ARG B 1 79 ? -15.516 12.242 -3.959 1 91.75 79 ARG B O 1
ATOM 2742 N N . GLN B 1 80 ? -15.578 10.039 -3.998 1 86.69 80 GLN B N 1
ATOM 2743 C CA . GLN B 1 80 ? -16.953 9.977 -4.477 1 86.69 80 GLN B CA 1
ATOM 2744 C C . GLN B 1 80 ? -17.938 10.414 -3.393 1 86.69 80 GLN B C 1
ATOM 2746 O O . GLN B 1 80 ? -18.984 10.992 -3.689 1 86.69 80 GLN B O 1
ATOM 2751 N N . LYS B 1 81 ? -17.609 10.164 -2.201 1 82.44 81 LYS B N 1
ATOM 2752 C CA . LYS B 1 81 ? -18.594 10.312 -1.129 1 82.44 81 LYS B CA 1
ATOM 2753 C C . LYS B 1 81 ? -18.422 11.641 -0.402 1 82.44 81 LYS B C 1
ATOM 2755 O O . LYS B 1 81 ? -19.391 12.203 0.113 1 82.44 81 LYS B O 1
ATOM 2760 N N . LEU B 1 82 ? -17.219 12.141 -0.379 1 83 82 LEU B N 1
ATOM 2761 C CA . LEU B 1 82 ? -16.938 13.352 0.391 1 83 82 LEU B CA 1
ATOM 2762 C C . LEU B 1 82 ? -17.297 14.594 -0.406 1 83 82 LEU B C 1
ATOM 2764 O O . LEU B 1 82 ? -17.203 14.609 -1.635 1 83 82 LEU B O 1
ATOM 2768 N N . ASP B 1 83 ? -17.703 15.609 0.353 1 80.12 83 ASP B N 1
ATOM 2769 C CA . ASP B 1 83 ? -17.891 16.922 -0.246 1 80.12 83 ASP B CA 1
ATOM 2770 C C . ASP B 1 83 ? -16.641 17.375 -0.986 1 80.12 83 ASP B C 1
ATOM 2772 O O . ASP B 1 83 ? -15.516 17.188 -0.497 1 80.12 83 ASP B O 1
ATOM 2776 N N . HIS B 1 84 ? -16.828 17.984 -2.189 1 83.69 84 HIS B N 1
ATOM 2777 C CA . HIS B 1 84 ? -15.711 18.391 -3.037 1 83.69 84 HIS B CA 1
ATOM 2778 C C . HIS B 1 84 ? -14.852 19.438 -2.35 1 83.69 84 HIS B C 1
ATOM 2780 O O . HIS B 1 84 ? -13.711 19.688 -2.76 1 83.69 84 HIS B O 1
ATOM 2786 N N . LYS B 1 85 ? -15.359 20.031 -1.282 1 78 85 LYS B N 1
ATOM 2787 C CA . LYS B 1 85 ? -14.586 21.016 -0.53 1 78 85 LYS B CA 1
ATOM 2788 C C . LYS B 1 85 ? -13.516 20.359 0.327 1 78 85 LYS B C 1
ATOM 2790 O O . LYS B 1 85 ? -12.586 21.016 0.789 1 78 85 LYS B O 1
ATOM 2795 N N . ILE B 1 86 ? -13.742 19.062 0.526 1 84.81 86 ILE B N 1
ATOM 2796 C CA . ILE B 1 86 ? -12.773 18.281 1.286 1 84.81 86 ILE B CA 1
ATOM 2797 C C . ILE B 1 86 ? -11.812 17.578 0.329 1 84.81 86 ILE B C 1
ATOM 2799 O O . ILE B 1 86 ? -12.227 16.75 -0.476 1 84.81 86 ILE B O 1
ATOM 2803 N N . ALA B 1 87 ? -10.625 17.938 0.414 1 91.12 87 ALA B N 1
ATOM 2804 C CA . ALA B 1 87 ? -9.641 17.25 -0.428 1 91.12 87 ALA B CA 1
ATOM 2805 C C . ALA B 1 87 ? -9.359 15.852 0.086 1 91.12 87 ALA B C 1
ATOM 2807 O O . ALA B 1 87 ? -9.609 15.547 1.253 1 91.12 87 ALA B O 1
ATOM 2808 N N . VAL B 1 88 ? -8.914 15 -0.797 1 93.19 88 VAL B N 1
ATOM 2809 C CA . VAL B 1 88 ? -8.547 13.625 -0.451 1 93.19 88 VAL B CA 1
ATOM 2810 C C . VAL B 1 88 ? -7.043 13.438 -0.635 1 93.19 88 VAL B C 1
ATOM 2812 O O . VAL B 1 88 ? -6.453 13.969 -1.576 1 93.19 88 VAL B O 1
ATOM 2815 N N . ALA B 1 89 ? -6.473 12.703 0.274 1 95.38 89 ALA B N 1
ATOM 2816 C CA . ALA B 1 89 ? -5.051 12.367 0.226 1 95.38 89 ALA B CA 1
ATOM 2817 C C . ALA B 1 89 ? -4.84 10.859 0.322 1 95.38 89 ALA B C 1
ATOM 2819 O O . ALA B 1 89 ? -5.672 10.141 0.882 1 95.38 89 ALA B O 1
ATOM 2820 N N . ALA B 1 90 ? -3.744 10.43 -0.289 1 96.5 90 ALA B N 1
ATOM 2821 C CA . ALA B 1 90 ? -3.24 9.086 -0.002 1 96.5 90 ALA B CA 1
ATOM 2822 C C . ALA B 1 90 ? -2.375 9.086 1.255 1 96.5 90 ALA B C 1
ATOM 2824 O O . ALA B 1 90 ? -1.916 10.141 1.703 1 96.5 90 ALA B O 1
ATOM 2825 N N . GLN B 1 91 ? -2.193 7.914 1.792 1 96.44 91 GLN B N 1
ATOM 2826 C CA . GLN B 1 91 ? -1.397 7.777 3.008 1 96.44 91 GLN B CA 1
ATOM 2827 C C . GLN B 1 91 ? 0.054 7.441 2.68 1 96.44 91 GLN B C 1
ATOM 2829 O O . GLN B 1 91 ? 0.898 7.371 3.574 1 96.44 91 GLN B O 1
ATOM 2834 N N . ASN B 1 92 ? 0.29 7.199 1.407 1 97.38 92 ASN B N 1
ATOM 2835 C CA . ASN B 1 92 ? 1.627 6.863 0.931 1 97.38 92 ASN B CA 1
ATOM 2836 C C . ASN B 1 92 ? 1.667 6.75 -0.591 1 97.38 92 ASN B C 1
ATOM 2838 O O . ASN B 1 92 ? 0.625 6.633 -1.237 1 97.38 92 ASN B O 1
ATOM 2842 N N . CYS B 1 93 ? 2.863 6.812 -1.146 1 97.62 93 CYS B N 1
ATOM 2843 C CA . CYS B 1 93 ? 3.127 6.461 -2.537 1 97.62 93 CYS B CA 1
ATOM 2844 C C . CYS B 1 93 ? 4.609 6.172 -2.754 1 97.62 93 CYS B C 1
ATOM 2846 O O . CYS B 1 93 ? 5.434 6.441 -1.879 1 97.62 93 CYS B O 1
ATOM 2848 N N . TYR B 1 94 ? 4.867 5.566 -3.844 1 97.19 94 TYR B N 1
ATOM 2849 C CA . TYR B 1 94 ? 6.258 5.23 -4.121 1 97.19 94 TYR B CA 1
ATOM 2850 C C . TYR B 1 94 ? 6.934 6.332 -4.93 1 97.19 94 TYR B C 1
ATOM 2852 O O . TYR B 1 94 ? 6.328 7.371 -5.203 1 97.19 94 TYR B O 1
ATOM 2860 N N . LYS B 1 95 ? 8.148 6.172 -5.305 1 98 95 LYS B N 1
ATOM 2861 C CA . LYS B 1 95 ? 9.031 7.242 -5.75 1 98 95 LYS B CA 1
ATOM 2862 C C . LYS B 1 95 ? 9.117 7.285 -7.273 1 98 95 LYS B C 1
ATOM 2864 O O . LYS B 1 95 ? 9.867 8.086 -7.836 1 98 95 LYS B O 1
ATOM 2869 N N . VAL B 1 96 ? 8.391 6.367 -8.008 1 95.25 96 VAL B N 1
ATOM 2870 C CA . VAL B 1 96 ? 8.469 6.324 -9.461 1 95.25 96 VAL B CA 1
ATOM 2871 C C . VAL B 1 96 ? 7.066 6.129 -10.039 1 95.25 96 VAL B C 1
ATOM 2873 O O . VAL B 1 96 ? 6.137 5.746 -9.328 1 95.25 96 VAL B O 1
ATOM 2876 N N . ALA B 1 97 ? 6.977 6.398 -11.32 1 92.44 97 ALA B N 1
ATOM 2877 C CA . ALA B 1 97 ? 5.691 6.324 -12.008 1 92.44 97 ALA B CA 1
ATOM 2878 C C . ALA B 1 97 ? 5.281 4.875 -12.25 1 92.44 97 ALA B C 1
ATOM 2880 O O . ALA B 1 97 ? 4.09 4.551 -12.258 1 92.44 97 ALA B O 1
ATOM 2881 N N . ASN B 1 98 ? 6.281 4.02 -12.523 1 88.06 98 ASN B N 1
ATOM 2882 C CA . ASN B 1 98 ? 6.074 2.609 -12.844 1 88.06 98 ASN B CA 1
ATOM 2883 C C . ASN B 1 98 ? 7.348 1.793 -12.617 1 88.06 98 ASN B C 1
ATOM 2885 O O . ASN B 1 98 ? 8.422 2.357 -12.422 1 88.06 98 ASN B O 1
ATOM 2889 N N . GLY B 1 99 ? 7.172 0.487 -12.555 1 87.75 99 GLY B N 1
ATOM 2890 C CA . GLY B 1 99 ? 8.312 -0.406 -12.391 1 87.75 99 GLY B CA 1
ATOM 2891 C C . GLY B 1 99 ? 7.992 -1.638 -11.57 1 87.75 99 GLY B C 1
ATOM 2892 O O . GLY B 1 99 ? 6.82 -1.941 -11.32 1 87.75 99 GLY B O 1
ATOM 2893 N N . ALA B 1 100 ? 9.031 -2.381 -11.203 1 88.38 100 ALA B N 1
ATOM 2894 C CA . ALA B 1 100 ? 8.906 -3.625 -10.453 1 88.38 100 ALA B CA 1
ATOM 2895 C C . ALA B 1 100 ? 8.766 -3.352 -8.961 1 88.38 100 ALA B C 1
ATOM 2897 O O . ALA B 1 100 ? 9.688 -3.613 -8.18 1 88.38 100 ALA B O 1
ATOM 2898 N N . PHE B 1 101 ? 7.59 -2.809 -8.594 1 93.38 101 PHE B N 1
ATOM 2899 C CA . PHE B 1 101 ? 7.301 -2.451 -7.215 1 93.38 101 PHE B CA 1
ATOM 2900 C C . PHE B 1 101 ? 5.906 -2.926 -6.812 1 93.38 101 PHE B C 1
ATOM 2902 O O . PHE B 1 101 ? 5.102 -2.143 -6.309 1 93.38 101 PHE B O 1
ATOM 2909 N N . THR B 1 102 ? 5.715 -4.223 -7.035 1 92.25 102 THR B N 1
ATOM 2910 C CA . THR B 1 102 ? 4.422 -4.852 -6.777 1 92.25 102 THR B CA 1
ATOM 2911 C C . THR B 1 102 ? 3.891 -4.453 -5.406 1 92.25 102 THR B C 1
ATOM 2913 O O . THR B 1 102 ? 4.617 -4.508 -4.41 1 92.25 102 THR B O 1
ATOM 2916 N N . GLY B 1 103 ? 2.676 -3.951 -5.41 1 94 103 GLY B N 1
ATOM 2917 C CA . GLY B 1 103 ? 2.016 -3.629 -4.152 1 94 103 GLY B CA 1
ATOM 2918 C C . GLY B 1 103 ? 2.057 -2.148 -3.822 1 94 103 GLY B C 1
ATOM 2919 O O . GLY B 1 103 ? 1.306 -1.679 -2.965 1 94 103 GLY B O 1
ATOM 2920 N N . GLU B 1 104 ? 2.945 -1.365 -4.465 1 95.06 104 GLU B N 1
ATOM 2921 C CA . GLU B 1 104 ? 3.031 0.074 -4.23 1 95.06 104 GLU B CA 1
ATOM 2922 C C . GLU B 1 104 ? 2.09 0.839 -5.156 1 95.06 104 GLU B C 1
ATOM 2924 O O . GLU B 1 104 ? 1.596 0.288 -6.141 1 95.06 104 GLU B O 1
ATOM 2929 N N . ILE B 1 105 ? 1.824 2.062 -4.789 1 94 105 ILE B N 1
ATOM 2930 C CA . ILE B 1 105 ? 1.015 2.939 -5.625 1 94 105 ILE B CA 1
ATOM 2931 C C . ILE B 1 105 ? 1.833 4.164 -6.035 1 94 105 ILE B C 1
ATOM 2933 O O . ILE B 1 105 ? 2.652 4.656 -5.258 1 94 105 ILE B O 1
ATOM 2937 N N . SER B 1 106 ? 1.553 4.602 -7.262 1 95.31 106 SER B N 1
ATOM 2938 C CA . SER B 1 106 ? 2.25 5.773 -7.773 1 95.31 106 SER B CA 1
ATOM 2939 C C . SER B 1 106 ? 1.432 7.043 -7.559 1 95.31 106 SER B C 1
ATOM 2941 O O . SER B 1 106 ? 0.213 6.98 -7.391 1 95.31 106 SER B O 1
ATOM 2943 N N . PRO B 1 107 ? 2.166 8.188 -7.586 1 97.06 107 PRO B N 1
ATOM 2944 C CA . PRO B 1 107 ? 1.418 9.453 -7.566 1 97.06 107 PRO B CA 1
ATOM 2945 C C . PRO B 1 107 ? 0.388 9.547 -8.688 1 97.06 107 PRO B C 1
ATOM 2947 O O . PRO B 1 107 ? -0.702 10.086 -8.492 1 97.06 107 PRO B O 1
ATOM 2950 N N . GLY B 1 108 ? 0.709 9.047 -9.836 1 95.25 108 GLY B N 1
ATOM 2951 C CA . GLY B 1 108 ? -0.235 9.047 -10.945 1 95.25 108 GLY B CA 1
ATOM 2952 C C . GLY B 1 108 ? -1.522 8.305 -10.633 1 95.25 108 GLY B C 1
ATOM 2953 O O . GLY B 1 108 ? -2.607 8.742 -11.023 1 95.25 108 GLY B O 1
ATOM 2954 N N . MET B 1 109 ? -1.45 7.203 -9.906 1 93.19 109 MET B N 1
ATOM 2955 C CA . MET B 1 109 ? -2.631 6.438 -9.508 1 93.19 109 MET B CA 1
ATOM 2956 C C . MET B 1 109 ? -3.48 7.219 -8.516 1 93.19 109 MET B C 1
ATOM 2958 O O . MET B 1 109 ? -4.711 7.16 -8.562 1 93.19 109 MET B O 1
ATOM 2962 N N . ILE B 1 110 ? -2.811 7.91 -7.629 1 96.19 110 ILE B N 1
ATOM 2963 C CA . ILE B 1 110 ? -3.504 8.734 -6.648 1 96.19 110 ILE B CA 1
ATOM 2964 C C . ILE B 1 110 ? -4.332 9.797 -7.359 1 96.19 110 ILE B C 1
ATOM 2966 O O . ILE B 1 110 ? -5.52 9.969 -7.07 1 96.19 110 ILE B O 1
ATOM 2970 N N . LYS B 1 111 ? -3.781 10.438 -8.312 1 95.62 111 LYS B N 1
ATOM 2971 C CA . LYS B 1 111 ? -4.465 11.469 -9.086 1 95.62 111 LYS B CA 1
ATOM 2972 C C . LYS B 1 111 ? -5.613 10.875 -9.898 1 95.62 111 LYS B C 1
ATOM 2974 O O . LYS B 1 111 ? -6.68 11.484 -10.016 1 95.62 111 LYS B O 1
ATOM 2979 N N . ASP B 1 112 ? -5.316 9.727 -10.414 1 93.19 112 ASP B N 1
ATOM 2980 C CA . ASP B 1 112 ? -6.336 9.047 -11.211 1 93.19 112 ASP B CA 1
ATOM 2981 C C . ASP B 1 112 ? -7.59 8.781 -10.391 1 93.19 112 ASP B C 1
ATOM 2983 O O . ASP B 1 112 ? -8.703 8.797 -10.914 1 93.19 112 ASP B O 1
ATOM 2987 N N . CYS B 1 113 ? -7.414 8.602 -9.102 1 92.69 113 CYS B N 1
ATOM 2988 C CA . CYS B 1 113 ? -8.531 8.344 -8.203 1 92.69 113 CYS B CA 1
ATOM 2989 C C . CYS B 1 113 ? -9.141 9.641 -7.691 1 92.69 113 CYS B C 1
ATOM 2991 O O . CYS B 1 113 ? -10.055 9.617 -6.863 1 92.69 113 CYS B O 1
ATOM 2993 N N . GLY B 1 114 ? -8.602 10.75 -8.047 1 94.06 114 GLY B N 1
ATOM 2994 C CA . GLY B 1 114 ? -9.195 12.039 -7.734 1 94.06 114 GLY B CA 1
ATOM 2995 C C . GLY B 1 114 ? -8.602 12.688 -6.496 1 94.06 114 GLY B C 1
ATOM 2996 O O . GLY B 1 114 ? -9.055 13.75 -6.066 1 94.06 114 GLY B O 1
ATOM 2997 N N . ALA B 1 115 ? -7.613 12.086 -5.945 1 95.62 115 ALA B N 1
ATOM 2998 C CA . ALA B 1 115 ? -6.938 12.695 -4.801 1 95.62 115 ALA B CA 1
ATOM 2999 C C . ALA B 1 115 ? -5.891 13.703 -5.254 1 95.62 115 ALA B C 1
ATOM 3001 O O . ALA B 1 115 ? -5.375 13.617 -6.367 1 95.62 115 ALA B O 1
ATOM 3002 N N . THR B 1 116 ? -5.59 14.641 -4.324 1 96.94 116 THR B N 1
ATOM 3003 C CA . THR B 1 116 ? -4.703 15.727 -4.734 1 96.94 116 THR B CA 1
ATOM 3004 C C . THR B 1 116 ? -3.537 15.867 -3.762 1 96.94 116 THR B C 1
ATOM 3006 O O . THR B 1 116 ? -2.646 16.688 -3.967 1 96.94 116 THR B O 1
ATOM 3009 N N . TRP B 1 117 ? -3.516 15.086 -2.689 1 96.94 117 TRP B N 1
ATOM 3010 C CA . TRP B 1 117 ? -2.475 15.141 -1.667 1 96.94 117 TRP B CA 1
ATOM 3011 C C . TRP B 1 117 ? -1.948 13.742 -1.354 1 96.94 117 TRP B C 1
ATOM 3013 O O . TRP B 1 117 ? -2.588 12.742 -1.688 1 96.94 117 TRP B O 1
ATOM 3023 N N . VAL B 1 118 ? -0.779 13.695 -0.764 1 98.06 118 VAL B N 1
ATOM 3024 C CA . VAL B 1 118 ? -0.247 12.453 -0.223 1 98.06 118 VAL B CA 1
ATOM 3025 C C . VAL B 1 118 ? 0.562 12.742 1.04 1 98.06 118 VAL B C 1
ATOM 3027 O O . VAL B 1 118 ? 1.299 13.727 1.101 1 98.06 118 VAL B O 1
ATOM 3030 N N . VAL B 1 119 ? 0.355 11.914 2.059 1 97.62 119 VAL B N 1
ATOM 3031 C CA . VAL B 1 119 ? 1.166 11.953 3.271 1 97.62 119 VAL B CA 1
ATOM 3032 C C . VAL B 1 119 ? 2.436 11.133 3.072 1 97.62 119 VAL B C 1
ATOM 3034 O O . VAL B 1 119 ? 2.367 9.961 2.686 1 97.62 119 VAL B O 1
ATOM 3037 N N . LEU B 1 120 ? 3.604 11.75 3.309 1 98.56 120 LEU B N 1
ATOM 3038 C CA . LEU B 1 120 ? 4.871 11.039 3.166 1 98.56 120 LEU B CA 1
ATOM 3039 C C . LEU B 1 120 ? 5.75 11.242 4.395 1 98.56 120 LEU B C 1
ATOM 3041 O O . LEU B 1 120 ? 5.734 12.312 5.004 1 98.56 120 LEU B O 1
ATOM 3045 N N . GLY B 1 121 ? 6.441 10.227 4.793 1 98.06 121 GLY B N 1
ATOM 3046 C CA . GLY B 1 121 ? 7.352 10.305 5.922 1 98.06 121 GLY B CA 1
ATOM 3047 C C . GLY B 1 121 ? 6.656 10.148 7.262 1 98.06 121 GLY B C 1
ATOM 3048 O O . GLY B 1 121 ? 7.188 10.562 8.297 1 98.06 121 GLY B O 1
ATOM 3049 N N . HIS B 1 122 ? 5.445 9.617 7.219 1 96.88 122 HIS B N 1
ATOM 3050 C CA . HIS B 1 122 ? 4.762 9.352 8.477 1 96.88 122 HIS B CA 1
ATOM 3051 C C . HIS B 1 122 ? 5.625 8.508 9.406 1 96.88 122 HIS B C 1
ATOM 3053 O O . HIS B 1 122 ? 6.391 7.652 8.953 1 96.88 122 HIS B O 1
ATOM 3059 N N . SER B 1 123 ? 5.441 8.664 10.703 1 95.56 123 SER B N 1
ATOM 3060 C CA . SER B 1 123 ? 6.273 8.016 11.711 1 95.56 123 SER B CA 1
ATOM 3061 C C . SER B 1 123 ? 6.246 6.5 11.562 1 95.56 123 SER B C 1
ATOM 3063 O O . SER B 1 123 ? 7.277 5.84 11.688 1 95.56 123 SER B O 1
ATOM 3065 N N . GLU B 1 124 ? 5.09 6.027 11.266 1 92.94 124 GLU B N 1
ATOM 3066 C CA . GLU B 1 124 ? 4.949 4.578 11.141 1 92.94 124 GLU B CA 1
ATOM 3067 C C . GLU B 1 124 ? 5.664 4.062 9.891 1 92.94 124 GLU B C 1
ATOM 3069 O O . GLU B 1 124 ? 6.188 2.945 9.891 1 92.94 124 GLU B O 1
ATOM 3074 N N . ARG B 1 125 ? 5.703 4.844 8.828 1 97 125 ARG B N 1
ATOM 3075 C CA . ARG B 1 125 ? 6.457 4.469 7.637 1 97 125 ARG B CA 1
ATOM 3076 C C . ARG B 1 125 ? 7.957 4.473 7.914 1 97 125 ARG B C 1
ATOM 3078 O O . ARG B 1 125 ? 8.688 3.625 7.402 1 97 125 ARG B O 1
ATOM 3085 N N . ARG B 1 126 ? 8.406 5.41 8.758 1 97.19 126 ARG B N 1
ATOM 3086 C CA . ARG B 1 126 ? 9.812 5.5 9.117 1 97.19 126 ARG B CA 1
ATOM 3087 C C . ARG B 1 126 ? 10.211 4.363 10.047 1 97.19 126 ARG B C 1
ATOM 3089 O O . ARG B 1 126 ? 11.141 3.605 9.75 1 97.19 126 ARG B O 1
ATOM 3096 N N . HIS B 1 127 ? 9.461 4.098 11.078 1 94.56 127 HIS B N 1
ATOM 3097 C CA . HIS B 1 127 ? 9.984 3.322 12.203 1 94.56 127 HIS B CA 1
ATOM 3098 C C . HIS B 1 127 ? 9.508 1.873 12.133 1 94.56 127 HIS B C 1
ATOM 3100 O O . HIS B 1 127 ? 10.188 0.971 12.625 1 94.56 127 HIS B O 1
ATOM 3106 N N . VAL B 1 128 ? 8.328 1.716 11.5 1 93.25 128 VAL B N 1
ATOM 3107 C CA . VAL B 1 128 ? 7.824 0.35 11.391 1 93.25 128 VAL B CA 1
ATOM 3108 C C . VAL B 1 128 ? 8.281 -0.26 10.062 1 93.25 128 VAL B C 1
ATOM 3110 O O . VAL B 1 128 ? 8.695 -1.42 10.016 1 93.25 128 VAL B O 1
ATOM 3113 N N . PHE B 1 129 ? 8.344 0.543 8.984 1 95.38 129 PHE B N 1
ATOM 3114 C CA . PHE B 1 129 ? 8.586 -0.017 7.664 1 95.38 129 PHE B CA 1
ATOM 3115 C C . PHE B 1 129 ? 9.953 0.4 7.145 1 95.38 129 PHE B C 1
ATOM 3117 O O . PHE B 1 129 ? 10.352 0.01 6.043 1 95.38 129 PHE B O 1
ATOM 3124 N N . GLY B 1 130 ? 10.648 1.237 7.867 1 96.44 130 GLY B N 1
ATOM 3125 C CA . GLY B 1 130 ? 12.07 1.466 7.633 1 96.44 130 GLY B CA 1
ATOM 3126 C C . GLY B 1 130 ? 12.336 2.43 6.492 1 96.44 130 GLY B C 1
ATOM 3127 O O . GLY B 1 130 ? 13.391 2.363 5.848 1 96.44 130 GLY B O 1
ATOM 3128 N N . GLU B 1 131 ? 11.414 3.307 6.172 1 97.75 131 GLU B N 1
ATOM 3129 C CA . GLU B 1 131 ? 11.68 4.289 5.129 1 97.75 131 GLU B CA 1
ATOM 3130 C C . GLU B 1 131 ? 12.742 5.293 5.57 1 97.75 131 GLU B C 1
ATOM 3132 O O . GLU B 1 131 ? 12.594 5.938 6.609 1 97.75 131 GLU B O 1
ATOM 3137 N N . SER B 1 132 ? 13.727 5.449 4.766 1 98.25 132 SER B N 1
ATOM 3138 C CA . SER B 1 132 ? 14.82 6.363 5.066 1 98.25 132 SER B CA 1
ATOM 3139 C C . SER B 1 132 ? 14.492 7.785 4.633 1 98.25 132 SER B C 1
ATOM 3141 O O . SER B 1 132 ? 13.602 7.996 3.805 1 98.25 132 SER B O 1
ATOM 3143 N N . ASP B 1 133 ? 15.25 8.695 5.188 1 98.56 133 ASP B N 1
ATOM 3144 C CA . ASP B 1 133 ? 15.094 10.078 4.758 1 98.56 133 ASP B CA 1
ATOM 3145 C C . ASP B 1 133 ? 15.328 10.211 3.252 1 98.56 133 ASP B C 1
ATOM 3147 O O . ASP B 1 133 ? 14.609 10.945 2.57 1 98.56 133 ASP B O 1
ATOM 3151 N N . GLU B 1 134 ? 16.297 9.5 2.777 1 98.56 134 GLU B N 1
ATOM 3152 C CA . GLU B 1 134 ? 16.625 9.555 1.355 1 98.56 134 GLU B CA 1
ATOM 3153 C C . GLU B 1 134 ? 15.453 9.094 0.498 1 98.56 134 GLU B C 1
ATOM 3155 O O . GLU B 1 134 ? 15.086 9.758 -0.476 1 98.56 134 GLU B O 1
ATOM 3160 N N . LEU B 1 135 ? 14.898 7.973 0.838 1 98.56 135 LEU B N 1
ATOM 3161 C CA . LEU B 1 135 ? 13.742 7.465 0.109 1 98.56 135 LEU B CA 1
ATOM 3162 C C . LEU B 1 135 ? 12.578 8.453 0.189 1 98.56 135 LEU B C 1
ATOM 3164 O O . LEU B 1 135 ? 11.922 8.727 -0.818 1 98.56 135 LEU B O 1
ATOM 3168 N N . ILE B 1 136 ? 12.359 9.008 1.394 1 98.81 136 ILE B N 1
ATOM 3169 C CA . ILE B 1 136 ? 11.266 9.953 1.589 1 98.81 136 ILE B CA 1
ATOM 3170 C C . ILE B 1 136 ? 11.484 11.18 0.709 1 98.81 136 ILE B C 1
ATOM 3172 O O . ILE B 1 136 ? 10.547 11.688 0.087 1 98.81 136 ILE B O 1
ATOM 3176 N N . GLY B 1 137 ? 12.711 11.625 0.663 1 98.81 137 GLY B N 1
ATOM 3177 C CA . GLY B 1 137 ? 13.016 12.727 -0.234 1 98.81 137 GLY B CA 1
ATOM 3178 C C . GLY B 1 137 ? 12.688 12.43 -1.684 1 98.81 137 GLY B C 1
ATOM 3179 O O . GLY B 1 137 ? 12.109 13.266 -2.381 1 98.81 137 GLY B O 1
ATOM 3180 N N . GLN B 1 138 ? 12.992 11.25 -2.166 1 98.81 138 GLN B N 1
ATOM 3181 C CA . GLN B 1 138 ? 12.703 10.844 -3.535 1 98.81 138 GLN B CA 1
ATOM 3182 C C . GLN B 1 138 ? 11.203 10.758 -3.781 1 98.81 138 GLN B C 1
ATOM 3184 O O . GLN B 1 138 ? 10.719 11.148 -4.844 1 98.81 138 GLN B O 1
ATOM 3189 N N . LYS B 1 139 ? 10.539 10.273 -2.807 1 98.75 139 LYS B N 1
ATOM 3190 C CA . LYS B 1 139 ? 9.086 10.203 -2.91 1 98.75 139 LYS B CA 1
ATOM 3191 C C . LYS B 1 139 ? 8.477 11.602 -3.004 1 98.75 139 LYS B C 1
ATOM 3193 O O . LYS B 1 139 ? 7.574 11.836 -3.811 1 98.75 139 LYS B O 1
ATOM 3198 N N . VAL B 1 140 ? 8.977 12.5 -2.184 1 98.81 140 VAL B N 1
ATOM 3199 C CA . VAL B 1 140 ? 8.5 13.883 -2.191 1 98.81 140 VAL B CA 1
ATOM 3200 C C . VAL B 1 140 ? 8.734 14.508 -3.564 1 98.81 140 VAL B C 1
ATOM 3202 O O . VAL B 1 140 ? 7.828 15.094 -4.152 1 98.81 140 VAL B O 1
ATOM 3205 N N . ALA B 1 141 ? 9.883 14.305 -4.094 1 98.75 141 ALA B N 1
ATOM 3206 C CA . ALA B 1 141 ? 10.227 14.859 -5.398 1 98.75 141 ALA B CA 1
ATOM 3207 C C . ALA B 1 141 ? 9.273 14.359 -6.477 1 98.75 141 ALA B C 1
ATOM 3209 O O . ALA B 1 141 ? 8.742 15.148 -7.262 1 98.75 141 ALA B O 1
ATOM 3210 N N . HIS B 1 142 ? 9.078 13.125 -6.484 1 98.5 142 HIS B N 1
ATOM 3211 C CA . HIS B 1 142 ? 8.25 12.547 -7.535 1 98.5 142 HIS B CA 1
ATOM 3212 C C . HIS B 1 142 ? 6.785 12.953 -7.371 1 98.5 142 HIS B C 1
ATOM 3214 O O . HIS B 1 142 ? 6.105 13.258 -8.352 1 98.5 142 HIS B O 1
ATOM 3220 N N . ALA B 1 143 ? 6.301 12.906 -6.141 1 98.5 143 ALA B N 1
ATOM 3221 C CA . ALA B 1 143 ? 4.918 13.312 -5.887 1 98.5 143 ALA B CA 1
ATOM 3222 C C . ALA B 1 143 ? 4.668 14.734 -6.363 1 98.5 143 ALA B C 1
ATOM 3224 O O . ALA B 1 143 ? 3.676 15.008 -7.047 1 98.5 143 ALA B O 1
ATOM 3225 N N . LEU B 1 144 ? 5.547 15.617 -6.066 1 98.56 144 LEU B N 1
ATOM 3226 C CA . LEU B 1 144 ? 5.418 17.016 -6.48 1 98.56 144 LEU B CA 1
ATOM 3227 C C . LEU B 1 144 ? 5.516 17.141 -8 1 98.56 144 LEU B C 1
ATOM 3229 O O . LEU B 1 144 ? 4.758 17.891 -8.617 1 98.56 144 LEU B O 1
ATOM 3233 N N . ALA B 1 145 ? 6.406 16.406 -8.57 1 98.25 145 ALA B N 1
ATOM 3234 C CA . ALA B 1 145 ? 6.586 16.453 -10.016 1 98.25 145 ALA B CA 1
ATOM 3235 C C . ALA B 1 145 ? 5.32 16 -10.742 1 98.25 145 ALA B C 1
ATOM 3237 O O . ALA B 1 145 ? 5.02 16.469 -11.836 1 98.25 145 ALA B O 1
ATOM 3238 N N . GLU B 1 146 ? 4.582 15.133 -10.125 1 97.12 146 GLU B N 1
ATOM 3239 C CA . GLU B 1 146 ? 3.359 14.609 -10.727 1 97.12 146 GLU B CA 1
ATOM 3240 C C . GLU B 1 146 ? 2.164 15.5 -10.406 1 97.12 146 GLU B C 1
ATOM 3242 O O . GLU B 1 146 ? 1.037 15.203 -10.812 1 97.12 146 GLU B O 1
ATOM 3247 N N . GLY B 1 147 ? 2.371 16.484 -9.586 1 97.5 147 GLY B N 1
ATOM 3248 C CA . GLY B 1 147 ? 1.34 17.5 -9.391 1 97.5 147 GLY B CA 1
ATOM 3249 C C . GLY B 1 147 ? 0.562 17.312 -8.102 1 97.5 147 GLY B C 1
ATOM 3250 O O . GLY B 1 147 ? -0.438 18 -7.871 1 97.5 147 GLY B O 1
ATOM 3251 N N . LEU B 1 148 ? 1.008 16.438 -7.23 1 97.88 148 LEU B N 1
ATOM 3252 C CA . LEU B 1 148 ? 0.366 16.266 -5.93 1 97.88 148 LEU B CA 1
ATOM 3253 C C . LEU B 1 148 ? 0.902 17.281 -4.926 1 97.88 148 LEU B C 1
ATOM 3255 O O . LEU B 1 148 ? 2.049 17.719 -5.035 1 97.88 148 LEU B O 1
ATOM 3259 N N . GLY B 1 149 ? 0.007 17.688 -3.973 1 97.69 149 GLY B N 1
ATOM 3260 C CA . GLY B 1 149 ? 0.521 18.266 -2.74 1 97.69 149 GLY B CA 1
ATOM 3261 C C . GLY B 1 149 ? 1.082 17.219 -1.788 1 97.69 149 GLY B C 1
ATOM 3262 O O . GLY B 1 149 ? 0.647 16.062 -1.793 1 97.69 149 GLY B O 1
ATOM 3263 N N . VAL B 1 150 ? 2.051 17.672 -1.005 1 98.38 150 VAL B N 1
ATOM 3264 C CA . VAL B 1 150 ? 2.691 16.719 -0.103 1 98.38 150 VAL B CA 1
ATOM 3265 C C . VAL B 1 150 ? 2.562 17.203 1.339 1 98.38 150 VAL B C 1
ATOM 3267 O O . VAL B 1 150 ? 2.857 18.359 1.637 1 98.38 150 VAL B O 1
ATOM 3270 N N . ILE B 1 151 ? 2.033 16.344 2.172 1 97.62 151 ILE B N 1
ATOM 3271 C CA . ILE B 1 151 ? 2.137 16.516 3.617 1 97.62 151 ILE B CA 1
ATOM 3272 C C . ILE B 1 151 ? 3.322 15.703 4.145 1 97.62 151 ILE B C 1
ATOM 3274 O O . ILE B 1 151 ? 3.242 14.477 4.27 1 97.62 151 ILE B O 1
ATOM 3278 N N . ALA B 1 152 ? 4.387 16.375 4.383 1 98.44 152 ALA B N 1
ATOM 3279 C CA . ALA B 1 152 ? 5.637 15.742 4.773 1 98.44 152 ALA B CA 1
ATOM 3280 C C . ALA B 1 152 ? 5.77 15.68 6.293 1 98.44 152 ALA B C 1
ATOM 3282 O O . ALA B 1 152 ? 5.785 16.719 6.965 1 98.44 152 ALA B O 1
ATOM 3283 N N . CYS B 1 153 ? 5.918 14.5 6.801 1 98.12 153 CYS B N 1
ATOM 3284 C CA . CYS B 1 153 ? 5.965 14.297 8.242 1 98.12 153 CYS B CA 1
ATOM 3285 C C . CYS B 1 153 ? 7.402 14.219 8.734 1 98.12 153 CYS B C 1
ATOM 3287 O O . CYS B 1 153 ? 8.258 13.609 8.086 1 98.12 153 CYS B O 1
ATOM 3289 N N . ILE B 1 154 ? 7.613 14.875 9.828 1 98.62 154 ILE B N 1
ATOM 3290 C CA . ILE B 1 154 ? 8.891 14.82 10.523 1 98.62 154 ILE B CA 1
ATOM 3291 C C . ILE B 1 154 ? 8.656 14.695 12.031 1 98.62 154 ILE B C 1
ATOM 3293 O O . ILE B 1 154 ? 7.598 15.078 12.531 1 98.62 154 ILE B O 1
ATOM 3297 N N . GLY B 1 155 ? 9.602 14.117 12.75 1 98 155 GLY B N 1
ATOM 3298 C CA . GLY B 1 155 ? 9.445 13.961 14.188 1 98 155 GLY B CA 1
ATOM 3299 C C . GLY B 1 155 ? 10.531 13.109 14.812 1 98 155 GLY B C 1
ATOM 3300 O O . GLY B 1 155 ? 11.156 12.289 14.133 1 98 155 GLY B O 1
ATOM 3301 N N . GLU B 1 156 ? 10.711 13.344 16.078 1 97.88 156 GLU B N 1
ATOM 3302 C CA . GLU B 1 156 ? 11.742 12.609 16.812 1 97.88 156 GLU B CA 1
ATOM 3303 C C . GLU B 1 156 ? 11.133 11.516 17.688 1 97.88 156 GLU B C 1
ATOM 3305 O O . GLU B 1 156 ? 9.984 11.633 18.125 1 97.88 156 GLU B O 1
ATOM 3310 N N . LYS B 1 157 ? 11.906 10.547 17.953 1 95.94 157 LYS B N 1
ATOM 3311 C CA . LYS B 1 157 ? 11.531 9.5 18.891 1 95.94 157 LYS B CA 1
ATOM 3312 C C . LYS B 1 157 ? 11.695 9.977 20.344 1 95.94 157 LYS B C 1
ATOM 3314 O O . LYS B 1 157 ? 12.289 11.031 20.578 1 95.94 157 LYS B O 1
ATOM 3319 N N . LEU B 1 158 ? 11.18 9.188 21.25 1 94.62 158 LEU B N 1
ATOM 3320 C CA . LEU B 1 158 ? 11.234 9.539 22.672 1 94.62 158 LEU B CA 1
ATOM 3321 C C . LEU B 1 158 ? 12.68 9.633 23.156 1 94.62 158 LEU B C 1
ATOM 3323 O O . LEU B 1 158 ? 13.047 10.57 23.859 1 94.62 158 LEU B O 1
ATOM 3327 N N . ASP B 1 159 ? 13.461 8.656 22.781 1 96.25 159 ASP B N 1
ATOM 3328 C CA . ASP B 1 159 ? 14.859 8.648 23.203 1 96.25 159 ASP B CA 1
ATOM 3329 C C . ASP B 1 159 ? 15.609 9.859 22.672 1 96.25 159 ASP B C 1
ATOM 3331 O O . ASP B 1 159 ? 16.484 10.414 23.344 1 96.25 159 ASP B O 1
ATOM 3335 N N . GLU B 1 160 ? 15.297 10.344 21.484 1 97.19 160 GLU B N 1
ATOM 3336 C CA . GLU B 1 160 ? 15.898 11.531 20.891 1 97.19 160 GLU B CA 1
ATOM 3337 C C . GLU B 1 160 ? 15.453 12.797 21.625 1 97.19 160 GLU B C 1
ATOM 3339 O O . GLU B 1 160 ? 16.25 13.711 21.828 1 97.19 160 GLU B O 1
ATOM 3344 N N . ARG B 1 161 ? 14.195 12.828 22.031 1 95.44 161 ARG B N 1
ATOM 3345 C CA . ARG B 1 161 ? 13.688 13.93 22.844 1 95.44 161 ARG B CA 1
ATOM 3346 C C . ARG B 1 161 ? 14.398 14.008 24.188 1 95.44 161 ARG B C 1
ATOM 3348 O O . ARG B 1 161 ? 14.836 15.078 24.609 1 95.44 161 ARG B O 1
ATOM 3355 N N . GLU B 1 162 ? 14.516 12.867 24.797 1 95.5 162 GLU B N 1
ATOM 3356 C CA . GLU B 1 162 ? 15.141 12.789 26.109 1 95.5 162 GLU B CA 1
ATOM 3357 C C . GLU B 1 162 ? 16.625 13.109 26.031 1 95.5 162 GLU B C 1
ATOM 3359 O O . GLU B 1 162 ? 17.219 13.641 26.984 1 95.5 162 GLU B O 1
ATOM 3364 N N . ALA B 1 163 ? 17.234 12.859 24.906 1 97.81 163 ALA B N 1
ATOM 3365 C CA . ALA B 1 163 ? 18.656 13.164 24.688 1 97.81 163 ALA B CA 1
ATOM 3366 C C . ALA B 1 163 ? 18.844 14.625 24.297 1 97.81 163 ALA B C 1
ATOM 3368 O O . ALA B 1 163 ? 19.969 15.086 24.125 1 97.81 163 ALA B O 1
ATOM 3369 N N . GLY B 1 164 ? 17.781 15.32 24.094 1 96.94 164 GLY B N 1
ATOM 3370 C CA . GLY B 1 164 ? 17.844 16.75 23.797 1 96.94 164 GLY B CA 1
ATOM 3371 C C . GLY B 1 164 ? 18.25 17.031 22.359 1 96.94 164 GLY B C 1
ATOM 3372 O O . GLY B 1 164 ? 18.828 18.094 22.078 1 96.94 164 GLY B O 1
ATOM 3373 N N . ILE B 1 165 ? 17.922 16.078 21.438 1 98.25 165 ILE B N 1
ATOM 3374 C CA . ILE B 1 165 ? 18.406 16.297 20.078 1 98.25 165 ILE B CA 1
ATOM 3375 C C . ILE B 1 165 ? 17.219 16.438 19.125 1 98.25 165 ILE B C 1
ATOM 3377 O O . ILE B 1 165 ? 17.328 16.094 17.938 1 98.25 165 ILE B O 1
ATOM 3381 N N . THR B 1 166 ? 16.062 16.859 19.578 1 98.12 166 THR B N 1
ATOM 3382 C CA . THR B 1 166 ? 14.875 17.062 18.75 1 98.12 166 THR B CA 1
ATOM 3383 C C . THR B 1 166 ? 15.203 17.922 17.531 1 98.12 166 THR B C 1
ATOM 3385 O O . THR B 1 166 ? 14.914 17.531 16.406 1 98.12 166 THR B O 1
ATOM 3388 N N . GLU B 1 167 ? 15.836 19 17.766 1 98.12 167 GLU B N 1
ATOM 3389 C CA . GLU B 1 167 ? 16.125 19.938 16.688 1 98.12 167 GLU B CA 1
ATOM 3390 C C . GLU B 1 167 ? 17 19.281 15.617 1 98.12 167 GLU B C 1
ATOM 3392 O O . GLU B 1 167 ? 16.75 19.422 14.422 1 98.12 167 GLU B O 1
ATOM 3397 N N . LYS B 1 168 ? 17.984 18.578 16.078 1 98.5 168 LYS B N 1
ATOM 3398 C CA . LYS B 1 168 ? 18.875 17.906 15.141 1 98.5 168 LYS B CA 1
ATOM 3399 C C . LYS B 1 168 ? 18.109 16.922 14.25 1 98.5 168 LYS B C 1
ATOM 3401 O O . LYS B 1 168 ? 18.266 16.938 13.031 1 98.5 168 LYS B O 1
ATOM 3406 N N . VAL B 1 169 ? 17.266 16.156 14.844 1 98.56 169 VAL B N 1
ATOM 3407 C CA . VAL B 1 169 ? 16.516 15.117 14.133 1 98.56 169 VAL B CA 1
ATOM 3408 C C . VAL B 1 169 ? 15.547 15.766 13.148 1 98.56 169 VAL B C 1
ATOM 3410 O O . VAL B 1 169 ? 15.547 15.438 11.961 1 98.56 169 VAL B O 1
ATOM 3413 N N . VAL B 1 170 ? 14.781 16.719 13.617 1 98.62 170 VAL B N 1
ATOM 3414 C CA . VAL B 1 170 ? 13.734 17.297 12.781 1 98.62 170 VAL B CA 1
ATOM 3415 C C . VAL B 1 170 ? 14.367 18.156 11.68 1 98.62 170 VAL B C 1
ATOM 3417 O O . VAL B 1 170 ? 13.852 18.203 10.555 1 98.62 170 VAL B O 1
ATOM 3420 N N . PHE B 1 171 ? 15.492 18.797 11.914 1 98.81 171 PHE B N 1
ATOM 3421 C CA . PHE B 1 171 ? 16.156 19.594 10.891 1 98.81 171 PHE B CA 1
ATOM 3422 C C . PHE B 1 171 ? 16.766 18.703 9.82 1 98.81 171 PHE B C 1
ATOM 3424 O O . PHE B 1 171 ? 16.719 19.016 8.633 1 98.81 171 PHE B O 1
ATOM 3431 N N . GLU B 1 172 ? 17.344 17.609 10.242 1 98.75 172 GLU B N 1
ATOM 3432 C CA . GLU B 1 172 ? 17.906 16.688 9.273 1 98.75 172 GLU B CA 1
ATOM 3433 C C . GLU B 1 172 ? 16.828 16.109 8.359 1 98.75 172 GLU B C 1
ATOM 3435 O O . GLU B 1 172 ? 17 16.031 7.141 1 98.75 172 GLU B O 1
ATOM 3440 N N . GLN B 1 173 ? 15.758 15.703 8.961 1 98.81 173 GLN B N 1
ATOM 3441 C CA . GLN B 1 173 ? 14.633 15.195 8.172 1 98.81 173 GLN B CA 1
ATOM 3442 C C . GLN B 1 173 ? 14.094 16.281 7.234 1 98.81 173 GLN B C 1
ATOM 3444 O O . GLN B 1 173 ? 13.836 16.016 6.059 1 98.81 173 GLN B O 1
ATOM 3449 N N . THR B 1 174 ? 13.961 17.5 7.699 1 98.88 174 THR B N 1
ATOM 3450 C CA . THR B 1 174 ? 13.445 18.625 6.91 1 98.88 174 THR B CA 1
ATOM 3451 C C . THR B 1 174 ? 14.406 18.969 5.773 1 98.88 174 THR B C 1
ATOM 3453 O O . THR B 1 174 ? 13.977 19.281 4.664 1 98.88 174 THR B O 1
ATOM 3456 N N . LYS B 1 175 ? 15.672 18.891 6.039 1 98.88 175 LYS B N 1
ATOM 3457 C CA . LYS B 1 175 ? 16.672 19.219 5.023 1 98.88 175 LYS B CA 1
ATOM 3458 C C . LYS B 1 175 ? 16.547 18.297 3.814 1 98.88 175 LYS B C 1
ATOM 3460 O O . LYS B 1 175 ? 16.578 18.766 2.672 1 98.88 175 LYS B O 1
ATOM 3465 N N . VAL B 1 176 ? 16.453 17.016 4.051 1 98.75 176 VAL B N 1
ATOM 3466 C CA . VAL B 1 176 ? 16.328 16.062 2.959 1 98.75 176 VAL B CA 1
ATOM 3467 C C . VAL B 1 176 ? 15.078 16.344 2.143 1 98.75 176 VAL B C 1
ATOM 3469 O O . VAL B 1 176 ? 15.102 16.297 0.911 1 98.75 176 VAL B O 1
ATOM 3472 N N . ILE B 1 177 ? 13.961 16.656 2.857 1 98.75 177 ILE B N 1
ATOM 3473 C CA . ILE B 1 177 ? 12.719 17.016 2.176 1 98.75 177 ILE B CA 1
ATOM 3474 C C . ILE B 1 177 ? 12.938 18.281 1.351 1 98.75 177 ILE B C 1
ATOM 3476 O O . ILE B 1 177 ? 12.648 18.312 0.154 1 98.75 177 ILE B O 1
ATOM 3480 N N . ALA B 1 178 ? 13.531 19.281 1.955 1 98.81 178 ALA B N 1
ATOM 3481 C CA . ALA B 1 178 ? 13.734 20.578 1.317 1 98.81 178 ALA B CA 1
ATOM 3482 C C . ALA B 1 178 ? 14.609 20.453 0.075 1 98.81 178 ALA B C 1
ATOM 3484 O O . ALA B 1 178 ? 14.383 21.125 -0.929 1 98.81 178 ALA B O 1
ATOM 3485 N N . ASP B 1 179 ? 15.578 19.594 0.115 1 98.69 179 ASP B N 1
ATOM 3486 C CA . ASP B 1 179 ? 16.484 19.375 -1.011 1 98.69 179 ASP B CA 1
ATOM 3487 C C . ASP B 1 179 ? 15.742 18.797 -2.211 1 98.69 179 ASP B C 1
ATOM 3489 O O . ASP B 1 179 ? 16.25 18.812 -3.332 1 98.69 179 ASP B O 1
ATOM 3493 N N . ASN B 1 180 ? 14.516 18.297 -1.958 1 98.62 180 ASN B N 1
ATOM 3494 C CA . ASN B 1 180 ? 13.75 17.641 -3.012 1 98.62 180 ASN B CA 1
ATOM 3495 C C . ASN B 1 180 ? 12.477 18.422 -3.35 1 98.62 180 ASN B C 1
ATOM 3497 O O . ASN B 1 180 ? 11.594 17.906 -4.035 1 98.62 180 ASN B O 1
ATOM 3501 N N . VAL B 1 181 ? 12.344 19.656 -2.859 1 98.5 181 VAL B N 1
ATOM 3502 C CA . VAL B 1 181 ? 11.164 20.469 -3.105 1 98.5 181 VAL B CA 1
ATOM 3503 C C . VAL B 1 181 ? 11.516 21.594 -4.078 1 98.5 181 VAL B C 1
ATOM 3505 O O . VAL B 1 181 ? 12.453 22.359 -3.844 1 98.5 181 VAL B O 1
ATOM 3508 N N . LYS B 1 182 ? 10.781 21.672 -5.156 1 93.62 182 LYS B N 1
ATOM 3509 C CA . LYS B 1 182 ? 10.961 22.766 -6.105 1 93.62 182 LYS B CA 1
ATOM 3510 C C . LYS B 1 182 ? 9.883 23.844 -5.926 1 93.62 182 LYS B C 1
ATOM 3512 O O . LYS B 1 182 ? 10.094 25 -6.254 1 93.62 182 LYS B O 1
ATOM 3517 N N . ASP B 1 183 ? 8.781 23.422 -5.406 1 94.75 183 ASP B N 1
ATOM 3518 C CA . ASP B 1 183 ? 7.652 24.328 -5.176 1 94.75 183 ASP B CA 1
ATOM 3519 C C . ASP B 1 183 ? 7.062 24.125 -3.783 1 94.75 183 ASP B C 1
ATOM 3521 O O . ASP B 1 183 ? 6.34 23.141 -3.547 1 94.75 183 ASP B O 1
ATOM 3525 N N . TRP B 1 184 ? 7.25 25.047 -2.912 1 97.19 184 TRP B N 1
ATOM 3526 C CA . TRP B 1 184 ? 6.844 24.922 -1.517 1 97.19 184 TRP B CA 1
ATOM 3527 C C . TRP B 1 184 ? 5.363 25.25 -1.35 1 97.19 184 TRP B C 1
ATOM 3529 O O . TRP B 1 184 ? 4.777 24.984 -0.298 1 97.19 184 TRP B O 1
ATOM 3539 N N . ASN B 1 185 ? 4.723 25.75 -2.436 1 94.62 185 ASN B N 1
ATOM 3540 C CA . ASN B 1 185 ? 3.299 26.062 -2.367 1 94.62 185 ASN B CA 1
ATOM 3541 C C . ASN B 1 185 ? 2.457 24.781 -2.242 1 94.62 185 ASN B C 1
ATOM 3543 O O . ASN B 1 185 ? 1.277 24.859 -1.895 1 94.62 185 ASN B O 1
ATOM 3547 N N . LYS B 1 186 ? 3.078 23.656 -2.465 1 95.69 186 LYS B N 1
ATOM 3548 C CA . LYS B 1 186 ? 2.355 22.391 -2.451 1 95.69 186 LYS B CA 1
ATOM 3549 C C . LYS B 1 186 ? 2.865 21.484 -1.339 1 95.69 186 LYS B C 1
ATOM 3551 O O . LYS B 1 186 ? 2.73 20.266 -1.422 1 95.69 186 LYS B O 1
ATOM 3556 N N . VAL B 1 187 ? 3.531 22.078 -0.367 1 97.88 187 VAL B N 1
ATOM 3557 C CA . VAL B 1 187 ? 4.105 21.281 0.704 1 97.88 187 VAL B CA 1
ATOM 3558 C C . VAL B 1 187 ? 3.605 21.781 2.057 1 97.88 187 VAL B C 1
ATOM 3560 O O . VAL B 1 187 ? 3.586 22.984 2.309 1 97.88 187 VAL B O 1
ATOM 3563 N N . VAL B 1 188 ? 3.1 20.906 2.83 1 97 188 VAL B N 1
ATOM 3564 C CA . VAL B 1 188 ? 2.805 21.109 4.242 1 97 188 VAL B CA 1
ATOM 3565 C C . VAL B 1 188 ? 3.754 20.281 5.098 1 97 188 VAL B C 1
ATOM 3567 O O . VAL B 1 188 ? 4.012 19.109 4.793 1 97 188 VAL B O 1
ATOM 3570 N N . LEU B 1 189 ? 4.348 20.859 6.082 1 98.06 189 LEU B N 1
ATOM 3571 C CA . LEU B 1 189 ? 5.156 20.109 7.039 1 98.06 189 LEU B CA 1
ATOM 3572 C C . LEU B 1 189 ? 4.328 19.703 8.25 1 98.06 189 LEU B C 1
ATOM 3574 O O . LEU B 1 189 ? 3.631 20.531 8.836 1 98.06 189 LEU B O 1
ATOM 3578 N N . ALA B 1 190 ? 4.344 18.453 8.547 1 97.62 190 ALA B N 1
ATOM 3579 C CA . ALA B 1 190 ? 3.641 17.922 9.719 1 97.62 190 ALA B CA 1
ATOM 3580 C C . ALA B 1 190 ? 4.629 17.438 10.773 1 97.62 190 ALA B C 1
ATOM 3582 O O . ALA B 1 190 ? 5.332 16.453 10.57 1 97.62 190 ALA B O 1
ATOM 3583 N N . TYR B 1 191 ? 4.641 18.141 11.852 1 98.12 191 TYR B N 1
ATOM 3584 C CA . TYR B 1 191 ? 5.453 17.703 12.984 1 98.12 191 TYR B CA 1
ATOM 3585 C C . TYR B 1 191 ? 4.703 16.688 13.836 1 98.12 191 TYR B C 1
ATOM 3587 O O . TYR B 1 191 ? 3.646 17 14.391 1 98.12 191 TYR B O 1
ATOM 3595 N N . GLU B 1 192 ? 5.316 15.484 13.852 1 95 192 GLU B N 1
ATOM 3596 C CA . GLU B 1 192 ? 4.777 14.359 14.602 1 95 192 GLU B CA 1
ATOM 3597 C C . GLU B 1 192 ? 5.777 13.867 15.648 1 95 192 GLU B C 1
ATOM 3599 O O . GLU B 1 192 ? 6.547 12.938 15.383 1 95 192 GLU B O 1
ATOM 3604 N N . PRO B 1 193 ? 5.734 14.516 16.891 1 96.56 193 PRO B N 1
ATOM 3605 C CA . PRO B 1 193 ? 6.551 13.852 17.906 1 96.56 193 PRO B CA 1
ATOM 3606 C C . PRO B 1 193 ? 6.145 12.398 18.141 1 96.56 193 PRO B C 1
ATOM 3608 O O . PRO B 1 193 ? 5.066 12.133 18.688 1 96.56 193 PRO B O 1
ATOM 3611 N N . VAL B 1 194 ? 6.996 11.523 17.766 1 94.69 194 VAL B N 1
ATOM 3612 C CA . VAL B 1 194 ? 6.66 10.102 17.719 1 94.69 194 VAL B CA 1
ATOM 3613 C C . VAL B 1 194 ? 6.207 9.633 19.094 1 94.69 194 VAL B C 1
ATOM 3615 O O . VAL B 1 194 ? 5.316 8.789 19.203 1 94.69 194 VAL B O 1
ATOM 3618 N N . TRP B 1 195 ? 6.742 10.172 20.125 1 92.81 195 TRP B N 1
ATOM 3619 C CA . TRP B 1 195 ? 6.453 9.805 21.5 1 92.81 195 TRP B CA 1
ATOM 3620 C C . TRP B 1 195 ? 5.062 10.273 21.906 1 92.81 195 TRP B C 1
ATOM 3622 O O . TRP B 1 195 ? 4.547 9.867 22.953 1 92.81 195 TRP B O 1
ATOM 3632 N N . ALA B 1 196 ? 4.41 11.047 21.109 1 89.12 196 ALA B N 1
ATOM 3633 C CA . ALA B 1 196 ? 3.09 11.578 21.422 1 89.12 196 ALA B CA 1
ATOM 3634 C C . ALA B 1 196 ? 2.021 10.977 20.531 1 89.12 196 ALA B C 1
ATOM 3636 O O . ALA B 1 196 ? 0.87 11.414 20.531 1 89.12 196 ALA B O 1
ATOM 3637 N N . ILE B 1 197 ? 2.354 9.992 19.703 1 84.75 197 ILE B N 1
ATOM 3638 C CA . ILE B 1 197 ? 1.407 9.391 18.781 1 84.75 197 ILE B CA 1
ATOM 3639 C C . ILE B 1 197 ? 0.87 8.086 19.359 1 84.75 197 ILE B C 1
ATOM 3641 O O . ILE B 1 197 ? 1.602 7.098 19.453 1 84.75 197 ILE B O 1
ATOM 3645 N N . GLY B 1 198 ? -0.269 8.016 19.75 1 73 198 GLY B N 1
ATOM 3646 C CA . GLY B 1 198 ? -0.942 6.793 20.172 1 73 198 GLY B CA 1
ATOM 3647 C C . GLY B 1 198 ? -0.407 6.242 21.484 1 73 198 GLY B C 1
ATOM 3648 O O . GLY B 1 198 ? -0.608 5.062 21.797 1 73 198 GLY B O 1
ATOM 3649 N N . THR B 1 199 ? 0.372 6.891 22.219 1 71.38 199 THR B N 1
ATOM 3650 C CA . THR B 1 199 ? 0.993 6.379 23.438 1 71.38 199 THR B CA 1
ATOM 3651 C C . THR B 1 199 ? 0.23 6.848 24.672 1 71.38 199 THR B C 1
ATOM 3653 O O . THR B 1 199 ? 0.455 6.348 25.781 1 71.38 199 THR B O 1
ATOM 3656 N N . GLY B 1 200 ? -0.631 7.703 24.484 1 73.88 200 GLY B N 1
ATOM 3657 C CA . GLY B 1 200 ? -1.289 8.328 25.625 1 73.88 200 GLY B CA 1
ATOM 3658 C C . GLY B 1 200 ? -0.536 9.523 26.156 1 73.88 200 GLY B C 1
ATOM 3659 O O . GLY B 1 200 ? -1.093 10.328 26.922 1 73.88 200 GLY B O 1
ATOM 3660 N N . LYS B 1 201 ? 0.746 9.648 25.766 1 80.25 201 LYS B N 1
ATOM 3661 C CA . LYS B 1 201 ? 1.505 10.859 26.094 1 80.25 201 LYS B CA 1
ATOM 3662 C C . LYS B 1 201 ? 1.216 11.977 25.094 1 80.25 201 LYS B C 1
ATOM 3664 O O . LYS B 1 201 ? 1.094 11.727 23.891 1 80.25 201 LYS B O 1
ATOM 3669 N N . THR B 1 202 ? 0.968 13.148 25.625 1 84.25 202 THR B N 1
ATOM 3670 C CA . THR B 1 202 ? 0.678 14.297 24.766 1 84.25 202 THR B CA 1
ATOM 3671 C C . THR B 1 202 ? 1.663 15.43 25.031 1 84.25 202 THR B C 1
ATOM 3673 O O . THR B 1 202 ? 2.01 15.711 26.188 1 84.25 202 THR B O 1
ATOM 3676 N N . ALA B 1 203 ? 2.188 15.969 24 1 91.31 203 ALA B N 1
ATOM 3677 C CA . ALA B 1 203 ? 3.008 17.172 24.141 1 91.31 203 ALA B CA 1
ATOM 3678 C C . ALA B 1 203 ? 2.17 18.359 24.609 1 91.31 203 ALA B C 1
ATOM 3680 O O . ALA B 1 203 ? 0.992 18.469 24.25 1 91.31 203 ALA B O 1
ATOM 3681 N N . THR B 1 204 ? 2.832 19.25 25.391 1 94.12 204 THR B N 1
ATOM 3682 C CA . THR B 1 204 ? 2.158 20.484 25.734 1 94.12 204 THR B CA 1
ATOM 3683 C C . THR B 1 204 ? 2.121 21.438 24.531 1 94.12 204 THR B C 1
ATOM 3685 O O . THR B 1 204 ? 2.947 21.312 23.625 1 94.12 204 THR B O 1
ATOM 3688 N N . PRO B 1 205 ? 1.138 22.328 24.578 1 95.56 205 PRO B N 1
ATOM 3689 C CA . PRO B 1 205 ? 1.113 23.312 23.5 1 95.56 205 PRO B CA 1
ATOM 3690 C C . PRO B 1 205 ? 2.432 24.078 23.375 1 95.56 205 PRO B C 1
ATOM 3692 O O . PRO B 1 205 ? 2.867 24.375 22.266 1 95.56 205 PRO B O 1
ATOM 3695 N N . GLN B 1 206 ? 3.072 24.297 24.484 1 96.19 206 GLN B N 1
ATOM 3696 C CA . GLN B 1 206 ? 4.344 25 24.484 1 96.19 206 GLN B CA 1
ATOM 3697 C C . GLN B 1 206 ? 5.438 24.172 23.812 1 96.19 206 GLN B C 1
ATOM 3699 O O . GLN B 1 206 ? 6.285 24.719 23.094 1 96.19 206 GLN B O 1
ATOM 3704 N N . GLN B 1 207 ? 5.395 22.906 24.078 1 95.62 207 GLN B N 1
ATOM 3705 C CA . GLN B 1 207 ? 6.359 22.016 23.453 1 95.62 207 GLN B CA 1
ATOM 3706 C C . GLN B 1 207 ? 6.16 21.969 21.938 1 95.62 207 GLN B C 1
ATOM 3708 O O . GLN B 1 207 ? 7.129 22 21.172 1 95.62 207 GLN B O 1
ATOM 3713 N N . ALA B 1 208 ? 4.922 21.859 21.5 1 96.75 208 ALA B N 1
ATOM 3714 C CA . ALA B 1 208 ? 4.605 21.906 20.078 1 96.75 208 ALA B CA 1
ATOM 3715 C C . ALA B 1 208 ? 5.066 23.219 19.453 1 96.75 208 ALA B C 1
ATOM 3717 O O . ALA B 1 208 ? 5.727 23.234 18.406 1 96.75 208 ALA B O 1
ATOM 3718 N N . GLN B 1 209 ? 4.805 24.359 20.141 1 97.62 209 GLN B N 1
ATOM 3719 C CA . GLN B 1 209 ? 5.168 25.688 19.656 1 97.62 209 GLN B CA 1
ATOM 3720 C C . GLN B 1 209 ? 6.68 25.844 19.531 1 97.62 209 GLN B C 1
ATOM 3722 O O . GLN B 1 209 ? 7.176 26.422 18.578 1 97.62 209 GLN B O 1
ATOM 3727 N N . GLU B 1 210 ? 7.324 25.281 20.484 1 97.75 210 GLU B N 1
ATOM 3728 C CA . GLU B 1 210 ? 8.781 25.375 20.484 1 97.75 210 GLU B CA 1
ATOM 3729 C C . GLU B 1 210 ? 9.383 24.781 19.219 1 97.75 210 GLU B C 1
ATOM 3731 O O . GLU B 1 210 ? 10.195 25.422 18.547 1 97.75 210 GLU B O 1
ATOM 3736 N N . VAL B 1 211 ? 9 23.562 18.875 1 98.19 211 VAL B N 1
ATOM 3737 C CA . VAL B 1 211 ? 9.555 22.891 17.719 1 98.19 211 VAL B CA 1
ATOM 3738 C C . VAL B 1 211 ? 9.07 23.562 16.438 1 98.19 211 VAL B C 1
ATOM 3740 O O . VAL B 1 211 ? 9.844 23.734 15.492 1 98.19 211 VAL B O 1
ATOM 3743 N N . HIS B 1 212 ? 7.781 23.984 16.422 1 98.44 212 HIS B N 1
ATOM 3744 C CA . HIS B 1 212 ? 7.242 24.672 15.25 1 98.44 212 HIS B CA 1
ATOM 3745 C C . HIS B 1 212 ? 8 25.969 14.969 1 98.44 212 HIS B C 1
ATOM 3747 O O . HIS B 1 212 ? 8.32 26.266 13.82 1 98.44 212 HIS B O 1
ATOM 3753 N N . GLU B 1 213 ? 8.281 26.719 16.031 1 98.38 213 GLU B N 1
ATOM 3754 C CA . GLU B 1 213 ? 9.039 27.953 15.898 1 98.38 213 GLU B CA 1
ATOM 3755 C C . GLU B 1 213 ? 10.438 27.688 15.344 1 98.38 213 GLU B C 1
ATOM 3757 O O . GLU B 1 213 ? 10.906 28.406 14.461 1 98.38 213 GLU B O 1
ATOM 3762 N N . LYS B 1 214 ? 11.062 26.719 15.883 1 98.5 214 LYS B N 1
ATOM 3763 C CA . LYS B 1 214 ? 12.398 26.359 15.422 1 98.5 214 LYS B CA 1
ATOM 3764 C C . LYS B 1 214 ? 12.375 25.906 13.961 1 98.5 214 LYS B C 1
ATOM 3766 O O . LYS B 1 214 ? 13.289 26.219 13.195 1 98.5 214 LYS B O 1
ATOM 3771 N N . LEU B 1 215 ? 11.359 25.172 13.562 1 98.62 215 LEU B N 1
ATOM 3772 C CA . LEU B 1 215 ? 11.211 24.719 12.18 1 98.62 215 LEU B CA 1
ATOM 3773 C C . LEU B 1 215 ? 11.031 25.906 11.242 1 98.62 215 LEU B C 1
ATOM 3775 O O . LEU B 1 215 ? 11.633 25.938 10.164 1 98.62 215 LEU B O 1
ATOM 3779 N N . ARG B 1 216 ? 10.195 26.844 11.633 1 98.44 216 ARG B N 1
ATOM 3780 C CA . ARG B 1 216 ? 9.992 28.031 10.812 1 98.44 216 ARG B CA 1
ATOM 3781 C C . ARG B 1 216 ? 11.281 28.828 10.672 1 98.44 216 ARG B C 1
ATOM 3783 O O . ARG B 1 216 ? 11.586 29.344 9.586 1 98.44 216 ARG B O 1
ATOM 3790 N N . GLY B 1 217 ? 12 28.953 11.766 1 98.62 217 GLY B N 1
ATOM 3791 C CA . GLY B 1 217 ? 13.312 29.578 11.703 1 98.62 217 GLY B CA 1
ATOM 3792 C C . GLY B 1 217 ? 14.273 28.859 10.773 1 98.62 217 GLY B C 1
ATOM 3793 O O . GLY B 1 217 ? 15.023 29.5 10.031 1 98.62 217 GLY B O 1
ATOM 3794 N N . TRP B 1 218 ? 14.242 27.594 10.805 1 98.75 218 TRP B N 1
ATOM 3795 C CA . TRP B 1 218 ? 15.094 26.797 9.93 1 98.75 218 TRP B CA 1
ATOM 3796 C C . TRP B 1 218 ? 14.766 27.047 8.461 1 98.75 218 TRP B C 1
ATOM 3798 O O . TRP B 1 218 ? 15.664 27.219 7.637 1 98.75 218 TRP B O 1
ATOM 3808 N N . LEU B 1 219 ? 13.484 27.062 8.125 1 98.75 219 LEU B N 1
ATOM 3809 C CA . LEU B 1 219 ? 13.055 27.328 6.758 1 98.75 219 LEU B CA 1
ATOM 3810 C C . LEU B 1 219 ? 13.539 28.703 6.305 1 98.75 219 LEU B C 1
ATOM 3812 O O . LEU B 1 219 ? 13.977 28.859 5.164 1 98.75 219 LEU B O 1
ATOM 3816 N N . LYS B 1 220 ? 13.453 29.656 7.254 1 98.62 220 LYS B N 1
ATOM 3817 C CA . LYS B 1 220 ? 13.906 31.016 6.945 1 98.62 220 LYS B CA 1
ATOM 3818 C C . LYS B 1 220 ? 15.391 31.031 6.594 1 98.62 220 LYS B C 1
ATOM 3820 O O . LYS B 1 220 ? 15.789 31.656 5.609 1 98.62 220 LYS B O 1
ATOM 3825 N N . SER B 1 221 ? 16.156 30.297 7.297 1 98.56 221 SER B N 1
ATOM 3826 C CA . SER B 1 221 ? 17.609 30.328 7.18 1 98.56 221 SER B CA 1
ATOM 3827 C C . SER B 1 221 ? 18.094 29.453 6.031 1 98.56 221 SER B C 1
ATOM 3829 O O . SER B 1 221 ? 19.125 29.734 5.414 1 98.56 221 SER B O 1
ATOM 3831 N N . ASN B 1 222 ? 17.375 28.422 5.695 1 98.5 222 ASN B N 1
ATOM 3832 C CA . ASN B 1 222 ? 17.922 27.406 4.801 1 98.5 222 ASN B CA 1
ATOM 3833 C C . ASN B 1 222 ? 17.188 27.375 3.465 1 98.5 222 ASN B C 1
ATOM 3835 O O . ASN B 1 222 ? 17.672 26.797 2.494 1 98.5 222 ASN B O 1
ATOM 3839 N N . VAL B 1 223 ? 16 27.938 3.41 1 98.19 223 VAL B N 1
ATOM 3840 C CA . VAL B 1 223 ? 15.234 27.984 2.172 1 98.19 223 VAL B CA 1
ATOM 3841 C C . VAL B 1 223 ? 15 29.438 1.761 1 98.19 223 VAL B C 1
ATOM 3843 O O . VAL B 1 223 ? 15.633 29.938 0.823 1 98.19 223 VAL B O 1
ATOM 3846 N N . SER B 1 224 ? 14.141 30.25 2.396 1 98.31 224 SER B N 1
ATOM 3847 C CA . SER B 1 224 ? 13.922 31.688 2.199 1 98.31 224 SER B CA 1
ATOM 3848 C C . SER B 1 224 ? 12.914 32.219 3.201 1 98.31 224 SER B C 1
ATOM 3850 O O . SER B 1 224 ? 12.141 31.469 3.789 1 98.31 224 SER B O 1
ATOM 3852 N N . ASP B 1 225 ? 12.859 33.469 3.375 1 97.94 225 ASP B N 1
ATOM 3853 C CA . ASP B 1 225 ? 11.891 34.156 4.234 1 97.94 225 ASP B CA 1
ATOM 3854 C C . ASP B 1 225 ? 10.469 33.938 3.727 1 97.94 225 ASP B C 1
ATOM 3856 O O . ASP B 1 225 ? 9.547 33.719 4.516 1 97.94 225 ASP B O 1
ATOM 3860 N N . ALA B 1 226 ? 10.32 34 2.432 1 97.56 226 ALA B N 1
ATOM 3861 C CA . ALA B 1 226 ? 9.008 33.844 1.819 1 97.56 226 ALA B CA 1
ATOM 3862 C C . ALA B 1 226 ? 8.445 32.469 2.098 1 97.56 226 ALA B C 1
ATOM 3864 O O . ALA B 1 226 ? 7.273 32.312 2.455 1 97.56 226 ALA B O 1
ATOM 3865 N N . VAL B 1 227 ? 9.305 31.406 1.977 1 97.94 227 VAL B N 1
ATOM 3866 C CA . VAL B 1 227 ? 8.891 30.031 2.223 1 97.94 227 VAL B CA 1
ATOM 3867 C C . VAL B 1 227 ? 8.57 29.828 3.703 1 97.94 227 VAL B C 1
ATOM 3869 O O . VAL B 1 227 ? 7.59 29.172 4.055 1 97.94 227 VAL B O 1
ATOM 3872 N N . ALA B 1 228 ? 9.352 30.391 4.602 1 98.06 228 ALA B N 1
ATOM 3873 C CA . ALA B 1 228 ? 9.109 30.297 6.039 1 98.06 228 ALA B CA 1
ATOM 3874 C C . ALA B 1 228 ? 7.746 30.875 6.402 1 98.06 228 ALA B C 1
ATOM 3876 O O . ALA B 1 228 ? 7.039 30.344 7.254 1 98.06 228 ALA B O 1
ATOM 3877 N N . GLN B 1 229 ? 7.34 31.938 5.742 1 95.31 229 GLN B N 1
ATOM 3878 C CA . GLN B 1 229 ? 6.109 32.656 6.066 1 95.31 229 GLN B CA 1
ATOM 3879 C C . GLN B 1 229 ? 4.895 31.938 5.473 1 95.31 229 GLN B C 1
ATOM 3881 O O . GLN B 1 229 ? 3.809 31.953 6.062 1 95.31 229 GLN B O 1
ATOM 3886 N N . SER B 1 230 ? 5.109 31.312 4.363 1 94.5 230 SER B N 1
ATOM 3887 C CA . SER B 1 230 ? 3.947 30.812 3.633 1 94.5 230 SER B CA 1
ATOM 3888 C C . SER B 1 230 ? 3.717 29.328 3.91 1 94.5 230 SER B C 1
ATOM 3890 O O . SER B 1 230 ? 2.602 28.828 3.746 1 94.5 230 SER B O 1
ATOM 3892 N N . THR B 1 231 ? 4.77 28.594 4.316 1 96.75 231 THR B N 1
ATOM 3893 C CA . THR B 1 231 ? 4.633 27.156 4.531 1 96.75 231 THR B CA 1
ATOM 3894 C C . THR B 1 231 ? 3.754 26.875 5.746 1 96.75 231 THR B C 1
ATOM 3896 O O . THR B 1 231 ? 3.967 27.453 6.816 1 96.75 231 THR B O 1
ATOM 3899 N N . ARG B 1 232 ? 2.797 26.078 5.551 1 95.56 232 ARG B N 1
ATOM 3900 C CA . ARG B 1 232 ? 1.986 25.641 6.684 1 95.56 232 ARG B CA 1
ATOM 3901 C C . ARG B 1 232 ? 2.686 24.516 7.453 1 95.56 232 ARG B C 1
ATOM 3903 O O . ARG B 1 232 ? 3.098 23.516 6.867 1 95.56 232 ARG B O 1
ATOM 3910 N N . ILE B 1 233 ? 2.854 24.703 8.719 1 97.19 233 ILE B N 1
ATOM 3911 C CA . ILE B 1 233 ? 3.4 23.703 9.641 1 97.19 233 ILE B CA 1
ATOM 3912 C C . ILE B 1 233 ? 2.309 23.234 10.594 1 97.19 233 ILE B C 1
ATOM 3914 O O . ILE B 1 233 ? 1.78 24.016 11.383 1 97.19 233 ILE B O 1
ATOM 3918 N N . ILE B 1 234 ? 2.01 21.922 10.477 1 96.31 234 ILE B N 1
ATOM 3919 C CA . ILE B 1 234 ? 0.881 21.422 11.25 1 96.31 234 ILE B CA 1
ATOM 3920 C C . ILE B 1 234 ? 1.379 20.438 12.312 1 96.31 234 ILE B C 1
ATOM 3922 O O . ILE B 1 234 ? 2.514 19.969 12.242 1 96.31 234 ILE B O 1
ATOM 3926 N N . TYR B 1 235 ? 0.47 20.266 13.297 1 95.94 235 TYR B N 1
ATOM 3927 C CA . TYR B 1 235 ? 0.849 19.453 14.438 1 95.94 235 TYR B CA 1
ATOM 3928 C C . TYR B 1 235 ? 0.104 18.125 14.43 1 95.94 235 TYR B C 1
ATOM 3930 O O . TYR B 1 235 ? -1.118 18.094 14.266 1 95.94 235 TYR B O 1
ATOM 3938 N N . GLY B 1 236 ? 0.884 17.016 14.539 1 92.94 236 GLY B N 1
ATOM 3939 C CA . GLY B 1 236 ? 0.308 15.672 14.508 1 92.94 236 GLY B CA 1
ATOM 3940 C C . GLY B 1 236 ? 0.586 14.875 15.766 1 92.94 236 GLY B C 1
ATOM 3941 O O . GLY B 1 236 ? 0.99 13.711 15.695 1 92.94 236 GLY B O 1
ATOM 3942 N N . GLY B 1 237 ? 0.361 15.406 16.953 1 90.19 237 GLY B N 1
ATOM 3943 C CA . GLY B 1 237 ? 0.575 14.68 18.203 1 90.19 237 GLY B CA 1
ATOM 3944 C C . GLY B 1 237 ? -0.684 14.539 19.031 1 90.19 237 GLY B C 1
ATOM 3945 O O . GLY B 1 237 ? -0.881 15.289 20 1 90.19 237 GLY B O 1
ATOM 3946 N N . SER B 1 238 ? -1.568 13.57 18.719 1 86.12 238 SER B N 1
ATOM 3947 C CA . SER B 1 238 ? -2.736 13.172 19.5 1 86.12 238 SER B CA 1
ATOM 3948 C C . SER B 1 238 ? -3.646 14.359 19.781 1 86.12 238 SER B C 1
ATOM 3950 O O . SER B 1 238 ? -4.039 14.586 20.938 1 86.12 238 SER B O 1
ATOM 3952 N N . VAL B 1 239 ? -3.951 15.094 18.828 1 90 239 VAL B N 1
ATOM 3953 C CA . VAL B 1 239 ? -4.879 16.219 18.953 1 90 239 VAL B CA 1
ATOM 3954 C C . VAL B 1 239 ? -6.293 15.688 19.188 1 90 239 VAL B C 1
ATOM 3956 O O . VAL B 1 239 ? -6.73 14.734 18.547 1 90 239 VAL B O 1
ATOM 3959 N N . THR B 1 240 ? -6.906 16.203 20.219 1 87.81 240 THR B N 1
ATOM 3960 C CA . THR B 1 240 ? -8.281 15.844 20.562 1 87.81 240 THR B CA 1
ATOM 3961 C C . THR B 1 240 ? -9.148 17.094 20.688 1 87.81 240 THR B C 1
ATOM 3963 O O . THR B 1 240 ? -8.641 18.219 20.609 1 87.81 240 THR B O 1
ATOM 3966 N N . GLY B 1 241 ? -10.453 16.891 20.812 1 88.44 241 GLY B N 1
ATOM 3967 C CA . GLY B 1 241 ? -11.344 18.016 21.078 1 88.44 241 GLY B CA 1
ATOM 3968 C C . GLY B 1 241 ? -10.969 18.797 22.328 1 88.44 241 GLY B C 1
ATOM 3969 O O . GLY B 1 241 ? -11.164 20.016 22.375 1 88.44 241 GLY B O 1
ATOM 3970 N N . ALA B 1 242 ? -10.367 18.125 23.25 1 91.38 242 ALA B N 1
ATOM 3971 C CA . ALA B 1 242 ? -10.023 18.734 24.531 1 91.38 242 ALA B CA 1
ATOM 3972 C C . ALA B 1 242 ? -8.766 19.578 24.422 1 91.38 242 ALA B C 1
ATOM 3974 O O . ALA B 1 242 ? -8.602 20.578 25.125 1 91.38 242 ALA B O 1
ATOM 3975 N N . THR B 1 243 ? -7.836 19.281 23.469 1 92.19 243 THR B N 1
ATOM 3976 C CA . THR B 1 243 ? -6.531 19.938 23.438 1 92.19 243 THR B CA 1
ATOM 3977 C C . THR B 1 243 ? -6.434 20.891 22.25 1 92.19 243 THR B C 1
ATOM 3979 O O . THR B 1 243 ? -5.535 21.734 22.188 1 92.19 243 THR B O 1
ATOM 3982 N N . CYS B 1 244 ? -7.348 20.828 21.312 1 92.44 244 CYS B N 1
ATOM 3983 C CA . CYS B 1 244 ? -7.211 21.453 20 1 92.44 244 CYS B CA 1
ATOM 3984 C C . CYS B 1 244 ? -7.191 22.984 20.141 1 92.44 244 CYS B C 1
ATOM 3986 O O . CYS B 1 244 ? -6.445 23.656 19.422 1 92.44 244 CYS B O 1
ATOM 3988 N N . LYS B 1 245 ? -7.953 23.562 21.047 1 92.44 245 LYS B N 1
ATOM 3989 C CA . LYS B 1 245 ? -8.055 25.016 21.156 1 92.44 245 LYS B CA 1
ATOM 3990 C C . LYS B 1 245 ? -6.742 25.641 21.641 1 92.44 245 LYS B C 1
ATOM 3992 O O . LYS B 1 245 ? -6.27 26.625 21.062 1 92.44 245 LYS B O 1
ATOM 3997 N N . GLU B 1 246 ? -6.18 25.031 22.672 1 94.94 246 GLU B N 1
ATOM 3998 C CA . GLU B 1 246 ? -4.91 25.547 23.172 1 94.94 246 GLU B CA 1
ATOM 3999 C C . GLU B 1 246 ? -3.793 25.359 22.156 1 94.94 246 GLU B C 1
ATOM 4001 O O . GLU B 1 246 ? -2.971 26.266 21.953 1 94.94 246 GLU B O 1
ATOM 4006 N N . LEU B 1 247 ? -3.779 24.266 21.5 1 94.88 247 LEU B N 1
ATOM 4007 C CA . LEU B 1 247 ? -2.785 24.016 20.469 1 94.88 247 LEU B CA 1
ATOM 4008 C C . LEU B 1 247 ? -2.928 25 19.312 1 94.88 247 LEU B C 1
ATOM 4010 O O . LEU B 1 247 ? -1.934 25.562 18.828 1 94.88 247 LEU B O 1
ATOM 4014 N N . ALA B 1 248 ? -4.184 25.297 18.938 1 92.62 248 ALA B N 1
ATOM 4015 C CA . ALA B 1 248 ? -4.465 26.172 17.812 1 92.62 248 ALA B CA 1
ATOM 4016 C C . ALA B 1 248 ? -4.09 27.625 18.125 1 92.62 248 ALA B C 1
ATOM 4018 O O . ALA B 1 248 ? -3.889 28.438 17.219 1 92.62 248 ALA B O 1
ATOM 4019 N N . SER B 1 249 ? -3.994 27.938 19.406 1 93.38 249 SER B N 1
ATOM 4020 C CA . SER B 1 249 ? -3.682 29.297 19.812 1 93.38 249 SER B CA 1
ATOM 4021 C C . SER B 1 249 ? -2.188 29.594 19.703 1 93.38 249 SER B C 1
ATOM 4023 O O . SER B 1 249 ? -1.764 30.734 19.766 1 93.38 249 SER B O 1
ATOM 4025 N N . GLN B 1 250 ? -1.397 28.516 19.531 1 94.75 250 GLN B N 1
ATOM 4026 C CA . GLN B 1 250 ? 0.04 28.703 19.375 1 94.75 250 GLN B CA 1
ATOM 4027 C C . GLN B 1 250 ? 0.358 29.359 18.031 1 94.75 250 GLN B C 1
ATOM 4029 O O . GLN B 1 250 ? -0.17 28.969 17 1 94.75 250 GLN B O 1
ATOM 4034 N N . PRO B 1 251 ? 1.204 30.375 17.984 1 94.94 251 PRO B N 1
ATOM 4035 C CA . PRO B 1 251 ? 1.382 31.234 16.812 1 94.94 251 PRO B CA 1
ATOM 4036 C C . PRO B 1 251 ? 1.911 30.469 15.594 1 94.94 251 PRO B C 1
ATOM 4038 O O . PRO B 1 251 ? 1.621 30.844 14.461 1 94.94 251 PRO B O 1
ATOM 4041 N N . ASP B 1 252 ? 2.707 29.391 15.844 1 96.38 252 ASP B N 1
ATOM 4042 C CA . ASP B 1 252 ? 3.334 28.75 14.688 1 96.38 252 ASP B CA 1
ATOM 4043 C C . ASP B 1 252 ? 2.633 27.438 14.344 1 96.38 252 ASP B C 1
ATOM 4045 O O . ASP B 1 252 ? 3.096 26.688 13.477 1 96.38 252 ASP B O 1
ATOM 4049 N N . VAL B 1 253 ? 1.531 27.125 14.977 1 94.88 253 VAL B N 1
ATOM 4050 C CA . VAL B 1 253 ? 0.729 25.953 14.641 1 94.88 253 VAL B CA 1
ATOM 4051 C C . VAL B 1 253 ? -0.347 26.328 13.625 1 94.88 253 VAL B C 1
ATOM 4053 O O . VAL B 1 253 ? -1.322 27 13.977 1 94.88 253 VAL B O 1
ATOM 4056 N N . ASP B 1 254 ? -0.189 25.797 12.414 1 93.88 254 ASP B N 1
ATOM 4057 C CA . ASP B 1 254 ? -1.028 26.234 11.305 1 93.88 254 ASP B CA 1
ATOM 4058 C C . ASP B 1 254 ? -2.152 25.234 11.031 1 93.88 254 ASP B C 1
ATOM 4060 O O . ASP B 1 254 ? -2.887 25.375 10.055 1 93.88 254 ASP B O 1
ATOM 4064 N N . GLY B 1 255 ? -2.268 24.188 11.82 1 93.31 255 GLY B N 1
ATOM 4065 C CA . GLY B 1 255 ? -3.273 23.156 11.648 1 93.31 255 GLY B CA 1
ATOM 4066 C C . GLY B 1 255 ? -2.902 21.844 12.312 1 93.31 255 GLY B C 1
ATOM 4067 O O . GLY B 1 255 ? -2 21.797 13.148 1 93.31 255 GLY B O 1
ATOM 4068 N N . PHE B 1 256 ? -3.656 20.797 11.891 1 92.88 256 PHE B N 1
ATOM 4069 C CA . PHE B 1 256 ? -3.48 19.531 12.609 1 92.88 256 PHE B CA 1
ATOM 4070 C C . PHE B 1 256 ? -3.482 18.359 11.641 1 92.88 256 PHE B C 1
ATOM 4072 O O . PHE B 1 256 ? -4.176 18.391 10.625 1 92.88 256 PHE B O 1
ATOM 4079 N N . LEU B 1 257 ? -2.678 17.453 11.898 1 93.19 257 LEU B N 1
ATOM 4080 C CA . LEU B 1 257 ? -2.797 16.078 11.391 1 93.19 257 LEU B CA 1
ATOM 4081 C C . LEU B 1 257 ? -3.418 15.164 12.438 1 93.19 257 LEU B C 1
ATOM 4083 O O . LEU B 1 257 ? -2.758 14.789 13.406 1 93.19 257 LEU B O 1
ATOM 4087 N N . VAL B 1 258 ? -4.691 14.75 12.18 1 89.19 258 VAL B N 1
ATOM 4088 C CA . VAL B 1 258 ? -5.504 14.133 13.227 1 89.19 258 VAL B CA 1
ATOM 4089 C C . VAL B 1 258 ? -5.707 12.656 12.914 1 89.19 258 VAL B C 1
ATOM 4091 O O . VAL B 1 258 ? -6.074 12.297 11.789 1 89.19 258 VAL B O 1
ATOM 4094 N N . GLY B 1 259 ? -5.477 11.828 13.859 1 85.5 259 GLY B N 1
ATOM 4095 C CA . GLY B 1 259 ? -5.684 10.398 13.695 1 85.5 259 GLY B CA 1
ATOM 4096 C C . GLY B 1 259 ? -7.066 9.938 14.125 1 85.5 259 GLY B C 1
ATOM 4097 O O . GLY B 1 259 ? -8.078 10.43 13.602 1 85.5 259 GLY B O 1
ATOM 4098 N N . GLY B 1 260 ? -7.117 9.125 15.156 1 81.44 260 GLY B N 1
ATOM 4099 C CA . GLY B 1 260 ? -8.344 8.5 15.617 1 81.44 260 GLY B CA 1
ATOM 4100 C C . GLY B 1 260 ? -9.438 9.492 15.945 1 81.44 260 GLY B C 1
ATOM 4101 O O . GLY B 1 260 ? -10.625 9.211 15.758 1 81.44 260 GLY B O 1
ATOM 4102 N N . ALA B 1 261 ? -9.156 10.648 16.375 1 83.12 261 ALA B N 1
ATOM 4103 C CA . ALA B 1 261 ? -10.141 11.664 16.75 1 83.12 261 ALA B CA 1
ATOM 4104 C C . ALA B 1 261 ? -10.945 12.125 15.539 1 83.12 261 ALA B C 1
ATOM 4106 O O . ALA B 1 261 ? -12.039 12.672 15.688 1 83.12 261 ALA B O 1
ATOM 4107 N N . SER B 1 262 ? -10.375 11.969 14.328 1 83.75 262 SER B N 1
ATOM 4108 C CA . SER B 1 262 ? -11.07 12.398 13.125 1 83.75 262 SER B CA 1
ATOM 4109 C C . SER B 1 262 ? -12.305 11.539 12.859 1 83.75 262 SER B C 1
ATOM 4111 O O . SER B 1 262 ? -13.18 11.922 12.086 1 83.75 262 SER B O 1
ATOM 4113 N N . LEU B 1 263 ? -12.344 10.398 13.461 1 78.19 263 LEU B N 1
ATOM 4114 C CA . LEU B 1 263 ? -13.445 9.469 13.227 1 78.19 263 LEU B CA 1
ATOM 4115 C C . LEU B 1 263 ? -14.516 9.617 14.305 1 78.19 263 LEU B C 1
ATOM 4117 O O . LEU B 1 263 ? -15.484 8.852 14.328 1 78.19 263 LEU B O 1
ATOM 4121 N N . LYS B 1 264 ? -14.297 10.555 15.172 1 75.69 264 LYS B N 1
ATOM 4122 C CA . LYS B 1 264 ? -15.211 10.812 16.281 1 75.69 264 LYS B CA 1
ATOM 4123 C C . LYS B 1 264 ? -15.906 12.156 16.109 1 75.69 264 LYS B C 1
ATOM 4125 O O . LYS B 1 264 ? -15.43 13.023 15.375 1 75.69 264 LYS B O 1
ATOM 4130 N N . PRO B 1 265 ? -17 12.352 16.812 1 74.5 265 PRO B N 1
ATOM 4131 C CA . PRO B 1 265 ? -17.734 13.609 16.703 1 74.5 265 PRO B CA 1
ATOM 4132 C C . PRO B 1 265 ? -16.891 14.82 17.094 1 74.5 265 PRO B C 1
ATOM 4134 O O . PRO B 1 265 ? -17.125 15.93 16.609 1 74.5 265 PRO B O 1
ATOM 4137 N N . GLU B 1 266 ? -15.891 14.648 17.922 1 82.5 266 GLU B N 1
ATOM 4138 C CA . GLU B 1 266 ? -15.062 15.75 18.406 1 82.5 266 GLU B CA 1
ATOM 4139 C C . GLU B 1 266 ? -14.258 16.375 17.266 1 82.5 266 GLU B C 1
ATOM 4141 O O . GLU B 1 266 ? -13.68 17.453 17.422 1 82.5 266 GLU B O 1
ATOM 4146 N N . PHE B 1 267 ? -14.297 15.695 16.141 1 83.94 267 PHE B N 1
ATOM 4147 C CA . PHE B 1 267 ? -13.555 16.219 14.992 1 83.94 267 PHE B CA 1
ATOM 4148 C C . PHE B 1 267 ? -14.07 17.594 14.586 1 83.94 267 PHE B C 1
ATOM 4150 O O . PHE B 1 267 ? -13.305 18.438 14.117 1 83.94 267 PHE B O 1
ATOM 4157 N N . VAL B 1 268 ? -15.297 17.828 14.75 1 77.56 268 VAL B N 1
ATOM 4158 C CA . VAL B 1 268 ? -15.883 19.125 14.422 1 77.56 268 VAL B CA 1
ATOM 4159 C C . VAL B 1 268 ? -15.25 20.219 15.289 1 77.56 268 VAL B C 1
ATOM 4161 O O . VAL B 1 268 ? -14.969 21.312 14.812 1 77.56 268 VAL B O 1
ATOM 4164 N N . ASP B 1 269 ? -14.992 19.875 16.531 1 83.56 269 ASP B N 1
ATOM 4165 C CA . ASP B 1 269 ? -14.328 20.812 17.438 1 83.56 269 ASP B CA 1
ATOM 4166 C C . ASP B 1 269 ? -12.906 21.109 16.969 1 83.56 269 ASP B C 1
ATOM 4168 O O . ASP B 1 269 ? -12.438 22.25 17.078 1 83.56 269 ASP B O 1
ATOM 4172 N N . ILE B 1 270 ? -12.289 20.109 16.469 1 86.94 270 ILE B N 1
ATOM 4173 C CA . ILE B 1 270 ? -10.906 20.25 16.016 1 86.94 270 ILE B CA 1
ATOM 4174 C C . ILE B 1 270 ? -10.836 21.141 14.789 1 86.94 270 ILE B C 1
ATOM 4176 O O . ILE B 1 270 ? -9.992 22.047 14.711 1 86.94 270 ILE B O 1
ATOM 4180 N N . ILE B 1 271 ? -11.766 20.953 13.914 1 82.19 271 ILE B N 1
ATOM 4181 C CA . ILE B 1 271 ? -11.797 21.75 12.688 1 82.19 271 ILE B CA 1
ATOM 4182 C C . ILE B 1 271 ? -12.07 23.219 13.031 1 82.19 271 ILE B C 1
ATOM 4184 O O . ILE B 1 271 ? -11.516 24.125 12.398 1 82.19 271 ILE B O 1
ATOM 4188 N N . ASN B 1 272 ? -12.781 23.422 14.086 1 78 272 ASN B N 1
ATOM 4189 C CA . ASN B 1 272 ? -13.203 24.766 14.453 1 78 272 ASN B CA 1
ATOM 4190 C C . ASN B 1 272 ? -12.273 25.375 15.5 1 78 272 ASN B C 1
ATOM 4192 O O . ASN B 1 272 ? -12.578 26.438 16.062 1 78 272 ASN B O 1
ATOM 4196 N N . ALA B 1 273 ? -11.281 24.734 15.812 1 83.19 273 ALA B N 1
ATOM 4197 C CA . ALA B 1 273 ? -10.438 25.141 16.938 1 83.19 273 ALA B CA 1
ATOM 4198 C C . ALA B 1 273 ? -9.852 26.531 16.719 1 83.19 273 ALA B C 1
ATOM 4200 O O . ALA B 1 273 ? -9.586 27.266 17.672 1 83.19 273 ALA B O 1
ATOM 4201 N N . LYS B 1 274 ? -9.492 26.938 15.5 1 71.88 274 LYS B N 1
ATOM 4202 C CA . LYS B 1 274 ? -8.914 28.266 15.289 1 71.88 274 LYS B CA 1
ATOM 4203 C C . LYS B 1 274 ? -10.008 29.312 15.023 1 71.88 274 LYS B C 1
ATOM 4205 O O . LYS B 1 274 ? -9.711 30.5 14.875 1 71.88 274 LYS B O 1
ATOM 4210 N N . GLN B 1 275 ? -11.328 29.031 15.148 1 60.06 275 GLN B N 1
ATOM 4211 C CA . GLN B 1 275 ? -12.297 30.109 15.016 1 60.06 275 GLN B CA 1
ATOM 4212 C C . GLN B 1 275 ? -12.32 30.984 16.266 1 60.06 275 GLN B C 1
ATOM 4214 O O . GLN B 1 275 ? -12.055 30.516 17.359 1 60.06 275 GLN B O 1
#

Foldseek 3Di:
DAQAAEEEEEEDQDCCVCVVVVVPVPPPPDDPPVLSVQLNQSHQSLFFPPDPVPPVPCPVLPHYAYEYATEPVCLLVNCVGGDVSYAYEHADAFLDCDDDPPPGHHLVVSVVSPHAEYEFQPPCCCPVVNDDLLRSLSNLLRNVVVRHAYAYEFEDEPVCVVVVNGLVRRLVSVVSNLVRDPDLLRYAYEYEHVCQAPVPDFDALVRVLVNLVSVLVSCCVPPHPVSSVNHAYAYERADFLVRQQSNLPRPRHSYYHHYPRSNDPSVSSNSVSND/DALAAEEEEDEDQDCCVCVVVVVPPPPNPDDPPVLSVQLNQSHQSLFFPPDPVPPVPCPVLPRYAYEYATEPVCLLVNCVGGDVSYAYEHADAFLDCDDDDPPGHHLVVSVVSPHAEYEFQPPCCCPVVNDDLLRSLSNLLRNVVVRHAYAYEFEDEPVCVVVVNGLVRRLVSVVSNLVRDPDLLRYAYEYEHVCQAPVPDFDALVRVLVNLVSVLVSCCVPPHPVSSVNHAYAYEGADFLVRQQSNLPRPRHSYYHHYPRSNDPSVSSNSVSND

Secondary structure (DSSP, 8-state):
----EEEEEE----THHHHHTT--SSS--SS-HHHHHHHHTT--GGG-TT-SSS------TTSEEEEEE--GGGHHHHHHHS-TTEEEEES---SSSSSS-TT---HHHHHHTT--EEEES-HHHHHTT---HHHHHHHHHHHHHTT-EEEEEE---HHHHHTT-HHHHHHHHHHHHHTT-S-GGGEEEEE--GGGSSSS----HHHHHHHHHHHHHHHHHHT-HHHHHH-EEEE-S---TTTHHHHHTSTT--EEEESGGGGSTTHHHHHTTT-/----EEEEEE----THHHHHTT--SSS--SS-HHHHHHHHTT--GGG-TT-SSS------GGGEEEEEE--GGGHHHHHHHS-TTEEEEES---SSSSSS-TT---HHHHHHTT--EEEES-HHHHHTT---HHHHHHHHHHHHHTT-EEEEEE---HHHHHTT-HHHHHHHHHHHHHTT-S-GGGEEEEE--GGGSSSS----HHHHHHHHHHHHHHHHHHT-HHHHHH-EEEE-S---TTTHHHHHTSTT--EEEESGGGGSTTHHHHHTTT-

Nearest PDB structures (foldseek):
  4pod-assembly1_B  TM=9.195E-01  e=2.372E-42  Homo sapiens
  1su5-assembly1_B  TM=9.323E-01  e=5.063E-41  Gallus gallus
  1ssd-assembly1_A  TM=9.154E-01  e=1.788E-41  Gallus gallus
  1tpu-assembly1_B  TM=9.180E-01  e=2.644E-40  Gallus gallus
  6jox-assembly2_A  TM=9.067E-01  e=2.734E-36  Scylla paramamosain

Solvent-accessible surface area (backbone atoms only — not comparable to full-atom values): 28152 Å² total; per-residue (Å²): 130,80,74,58,26,42,38,31,30,40,31,49,59,25,53,57,46,46,54,68,71,65,50,48,86,77,70,74,60,91,65,52,75,64,41,53,54,27,45,46,53,25,34,52,57,78,46,40,76,76,47,75,83,57,48,63,63,76,65,63,61,86,47,48,44,44,33,40,20,19,36,50,66,32,35,43,58,46,50,71,55,38,35,87,80,46,43,31,17,30,4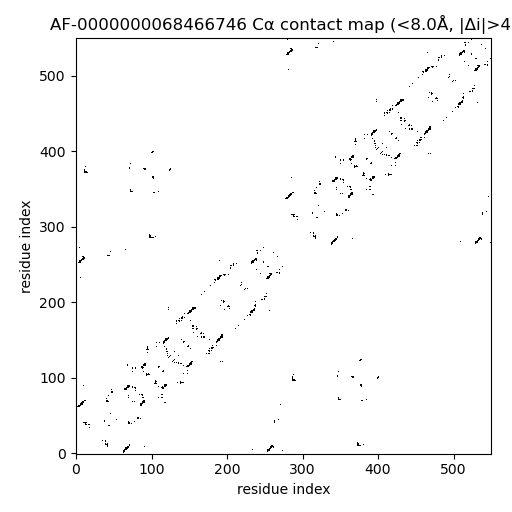2,51,57,41,54,49,68,52,60,88,49,62,60,56,46,25,47,65,57,43,45,71,38,64,28,50,33,30,34,41,50,42,65,40,37,33,74,73,67,60,52,44,60,68,57,41,14,43,21,49,31,40,29,46,74,70,66,32,30,36,38,40,34,37,52,32,48,53,70,38,49,74,68,68,39,41,67,60,48,37,48,52,50,47,47,41,42,52,77,33,55,91,57,63,91,40,40,32,41,28,44,28,43,47,52,14,50,87,64,82,41,65,69,49,51,64,58,52,33,51,54,37,46,51,50,37,53,45,33,33,76,75,74,30,60,70,54,32,72,66,42,42,36,21,42,30,37,66,55,34,56,88,48,24,45,64,39,41,67,30,91,50,38,32,33,31,42,27,42,78,43,37,75,39,82,45,30,60,49,43,74,48,26,75,108,128,78,75,59,26,42,38,31,30,41,28,50,57,23,54,56,46,43,54,68,72,65,51,50,85,79,72,75,60,89,63,51,74,65,43,53,54,28,46,42,50,24,35,51,56,79,46,42,77,76,48,74,83,56,49,63,62,74,66,64,60,89,44,47,44,45,32,41,20,20,34,49,66,34,35,44,57,46,51,71,55,37,34,87,79,46,42,31,18,28,42,52,57,42,55,50,65,52,57,90,46,63,60,56,46,24,46,66,56,44,45,72,38,62,29,51,33,30,33,42,50,42,64,40,36,33,75,74,67,61,52,45,61,68,58,42,16,44,21,49,31,40,30,44,73,70,66,32,28,37,38,39,34,37,52,32,48,52,71,39,48,76,69,68,39,41,65,59,48,35,48,54,49,48,47,42,41,53,76,34,54,90,59,62,91,40,40,32,41,30,43,28,43,47,52,14,49,88,64,84,42,65,70,49,52,66,58,53,32,51,54,37,45,52,49,38,51,45,34,34,76,75,72,30,61,69,54,30,72,67,43,42,35,22,42,30,36,66,56,35,54,87,48,25,45,64,40,40,66,30,90,47,38,32,33,32,42,26,42,77,42,37,73,39,81,45,30,60,47,42,74,48,25,75,108